Protein AF-A0A835WBB6-F1 (afdb_monomer)

Structure (mmCIF, N/CA/C/O backbone):
data_AF-A0A835WBB6-F1
#
_entry.id   AF-A0A835WBB6-F1
#
loop_
_atom_site.group_PDB
_atom_site.id
_atom_site.type_symbol
_atom_site.label_atom_id
_atom_site.label_alt_id
_atom_site.label_comp_id
_atom_site.label_asym_id
_atom_site.label_entity_id
_atom_site.label_seq_id
_atom_site.pdbx_PDB_ins_code
_atom_site.Cartn_x
_atom_site.Cartn_y
_atom_site.Cartn_z
_atom_site.occupancy
_atom_site.B_iso_or_equiv
_atom_site.auth_seq_id
_atom_site.auth_comp_id
_atom_site.auth_asym_id
_atom_site.auth_atom_id
_atom_site.pdbx_PDB_model_num
ATOM 1 N N . MET A 1 1 ? -0.105 -23.692 -32.961 1.00 33.78 1 MET A N 1
ATOM 2 C CA . MET A 1 1 ? -1.046 -22.618 -32.584 1.00 33.78 1 MET A CA 1
ATOM 3 C C . MET A 1 1 ? -0.756 -22.243 -31.139 1.00 33.78 1 MET A C 1
ATOM 5 O O . MET A 1 1 ? -1.151 -22.985 -30.252 1.00 33.78 1 MET A O 1
ATOM 9 N N . ARG A 1 2 ? 0.029 -21.182 -30.897 1.00 32.34 2 ARG A N 1
ATOM 10 C CA . ARG A 1 2 ? 0.148 -20.605 -29.548 1.00 32.34 2 ARG A CA 1
ATOM 11 C C . ARG A 1 2 ? -1.209 -19.982 -29.227 1.00 32.34 2 ARG A C 1
ATOM 13 O O . ARG A 1 2 ? -1.706 -19.208 -30.040 1.00 32.34 2 ARG A O 1
ATOM 20 N N . ALA A 1 3 ? -1.820 -20.380 -28.114 1.00 33.16 3 ALA A N 1
ATOM 21 C CA . ALA A 1 3 ? -2.980 -19.681 -27.587 1.00 33.16 3 ALA A CA 1
ATOM 22 C C . ALA A 1 3 ? -2.576 -18.214 -27.404 1.00 33.16 3 ALA A C 1
ATOM 24 O O . ALA A 1 3 ? -1.558 -17.937 -26.772 1.00 33.16 3 ALA A O 1
ATOM 25 N N . LEU A 1 4 ? -3.316 -17.302 -28.031 1.00 34.97 4 LEU A N 1
ATOM 26 C CA . LEU A 1 4 ? -3.200 -15.878 -27.753 1.00 34.97 4 LEU A CA 1
ATOM 27 C C . LEU A 1 4 ? -3.475 -15.725 -26.253 1.00 34.97 4 LEU A C 1
ATOM 29 O O . LEU A 1 4 ? -4.555 -16.104 -25.798 1.00 34.97 4 LEU A O 1
ATOM 33 N N . SER A 1 5 ? -2.467 -15.299 -25.488 1.00 42.66 5 SER A N 1
ATOM 34 C CA . SER A 1 5 ? -2.613 -15.032 -24.057 1.00 42.66 5 SER A CA 1
ATOM 35 C C . SER A 1 5 ? -3.693 -13.967 -23.924 1.00 42.66 5 SER A C 1
ATOM 37 O O . SER A 1 5 ? -3.510 -12.852 -24.404 1.00 42.66 5 SER A O 1
ATOM 39 N N . SER A 1 6 ? -4.864 -14.323 -23.392 1.00 49.88 6 SER A N 1
ATOM 40 C CA . SER A 1 6 ? -5.914 -13.331 -23.193 1.00 49.88 6 SER A CA 1
ATOM 41 C C . SER A 1 6 ? -5.511 -12.474 -21.998 1.00 49.88 6 SER A C 1
ATOM 43 O O . SER A 1 6 ? -5.413 -13.003 -20.888 1.00 49.88 6 SER A O 1
ATOM 45 N N . THR A 1 7 ? -5.282 -11.181 -22.216 1.00 59.09 7 THR A N 1
ATOM 46 C CA . THR A 1 7 ? -5.091 -10.201 -21.143 1.00 59.09 7 THR A CA 1
ATOM 47 C C . THR A 1 7 ? -6.245 -10.325 -20.150 1.00 59.09 7 THR A C 1
ATOM 49 O O . THR A 1 7 ? -7.418 -10.263 -20.526 1.00 59.09 7 THR A O 1
ATOM 52 N N . GLN A 1 8 ? -5.921 -10.570 -18.885 1.00 68.50 8 GLN A N 1
ATOM 53 C CA . GLN A 1 8 ? -6.892 -10.653 -17.806 1.00 68.50 8 GLN A CA 1
ATOM 54 C C . GLN A 1 8 ? -7.033 -9.257 -17.204 1.00 68.50 8 GLN A C 1
ATOM 56 O O . GLN A 1 8 ? -6.112 -8.793 -16.537 1.00 68.50 8 GLN A O 1
ATOM 61 N N . ALA A 1 9 ? -8.186 -8.617 -17.408 1.00 72.25 9 ALA A N 1
ATOM 62 C CA . ALA A 1 9 ? -8.491 -7.336 -16.777 1.00 72.25 9 ALA A CA 1
ATOM 63 C C . ALA A 1 9 ? -8.323 -7.417 -15.250 1.00 72.25 9 ALA A C 1
ATOM 65 O O . ALA A 1 9 ? -8.632 -8.446 -14.633 1.00 72.25 9 ALA A O 1
ATOM 66 N N . LEU A 1 10 ? -7.829 -6.335 -14.648 1.00 79.25 10 LEU A N 1
ATOM 67 C CA . LEU A 1 10 ? -7.839 -6.197 -13.197 1.00 79.25 10 LEU A CA 1
ATOM 68 C C . LEU A 1 10 ? -9.284 -6.059 -12.709 1.00 79.25 10 LEU A C 1
ATOM 70 O O . LEU A 1 10 ? -10.088 -5.405 -13.372 1.00 79.25 10 LEU A O 1
ATOM 74 N N . PRO A 1 11 ? -9.633 -6.658 -11.561 1.00 70.75 11 PRO A N 1
ATOM 75 C CA . PRO A 1 11 ? -10.861 -6.303 -10.861 1.00 70.75 11 PRO A CA 1
ATOM 76 C C . PRO A 1 11 ? -10.889 -4.800 -10.535 1.00 70.75 11 PRO A C 1
ATOM 78 O O . PRO A 1 11 ? -9.862 -4.254 -10.137 1.00 70.75 11 PRO A O 1
ATOM 81 N N . ASP A 1 12 ? -12.059 -4.161 -10.619 1.00 66.31 12 ASP A N 1
ATOM 82 C CA . ASP A 1 12 ? -12.219 -2.714 -10.363 1.00 66.31 12 ASP A CA 1
ATOM 83 C C . ASP A 1 12 ? -11.742 -2.285 -8.958 1.00 66.31 12 ASP A C 1
ATOM 85 O O . ASP A 1 12 ? -11.247 -1.178 -8.770 1.00 66.31 12 ASP A O 1
ATOM 89 N N . ASP A 1 13 ? -11.801 -3.192 -7.978 1.00 69.12 13 ASP A N 1
ATOM 90 C CA . ASP A 1 13 ? -11.365 -2.956 -6.593 1.00 69.12 13 ASP A CA 1
ATOM 91 C C . ASP A 1 13 ? -10.003 -3.586 -6.253 1.00 69.12 13 ASP A C 1
ATOM 93 O O . ASP A 1 13 ? -9.650 -3.734 -5.078 1.00 69.12 13 ASP A O 1
ATOM 97 N N . CYS A 1 14 ? -9.235 -4.009 -7.258 1.00 80.00 14 CYS A N 1
ATOM 98 C CA . CYS A 1 14 ? -8.000 -4.748 -7.036 1.00 80.00 14 CYS A CA 1
ATOM 99 C C . CYS A 1 14 ? -6.941 -3.882 -6.342 1.00 80.00 14 CYS A C 1
ATOM 101 O O . CYS A 1 14 ? -6.452 -2.905 -6.898 1.00 80.00 14 CYS A O 1
ATOM 103 N N . ALA A 1 15 ? -6.559 -4.268 -5.124 1.00 89.38 15 ALA A N 1
ATOM 104 C CA . ALA A 1 15 ? -5.436 -3.661 -4.412 1.00 89.38 15 ALA A CA 1
ATOM 105 C C . ALA A 1 15 ? -4.115 -4.400 -4.667 1.00 89.38 15 ALA A C 1
ATOM 107 O O . ALA A 1 15 ? -3.052 -3.788 -4.622 1.00 89.38 15 ALA A O 1
ATOM 108 N N . VAL A 1 16 ? -4.169 -5.716 -4.910 1.00 94.81 16 VAL A N 1
ATOM 109 C CA . VAL A 1 16 ? -2.998 -6.605 -4.931 1.00 94.81 16 VAL A CA 1
ATOM 110 C C . VAL A 1 16 ? -3.221 -7.753 -5.915 1.00 94.81 16 VAL A C 1
ATOM 112 O O . VAL A 1 16 ? -4.308 -8.329 -5.945 1.00 94.81 16 VAL A O 1
ATOM 115 N N . VAL A 1 17 ? -2.189 -8.125 -6.668 1.00 94.62 17 VAL A N 1
ATOM 116 C CA . VAL A 1 17 ? -2.154 -9.311 -7.538 1.00 94.62 17 VAL A CA 1
ATOM 117 C C . VAL A 1 17 ? -0.938 -10.184 -7.236 1.00 94.62 17 VAL A C 1
ATOM 119 O O . VAL A 1 17 ? 0.012 -9.746 -6.594 1.00 94.62 17 VAL A O 1
ATOM 122 N N . ASP A 1 18 ? -0.954 -11.417 -7.739 1.00 93.19 18 ASP A N 1
ATOM 123 C CA . ASP A 1 18 ? 0.185 -12.335 -7.677 1.00 93.19 18 ASP A CA 1
ATOM 124 C C . ASP A 1 18 ? 1.107 -12.235 -8.912 1.00 93.19 18 ASP A C 1
ATOM 126 O O . ASP A 1 18 ? 0.757 -11.688 -9.967 1.00 93.19 18 ASP A O 1
ATOM 130 N N . THR A 1 19 ? 2.304 -12.819 -8.805 1.00 93.50 19 THR A N 1
ATOM 131 C CA . THR A 1 19 ? 3.284 -12.872 -9.906 1.00 93.50 19 THR A CA 1
ATOM 132 C C . THR A 1 19 ? 2.791 -13.664 -11.122 1.00 93.50 19 THR A C 1
ATOM 134 O O . THR A 1 19 ? 3.270 -13.463 -12.245 1.00 93.50 19 THR A O 1
ATOM 137 N N . ALA A 1 20 ? 1.812 -14.558 -10.947 1.00 92.06 20 ALA A N 1
ATOM 138 C CA . ALA A 1 20 ? 1.225 -15.314 -12.045 1.00 92.06 20 ALA A CA 1
ATOM 139 C C . ALA A 1 20 ? 0.320 -14.437 -12.919 1.00 92.06 20 ALA A C 1
ATOM 141 O O . ALA A 1 20 ? 0.328 -14.609 -14.142 1.00 92.06 20 ALA A O 1
ATOM 142 N N . TRP A 1 21 ? -0.431 -13.505 -12.328 1.00 92.56 21 TRP A N 1
ATOM 143 C CA . TRP A 1 21 ? -1.200 -12.501 -13.057 1.00 92.56 21 TRP A CA 1
ATOM 144 C C . TRP A 1 21 ? -0.275 -11.621 -13.887 1.00 92.56 21 TRP A C 1
ATOM 146 O O . TRP A 1 21 ? -0.490 -11.503 -15.094 1.00 92.56 21 TRP A O 1
ATOM 156 N N . LEU A 1 22 ? 0.797 -11.087 -13.290 1.00 93.50 22 LEU A N 1
ATOM 157 C CA . LEU A 1 22 ? 1.735 -10.228 -14.016 1.00 93.50 22 LEU A CA 1
ATOM 158 C C . LEU A 1 22 ? 2.349 -10.959 -15.214 1.00 93.50 22 LEU A C 1
ATOM 160 O O . LEU A 1 22 ? 2.361 -10.434 -16.322 1.00 93.50 22 LEU A O 1
ATOM 164 N N . ARG A 1 23 ? 2.746 -12.226 -15.041 1.00 92.25 23 ARG A N 1
ATOM 165 C CA . ARG A 1 23 ? 3.296 -13.048 -16.132 1.00 92.25 23 ARG A CA 1
ATOM 166 C C . ARG A 1 23 ? 2.344 -13.199 -17.325 1.00 92.25 23 ARG A C 1
ATOM 168 O O . ARG A 1 23 ? 2.811 -13.304 -18.453 1.00 92.25 23 ARG A O 1
ATOM 175 N N . ARG A 1 24 ? 1.025 -13.226 -17.097 1.00 91.50 24 ARG A N 1
ATOM 176 C CA . ARG A 1 24 ? 0.014 -13.321 -18.170 1.00 91.50 24 ARG A CA 1
ATOM 177 C C . ARG A 1 24 ? -0.258 -11.986 -18.864 1.00 91.50 24 ARG A C 1
ATOM 179 O O . ARG A 1 24 ? -0.756 -12.003 -19.987 1.00 91.50 24 ARG A O 1
ATOM 186 N N . ASN A 1 25 ? 0.058 -10.873 -18.202 1.00 90.81 25 ASN A N 1
ATOM 187 C CA . ASN A 1 25 ? -0.298 -9.515 -18.617 1.00 90.81 25 ASN A CA 1
ATOM 188 C C . ASN A 1 25 ? 0.916 -8.622 -18.917 1.00 90.81 25 ASN A C 1
ATOM 190 O O . ASN A 1 25 ? 0.737 -7.442 -19.182 1.00 90.81 25 ASN A O 1
ATOM 194 N N . LEU A 1 26 ? 2.134 -9.172 -18.904 1.00 88.06 26 LEU A N 1
ATOM 195 C CA . LEU A 1 26 ? 3.380 -8.426 -19.109 1.00 88.06 26 LEU A CA 1
ATOM 196 C C . LEU A 1 26 ? 3.453 -7.733 -20.481 1.00 88.06 26 LEU A C 1
ATOM 198 O O . LEU A 1 26 ? 4.026 -6.661 -20.600 1.00 88.06 26 LEU A O 1
ATOM 202 N N . GLU A 1 27 ? 2.859 -8.342 -21.511 1.00 84.62 27 GLU A N 1
ATOM 203 C CA . GLU A 1 27 ? 2.741 -7.763 -22.861 1.00 84.62 27 GLU A CA 1
ATOM 204 C C . GLU A 1 27 ? 1.470 -6.901 -23.030 1.00 84.62 27 GLU A C 1
ATOM 206 O O . GLU A 1 27 ? 1.169 -6.441 -24.131 1.00 84.62 27 GLU A O 1
ATOM 211 N N . GLY A 1 28 ? 0.678 -6.747 -21.966 1.00 82.19 28 GLY A N 1
ATOM 212 C CA . GLY A 1 28 ? -0.561 -5.979 -21.955 1.00 82.19 28 GLY A CA 1
ATOM 213 C C . GLY A 1 28 ? -0.348 -4.489 -21.695 1.00 82.19 28 GLY A C 1
ATOM 214 O O . GLY A 1 28 ? 0.771 -4.006 -21.545 1.00 82.19 28 GLY A O 1
ATOM 215 N N . ASP A 1 29 ? -1.460 -3.763 -21.617 1.00 85.19 29 ASP A N 1
ATOM 216 C CA . ASP A 1 29 ? -1.478 -2.335 -21.301 1.00 85.19 29 ASP A CA 1
ATOM 217 C C . ASP A 1 29 ? -1.442 -2.133 -19.780 1.00 85.19 29 ASP A C 1
ATOM 219 O O . ASP A 1 29 ? -2.467 -1.920 -19.141 1.00 85.19 29 ASP A O 1
ATOM 223 N N . VAL A 1 30 ? -0.269 -2.337 -19.175 1.00 89.62 30 VAL A N 1
ATOM 224 C CA . VAL A 1 30 ? -0.025 -2.110 -17.744 1.00 89.62 30 VAL A CA 1
ATOM 225 C C . VAL A 1 30 ? 1.266 -1.320 -17.563 1.00 89.62 30 VAL A C 1
ATOM 227 O O . VAL A 1 30 ? 2.301 -1.641 -18.152 1.00 89.62 30 VAL A O 1
ATOM 230 N N . ARG A 1 31 ? 1.227 -0.293 -16.714 1.00 92.75 31 ARG A N 1
ATOM 231 C CA . ARG A 1 31 ? 2.420 0.439 -16.288 1.00 92.75 31 ARG A CA 1
ATOM 232 C C . ARG A 1 31 ? 3.026 -0.242 -15.079 1.00 92.75 31 ARG A C 1
ATOM 234 O O . ARG A 1 31 ? 2.318 -0.493 -14.115 1.00 92.75 31 ARG A O 1
ATOM 241 N N . ILE A 1 32 ? 4.322 -0.530 -15.107 1.00 95.31 32 ILE A N 1
ATOM 242 C CA . ILE A 1 32 ? 4.999 -1.214 -14.003 1.00 95.31 32 ILE A CA 1
ATOM 243 C C . ILE A 1 32 ? 5.987 -0.244 -13.355 1.00 95.31 32 ILE A C 1
ATOM 245 O O . ILE A 1 32 ? 6.847 0.316 -14.034 1.00 95.31 32 ILE A O 1
ATOM 249 N N . PHE A 1 33 ? 5.863 -0.052 -12.047 1.00 96.75 33 PHE A N 1
ATOM 250 C CA . PHE A 1 33 ? 6.754 0.755 -11.227 1.00 96.75 33 PHE A CA 1
ATOM 251 C C . PHE A 1 33 ? 7.582 -0.131 -10.305 1.00 96.75 33 PHE A C 1
ATOM 253 O O . PHE A 1 33 ? 7.044 -0.908 -9.512 1.00 96.75 33 PHE A O 1
ATOM 260 N N . ASP A 1 34 ? 8.898 0.029 -10.404 1.00 97.62 34 ASP A N 1
ATOM 261 C CA . ASP A 1 34 ? 9.860 -0.519 -9.459 1.00 97.62 34 ASP A CA 1
ATOM 262 C C . ASP A 1 34 ? 10.106 0.512 -8.356 1.00 97.62 34 ASP A C 1
ATOM 264 O O . ASP A 1 34 ? 10.631 1.596 -8.614 1.00 97.62 34 ASP A O 1
ATOM 268 N N . ALA A 1 35 ? 9.702 0.180 -7.136 1.00 96.88 35 ALA A N 1
ATOM 269 C CA . ALA A 1 35 ? 9.866 1.013 -5.954 1.00 96.88 35 ALA A CA 1
ATOM 270 C C . ALA A 1 35 ? 10.856 0.394 -4.954 1.00 96.88 35 ALA A C 1
ATOM 272 O O . ALA A 1 35 ? 10.749 0.659 -3.753 1.00 96.88 35 ALA A O 1
ATOM 273 N N . ARG A 1 36 ? 11.793 -0.458 -5.402 1.00 95.31 36 ARG A N 1
ATOM 274 C CA . ARG A 1 36 ? 12.771 -1.114 -4.518 1.00 95.31 36 ARG A CA 1
ATOM 275 C C . ARG A 1 36 ? 13.544 -0.120 -3.658 1.00 95.31 36 ARG A C 1
ATOM 277 O O . ARG A 1 36 ? 13.893 0.984 -4.080 1.00 95.31 36 ARG A O 1
ATOM 284 N N . GLY A 1 37 ? 13.812 -0.532 -2.424 1.00 89.88 37 GLY A N 1
ATOM 285 C CA . GLY A 1 37 ? 14.441 0.305 -1.419 1.00 89.88 37 GLY A CA 1
ATOM 286 C C . GLY A 1 37 ? 14.242 -0.227 -0.006 1.00 89.88 37 GLY A C 1
ATOM 287 O O . GLY A 1 37 ? 13.719 -1.319 0.200 1.00 89.88 37 GLY A O 1
ATOM 288 N N . SER A 1 38 ? 14.643 0.568 0.981 1.00 84.44 38 SER A N 1
ATOM 289 C CA . SER A 1 38 ? 14.448 0.261 2.395 1.00 84.44 38 SER A CA 1
ATOM 290 C C . SER A 1 38 ? 13.542 1.297 3.036 1.00 84.44 38 SER A C 1
ATOM 292 O O . SER A 1 38 ? 13.909 2.467 3.125 1.00 84.44 38 SER A O 1
ATOM 294 N N . ALA A 1 39 ? 12.391 0.860 3.549 1.00 76.75 39 ALA A N 1
ATOM 295 C CA . ALA A 1 39 ? 11.496 1.701 4.339 1.00 76.75 39 ALA A CA 1
ATOM 296 C C . ALA A 1 39 ? 12.005 1.950 5.770 1.00 76.75 39 ALA A C 1
ATOM 298 O O . ALA A 1 39 ? 11.252 2.450 6.586 1.00 76.75 39 ALA A O 1
ATOM 299 N N . GLY A 1 40 ? 13.261 1.633 6.093 1.00 69.88 40 GLY A N 1
ATOM 300 C CA . GLY A 1 40 ? 13.768 1.688 7.463 1.00 69.88 40 GLY A CA 1
ATOM 301 C C . GLY A 1 40 ? 13.511 0.390 8.244 1.00 69.88 40 GLY A C 1
ATOM 302 O O . GLY A 1 40 ? 12.691 -0.446 7.872 1.00 69.88 40 GLY A O 1
ATOM 303 N N . GLY A 1 41 ? 14.264 0.199 9.323 1.00 61.19 41 GLY A N 1
ATOM 304 C CA . GLY A 1 41 ? 14.270 -0.987 10.185 1.00 61.19 41 GLY A CA 1
ATOM 305 C C . GLY A 1 41 ? 15.273 -0.803 11.322 1.00 61.19 41 GLY A C 1
ATOM 306 O O . GLY A 1 41 ? 15.862 0.266 11.424 1.00 61.19 41 GLY A O 1
ATOM 307 N N . LEU A 1 42 ? 15.473 -1.802 12.179 1.00 49.16 42 LEU A N 1
ATOM 308 C CA . LEU A 1 42 ? 16.541 -1.779 13.184 1.00 49.16 42 LEU A CA 1
ATOM 309 C C . LEU A 1 42 ? 17.731 -2.584 12.659 1.00 49.16 42 LEU A C 1
ATOM 311 O O . LEU A 1 42 ? 17.594 -3.783 12.433 1.00 49.16 42 LEU A O 1
ATOM 315 N N . GLU A 1 43 ? 18.883 -1.943 12.479 1.00 43.81 43 GLU A N 1
ATOM 316 C CA . GLU A 1 43 ? 20.148 -2.666 12.325 1.00 43.81 43 GLU A CA 1
ATOM 317 C C . GLU A 1 43 ? 20.803 -2.804 13.702 1.00 43.81 43 GLU A C 1
ATOM 319 O O . GLU A 1 43 ? 20.878 -1.851 14.486 1.00 43.81 43 GLU A O 1
ATOM 324 N N . LEU A 1 44 ? 21.231 -4.027 14.012 1.00 38.66 44 LEU A N 1
ATOM 325 C CA . LEU A 1 44 ? 22.174 -4.283 15.090 1.00 38.66 44 LEU A CA 1
ATOM 326 C C . LEU A 1 44 ? 23.559 -4.051 14.490 1.00 38.66 44 LEU A C 1
ATOM 328 O O . LEU A 1 44 ? 23.887 -4.687 13.491 1.00 38.66 44 LEU A O 1
ATOM 332 N N . GLU A 1 45 ? 24.365 -3.159 15.066 1.00 38.00 45 GLU A N 1
ATOM 333 C CA . GLU A 1 45 ? 25.790 -3.160 14.739 1.00 38.00 45 GLU A CA 1
ATOM 334 C C . GLU A 1 45 ? 26.350 -4.526 15.158 1.00 38.00 45 GLU A C 1
ATOM 336 O O . GLU A 1 45 ? 26.403 -4.855 16.348 1.00 38.00 45 GLU A O 1
ATOM 341 N N . GLU A 1 46 ? 26.731 -5.356 14.186 1.00 35.78 46 GLU A N 1
ATOM 342 C CA . GLU A 1 46 ? 27.635 -6.464 14.460 1.00 35.78 46 GLU A CA 1
ATOM 343 C C . GLU A 1 46 ? 28.957 -5.823 14.870 1.00 35.78 46 GLU A C 1
ATOM 345 O O . GLU A 1 46 ? 29.668 -5.255 14.044 1.00 35.78 46 GLU A O 1
ATOM 350 N N . GLY A 1 47 ? 29.239 -5.833 16.175 1.00 36.69 47 GLY A N 1
ATOM 351 C CA . GLY A 1 47 ? 30.511 -5.355 16.687 1.00 36.69 47 GLY A CA 1
ATOM 352 C C . GLY A 1 47 ? 31.627 -6.080 15.949 1.00 36.69 47 GLY A C 1
ATOM 353 O O . GLY A 1 47 ? 31.739 -7.300 16.054 1.00 36.69 47 GLY A O 1
ATOM 354 N N . GLU A 1 48 ? 32.435 -5.339 15.190 1.00 38.25 48 GLU A N 1
ATOM 355 C CA . GLU A 1 48 ? 33.688 -5.868 14.672 1.00 38.25 48 GLU A CA 1
ATOM 356 C C . GLU A 1 48 ? 34.467 -6.417 15.874 1.00 38.25 48 GLU A C 1
ATOM 358 O O . GLU A 1 48 ? 34.777 -5.680 16.815 1.00 38.25 48 GLU A O 1
ATOM 363 N N . ASP A 1 49 ? 34.740 -7.725 15.869 1.00 40.00 49 ASP A N 1
ATOM 364 C CA . ASP A 1 49 ? 35.587 -8.402 16.849 1.00 40.00 49 ASP A CA 1
ATOM 365 C C . ASP A 1 49 ? 37.010 -7.820 16.767 1.00 40.00 49 ASP A C 1
ATOM 367 O O . ASP A 1 49 ? 37.917 -8.349 16.123 1.00 40.00 49 ASP A O 1
ATOM 371 N N . GLY A 1 50 ? 37.196 -6.675 17.415 1.00 38.19 50 GLY A N 1
ATOM 372 C CA . GLY A 1 50 ? 38.385 -5.842 17.355 1.00 38.19 50 GLY A CA 1
ATOM 373 C C . GLY A 1 50 ? 38.639 -5.202 18.709 1.00 38.19 50 GLY A C 1
ATOM 374 O O . GLY A 1 50 ? 38.447 -4.010 18.892 1.00 38.19 50 GLY A O 1
ATOM 375 N N . ALA A 1 51 ? 39.041 -6.032 19.673 1.00 40.31 51 ALA A N 1
ATOM 376 C CA . ALA A 1 51 ? 39.757 -5.679 20.900 1.00 40.31 51 ALA A CA 1
ATOM 377 C C . ALA A 1 51 ? 39.594 -4.228 21.424 1.00 40.31 51 ALA A C 1
ATOM 379 O O . ALA A 1 51 ? 40.474 -3.389 21.255 1.00 40.31 51 ALA A O 1
ATOM 380 N N . GLY A 1 52 ? 38.541 -4.009 22.217 1.00 40.12 52 GLY A N 1
ATOM 381 C CA . GLY A 1 52 ? 38.540 -3.040 23.317 1.00 40.12 52 GLY A CA 1
ATOM 382 C C . GLY A 1 52 ? 37.895 -1.680 23.043 1.00 40.12 52 GLY A C 1
ATOM 383 O O . GLY A 1 52 ? 38.552 -0.761 22.573 1.00 40.12 52 GLY A O 1
ATOM 384 N N . GLY A 1 53 ? 36.660 -1.502 23.526 1.00 31.58 53 GLY A N 1
ATOM 385 C CA . GLY A 1 53 ? 36.113 -0.178 23.841 1.00 31.58 53 GLY A CA 1
ATOM 386 C C . GLY A 1 53 ? 34.611 -0.026 23.604 1.00 31.58 53 GLY A C 1
ATOM 387 O O . GLY A 1 53 ? 34.180 0.013 22.467 1.00 31.58 53 GLY A O 1
ATOM 388 N N . ALA A 1 54 ? 33.867 0.155 24.702 1.00 32.22 54 ALA A N 1
ATOM 389 C CA . ALA A 1 54 ? 32.455 0.549 24.808 1.00 32.22 54 ALA A CA 1
ATOM 390 C C . ALA A 1 54 ? 31.385 -0.465 24.348 1.00 32.22 54 ALA A C 1
ATOM 392 O O . ALA A 1 54 ? 30.990 -0.546 23.193 1.00 32.22 54 ALA A O 1
ATOM 393 N N . ALA A 1 55 ? 30.813 -1.159 25.335 1.00 41.41 55 ALA A N 1
ATOM 394 C CA . ALA A 1 55 ? 29.462 -1.690 25.234 1.00 41.41 55 ALA A CA 1
ATOM 395 C C . ALA A 1 55 ? 28.460 -0.524 25.134 1.00 41.41 55 ALA A C 1
ATOM 397 O O . ALA A 1 55 ? 28.473 0.355 25.998 1.00 41.41 55 ALA A O 1
ATOM 398 N N . GLY A 1 56 ? 27.570 -0.557 24.140 1.00 37.69 56 GLY A N 1
ATOM 399 C CA . GLY A 1 56 ? 26.338 0.234 24.151 1.00 37.69 56 GLY A CA 1
ATOM 400 C C . GLY A 1 56 ? 26.101 1.114 22.928 1.00 37.69 56 GLY A C 1
ATOM 401 O O . GLY A 1 56 ? 26.048 2.331 23.062 1.00 37.69 56 GLY A O 1
ATOM 402 N N . ALA A 1 57 ? 25.844 0.505 21.777 1.00 37.97 57 ALA A N 1
ATOM 403 C CA . ALA A 1 57 ? 24.982 1.102 20.764 1.00 37.97 57 ALA A CA 1
ATOM 404 C C . ALA A 1 57 ? 23.768 0.173 20.635 1.00 37.97 57 ALA A C 1
ATOM 406 O O . ALA A 1 57 ? 23.900 -0.997 20.281 1.00 37.97 57 ALA A O 1
ATOM 407 N N . GLY A 1 58 ? 22.603 0.639 21.092 1.00 37.56 58 GLY A N 1
ATOM 408 C CA . GLY A 1 58 ? 21.348 -0.092 20.910 1.00 37.56 58 GLY A CA 1
ATOM 409 C C . GLY A 1 58 ? 20.970 -0.159 19.425 1.00 37.56 58 GLY A C 1
ATOM 410 O O . GLY A 1 58 ? 21.604 0.504 18.611 1.00 37.56 58 GLY A O 1
ATOM 411 N N . PRO A 1 59 ? 19.936 -0.930 19.053 1.00 44.12 59 PRO A N 1
ATOM 412 C CA . PRO A 1 59 ? 19.494 -1.007 17.664 1.00 44.12 59 PRO A CA 1
ATOM 413 C C . PRO A 1 59 ? 19.210 0.397 17.109 1.00 44.12 59 PRO A C 1
ATOM 415 O O . PRO A 1 59 ? 18.457 1.169 17.715 1.00 44.12 59 PRO A O 1
ATOM 418 N N . HIS A 1 60 ? 19.822 0.734 15.973 1.00 46.47 60 HIS A N 1
ATOM 419 C CA . HIS A 1 60 ? 19.670 2.043 15.343 1.00 46.47 60 HIS A CA 1
ATOM 420 C C . HIS A 1 60 ? 18.741 1.944 14.129 1.00 46.47 60 HIS A C 1
ATOM 422 O O . HIS A 1 60 ? 18.839 0.995 13.347 1.00 46.47 60 HIS A O 1
ATOM 428 N N . PRO A 1 61 ? 17.818 2.906 13.950 1.00 54.00 61 PRO A N 1
ATOM 429 C CA . PRO A 1 61 ? 16.928 2.889 12.808 1.00 54.00 61 PRO A CA 1
ATOM 430 C C . PRO A 1 61 ? 17.724 3.112 11.510 1.00 54.00 61 PRO A C 1
ATOM 432 O O . PRO A 1 61 ? 18.506 4.057 11.424 1.00 54.00 61 PRO A O 1
ATOM 435 N N . THR A 1 62 ? 17.517 2.303 10.474 1.00 60.91 62 THR A N 1
ATOM 436 C CA . THR A 1 62 ? 18.180 2.460 9.166 1.00 60.91 62 THR A CA 1
ATOM 437 C C . THR A 1 62 ? 17.583 3.619 8.369 1.00 60.91 62 THR A C 1
ATOM 439 O O . THR A 1 62 ? 16.455 4.055 8.621 1.00 60.91 62 THR A O 1
ATOM 442 N N . ALA A 1 63 ? 18.371 4.215 7.473 1.00 73.44 63 ALA A N 1
ATOM 443 C CA . ALA A 1 63 ? 17.914 5.318 6.629 1.00 73.44 63 ALA A CA 1
ATOM 444 C C . ALA A 1 63 ? 16.871 4.840 5.604 1.00 73.44 63 ALA A C 1
ATOM 446 O O . ALA A 1 63 ? 16.915 3.695 5.157 1.00 73.44 63 ALA A O 1
ATOM 447 N N . LEU A 1 64 ? 15.959 5.735 5.210 1.00 84.75 64 LEU A N 1
ATOM 448 C CA . LEU A 1 64 ? 15.047 5.481 4.096 1.00 84.75 64 LEU A CA 1
ATOM 449 C C . LEU A 1 64 ? 15.838 5.560 2.788 1.00 84.75 64 LEU A C 1
ATOM 451 O O . LEU A 1 64 ? 16.523 6.557 2.545 1.00 84.75 64 LEU A O 1
ATOM 455 N N . THR A 1 65 ? 15.753 4.533 1.949 1.00 88.81 65 THR A N 1
ATOM 456 C CA . THR A 1 65 ? 16.505 4.474 0.687 1.00 88.81 65 THR A CA 1
ATOM 457 C C . THR A 1 65 ? 15.630 4.011 -0.467 1.00 88.81 65 THR A C 1
ATOM 459 O O . THR A 1 65 ? 14.743 3.179 -0.293 1.00 88.81 65 THR A O 1
ATOM 462 N N . ALA A 1 66 ? 15.898 4.531 -1.664 1.00 91.19 66 ALA A N 1
ATOM 463 C CA . ALA A 1 66 ? 15.415 3.977 -2.924 1.00 91.19 66 ALA A CA 1
ATOM 464 C C . ALA A 1 66 ? 16.613 3.375 -3.670 1.00 91.19 66 ALA A C 1
ATOM 466 O O . ALA A 1 66 ? 17.639 4.044 -3.822 1.00 91.19 66 ALA A O 1
ATOM 467 N N . ASP A 1 67 ? 16.498 2.119 -4.091 1.00 91.88 67 ASP A N 1
ATOM 468 C CA . ASP A 1 67 ? 17.618 1.313 -4.574 1.00 91.88 67 ASP A CA 1
ATOM 469 C C . ASP A 1 67 ? 17.669 1.284 -6.105 1.00 91.88 67 ASP A C 1
ATOM 471 O O . ASP A 1 67 ? 17.209 0.353 -6.770 1.00 91.88 67 ASP A O 1
ATOM 475 N N . TYR A 1 68 ? 18.213 2.362 -6.671 1.00 93.50 68 TYR A N 1
ATOM 476 C CA . TYR A 1 68 ? 18.385 2.474 -8.118 1.00 93.50 68 TYR A CA 1
ATOM 477 C C . TYR A 1 68 ? 19.461 1.520 -8.656 1.00 93.50 68 TYR A C 1
ATOM 479 O O . TYR A 1 68 ? 19.367 1.073 -9.796 1.00 93.50 68 TYR A O 1
ATOM 487 N N . ASP A 1 69 ? 20.466 1.172 -7.849 1.00 92.81 69 ASP A N 1
ATOM 488 C CA . ASP A 1 69 ? 21.520 0.252 -8.280 1.00 92.81 69 ASP A CA 1
ATOM 489 C C . A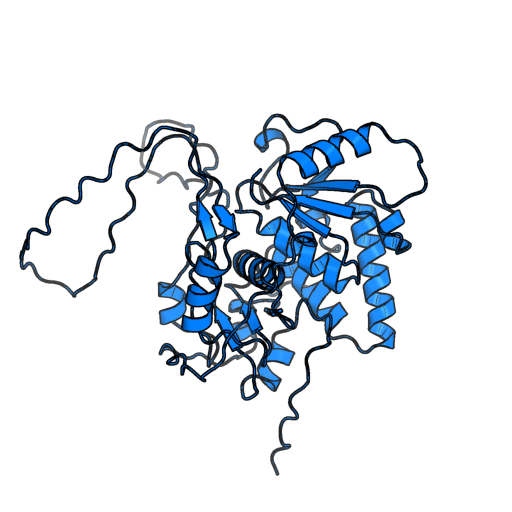SP A 1 69 ? 20.941 -1.162 -8.473 1.00 92.81 69 ASP A C 1
ATOM 491 O O . ASP A 1 69 ? 21.156 -1.766 -9.525 1.00 92.81 69 ASP A O 1
ATOM 495 N N . ALA A 1 70 ? 20.089 -1.638 -7.555 1.00 91.56 70 ALA A N 1
ATOM 496 C CA . ALA A 1 70 ? 19.361 -2.900 -7.726 1.00 91.56 70 ALA A CA 1
ATOM 497 C C . ALA A 1 70 ? 18.434 -2.898 -8.956 1.00 91.56 70 ALA A C 1
ATOM 499 O O . ALA A 1 70 ? 18.253 -3.937 -9.601 1.00 91.56 70 ALA A O 1
ATOM 500 N N . TYR A 1 71 ? 17.857 -1.743 -9.309 1.00 95.00 71 TYR A N 1
ATOM 501 C CA . TYR A 1 71 ? 17.090 -1.572 -10.548 1.00 95.00 71 TYR A CA 1
ATOM 502 C C . TYR A 1 71 ? 17.942 -1.777 -11.805 1.00 95.00 71 TYR A C 1
ATOM 504 O O . TYR A 1 71 ? 17.524 -2.487 -12.726 1.00 95.00 71 TYR A O 1
ATOM 512 N N . LEU A 1 72 ? 19.152 -1.217 -11.830 1.00 93.56 72 LEU A N 1
ATOM 513 C CA . LEU A 1 72 ? 20.088 -1.360 -12.948 1.00 93.56 72 LEU A CA 1
ATOM 514 C C . LEU A 1 72 ? 20.650 -2.782 -13.087 1.00 93.56 72 LEU A C 1
ATOM 516 O O . LEU A 1 72 ? 20.971 -3.210 -14.197 1.00 93.56 72 LEU A O 1
ATOM 520 N N . GLU A 1 73 ? 20.761 -3.526 -11.986 1.00 93.62 73 GLU A N 1
ATOM 521 C CA . GLU A 1 73 ? 21.187 -4.934 -11.996 1.00 93.62 73 GLU A CA 1
ATOM 522 C C . GLU A 1 73 ? 20.124 -5.884 -12.567 1.00 93.62 73 GLU A C 1
ATOM 524 O O . GLU A 1 73 ? 20.437 -7.001 -12.989 1.00 93.62 73 GLU A O 1
ATOM 529 N N . GLY A 1 74 ? 18.873 -5.435 -12.618 1.00 95.31 74 GLY A N 1
ATOM 530 C CA . GLY A 1 74 ? 17.788 -6.127 -13.290 1.00 95.31 74 GLY A CA 1
ATOM 531 C C . GLY A 1 74 ? 16.435 -5.777 -12.702 1.00 95.31 74 GLY A C 1
ATOM 532 O O . GLY A 1 74 ? 16.289 -5.695 -11.487 1.00 95.31 74 GLY A O 1
ATOM 533 N N . HIS A 1 75 ? 15.435 -5.621 -13.560 1.00 96.38 75 HIS A N 1
ATOM 534 C CA . HIS A 1 75 ? 14.060 -5.295 -13.176 1.00 96.38 75 HIS A CA 1
ATOM 535 C C . HIS A 1 75 ? 13.046 -6.066 -14.025 1.00 96.38 75 HIS A C 1
ATOM 537 O O . HIS A 1 75 ? 13.402 -6.730 -15.006 1.00 96.38 75 HIS A O 1
ATOM 543 N N . VAL A 1 76 ? 11.773 -6.034 -13.617 1.00 96.19 76 VAL A N 1
ATOM 544 C CA . VAL A 1 76 ? 10.676 -6.652 -14.377 1.00 96.19 76 VAL A CA 1
ATOM 545 C C . VAL A 1 76 ? 10.616 -5.996 -15.762 1.00 96.19 76 VAL A C 1
ATOM 547 O O . VAL A 1 76 ? 10.685 -4.772 -15.830 1.00 96.19 76 VAL A O 1
ATOM 550 N N . PRO A 1 77 ? 10.473 -6.756 -16.865 1.00 94.75 77 PRO A N 1
ATOM 551 C CA . PRO A 1 77 ? 10.423 -6.167 -18.199 1.00 94.75 77 PRO A CA 1
ATOM 552 C C . PRO A 1 77 ? 9.374 -5.055 -18.321 1.00 94.75 77 PRO A C 1
ATOM 554 O O . PRO A 1 77 ? 8.232 -5.236 -17.895 1.00 94.75 77 PRO A O 1
ATOM 557 N N . GLY A 1 78 ? 9.766 -3.908 -18.878 1.00 91.88 78 GLY A N 1
ATOM 558 C CA . GLY A 1 78 ? 8.912 -2.722 -19.008 1.00 91.88 78 GLY A CA 1
ATOM 559 C C . GLY A 1 78 ? 8.734 -1.880 -17.735 1.00 91.88 78 GLY A C 1
ATOM 560 O O . GLY A 1 78 ? 8.015 -0.878 -17.782 1.00 91.88 78 GLY A O 1
ATOM 561 N N . ALA A 1 79 ? 9.373 -2.240 -16.617 1.00 95.06 79 ALA A N 1
ATOM 562 C CA . ALA A 1 79 ? 9.300 -1.471 -15.378 1.00 95.06 79 ALA A CA 1
ATOM 563 C C . ALA A 1 79 ? 10.131 -0.183 -15.421 1.00 95.06 79 ALA A C 1
ATOM 565 O O . ALA A 1 79 ? 11.278 -0.176 -15.866 1.00 95.06 79 ALA A O 1
ATOM 566 N N . VAL A 1 80 ? 9.566 0.896 -14.880 1.00 94.94 80 VAL A N 1
ATOM 567 C CA . VAL A 1 80 ? 10.235 2.189 -14.682 1.00 94.94 80 VAL A CA 1
ATOM 568 C C . VAL A 1 80 ? 10.523 2.380 -13.197 1.00 94.94 80 VAL A C 1
ATOM 570 O O . VAL A 1 80 ? 9.689 2.054 -12.350 1.00 94.94 80 VAL A O 1
ATOM 573 N N . PHE A 1 81 ? 11.692 2.924 -12.871 1.00 95.62 81 PHE A N 1
ATOM 574 C CA . PHE A 1 81 ? 12.076 3.166 -11.486 1.00 95.62 81 PHE A CA 1
ATOM 575 C C . PHE A 1 81 ? 11.357 4.379 -10.876 1.00 95.62 81 PHE A C 1
ATOM 577 O O . PHE A 1 81 ? 11.345 5.476 -11.445 1.00 95.62 81 PHE A O 1
ATOM 584 N N . VAL A 1 82 ? 10.816 4.205 -9.670 1.00 95.38 82 VAL A N 1
ATOM 585 C CA . VAL A 1 82 ? 10.248 5.264 -8.828 1.00 95.38 82 VAL A CA 1
ATOM 586 C C . VAL A 1 82 ? 11.127 5.430 -7.591 1.00 95.38 82 VAL A C 1
ATOM 588 O O . VAL A 1 82 ? 11.229 4.540 -6.746 1.00 95.38 82 VAL A O 1
ATOM 591 N N . ASN A 1 83 ? 11.725 6.610 -7.431 1.00 94.75 83 ASN A N 1
ATOM 592 C CA . ASN A 1 83 ? 12.406 6.975 -6.200 1.00 94.75 83 ASN A CA 1
ATOM 593 C C . ASN A 1 83 ? 11.365 7.417 -5.168 1.00 94.75 83 ASN A C 1
ATOM 595 O O . ASN A 1 83 ? 11.102 8.603 -4.993 1.00 94.75 83 ASN A O 1
ATOM 599 N N . TRP A 1 84 ? 10.801 6.459 -4.443 1.00 92.94 84 TRP A N 1
ATOM 600 C CA . TRP A 1 84 ? 9.718 6.679 -3.477 1.00 92.94 84 TRP A CA 1
ATOM 601 C C . TRP A 1 84 ? 10.070 7.622 -2.302 1.00 92.94 84 TRP A C 1
ATOM 603 O O . TRP A 1 84 ? 9.184 8.030 -1.556 1.00 92.94 84 TRP A O 1
ATOM 613 N N . THR A 1 85 ? 11.347 7.994 -2.134 1.00 90.94 85 THR A N 1
ATOM 614 C CA . THR A 1 85 ? 11.793 8.991 -1.137 1.00 90.94 85 THR A CA 1
ATOM 615 C C . THR A 1 85 ? 11.806 10.430 -1.666 1.00 90.94 85 THR A C 1
ATOM 617 O O . THR A 1 85 ? 12.081 11.357 -0.903 1.00 90.94 85 THR A O 1
ATOM 620 N N . ARG A 1 86 ? 11.559 10.620 -2.969 1.00 90.56 86 ARG A N 1
ATOM 621 C CA . ARG A 1 86 ? 11.594 11.918 -3.666 1.00 90.56 86 ARG A CA 1
ATOM 622 C C . ARG A 1 86 ? 10.384 12.140 -4.569 1.00 90.56 86 ARG A C 1
ATOM 624 O O . ARG A 1 86 ? 9.835 13.232 -4.595 1.00 90.56 86 ARG A O 1
ATOM 631 N N . ASP A 1 87 ? 9.987 11.128 -5.332 1.00 91.38 87 ASP A N 1
ATOM 632 C CA . ASP A 1 87 ? 8.875 11.223 -6.270 1.00 91.38 87 ASP A CA 1
ATOM 633 C C . ASP A 1 87 ? 7.551 11.143 -5.508 1.00 91.38 87 ASP A C 1
ATOM 635 O O . ASP A 1 87 ? 7.208 10.105 -4.941 1.00 91.38 87 ASP A O 1
ATOM 639 N N . GLY A 1 88 ? 6.814 12.255 -5.479 1.00 87.06 88 GLY A N 1
ATOM 640 C CA . GLY A 1 88 ? 5.549 12.349 -4.748 1.00 87.06 88 GLY A CA 1
ATOM 641 C C . GLY A 1 88 ? 5.685 12.258 -3.227 1.00 87.06 88 GLY A C 1
ATOM 642 O O . GLY A 1 88 ? 4.723 11.895 -2.547 1.00 87.06 88 GLY A O 1
ATOM 643 N N . ALA A 1 89 ? 6.862 12.577 -2.683 1.00 89.94 89 ALA A N 1
ATOM 644 C CA . ALA A 1 89 ? 7.117 12.596 -1.249 1.00 89.94 89 ALA A CA 1
ATOM 645 C C . ALA A 1 89 ? 7.991 13.793 -0.856 1.00 89.94 89 ALA A C 1
ATOM 647 O O . ALA A 1 89 ? 8.847 14.235 -1.621 1.00 89.94 89 ALA A O 1
ATOM 648 N N . ARG A 1 90 ? 7.803 14.289 0.369 1.00 90.19 90 ARG A N 1
ATOM 649 C CA . ARG A 1 90 ? 8.592 15.386 0.943 1.00 90.19 90 ARG A CA 1
ATOM 650 C C . ARG A 1 90 ? 8.882 15.143 2.417 1.00 90.19 90 ARG A C 1
ATOM 652 O O . ARG A 1 90 ? 8.123 14.468 3.107 1.00 90.19 90 ARG A O 1
ATOM 659 N N . TYR A 1 91 ? 9.970 15.714 2.915 1.00 85.12 91 TYR A N 1
ATOM 660 C CA . TYR A 1 91 ? 10.281 15.694 4.344 1.00 85.12 91 TYR A CA 1
ATOM 661 C C . TYR A 1 91 ? 9.632 16.900 5.023 1.00 85.12 91 TYR A C 1
ATOM 663 O O . TYR A 1 91 ? 9.735 18.013 4.512 1.00 85.12 91 TYR A O 1
ATOM 671 N N . LEU A 1 92 ? 8.971 16.700 6.165 1.00 79.75 92 LEU A N 1
ATOM 672 C CA . LEU A 1 92 ? 8.441 17.823 6.943 1.00 79.75 92 LEU A CA 1
ATOM 673 C C . LEU A 1 92 ? 9.583 18.619 7.576 1.00 79.75 92 LEU A C 1
ATOM 675 O O . LEU A 1 92 ? 10.434 18.058 8.270 1.00 79.75 92 LEU A O 1
ATOM 679 N N . ASP A 1 93 ? 9.582 19.933 7.375 1.00 69.00 93 ASP A N 1
ATOM 680 C CA . ASP A 1 93 ? 10.507 20.823 8.063 1.00 69.00 93 ASP A CA 1
ATOM 681 C C . ASP A 1 93 ? 10.189 20.843 9.561 1.00 69.00 93 ASP A C 1
ATOM 683 O O . ASP A 1 93 ? 9.073 21.146 9.984 1.00 69.00 93 ASP A O 1
ATOM 687 N N . GLY A 1 94 ? 11.178 20.505 10.391 1.00 49.47 94 GLY A N 1
ATOM 688 C CA . GLY A 1 94 ? 11.102 20.815 11.815 1.00 49.47 94 GLY A CA 1
ATOM 689 C C . GLY A 1 94 ? 11.156 22.332 11.948 1.00 49.47 94 GLY A C 1
ATOM 690 O O . GLY A 1 94 ? 12.148 22.909 11.522 1.00 49.47 94 GLY A O 1
ATOM 691 N N . GLY A 1 95 ? 10.094 22.961 12.459 1.00 35.53 95 GLY A N 1
ATOM 692 C CA . GLY A 1 95 ? 9.900 24.417 12.459 1.00 35.53 95 GLY A CA 1
ATOM 693 C C . GLY A 1 95 ? 11.067 25.232 13.032 1.00 35.53 95 GLY A C 1
ATOM 694 O O . GLY A 1 95 ? 11.074 25.572 14.212 1.00 35.53 95 GLY A O 1
ATOM 695 N N . GLY A 1 96 ? 1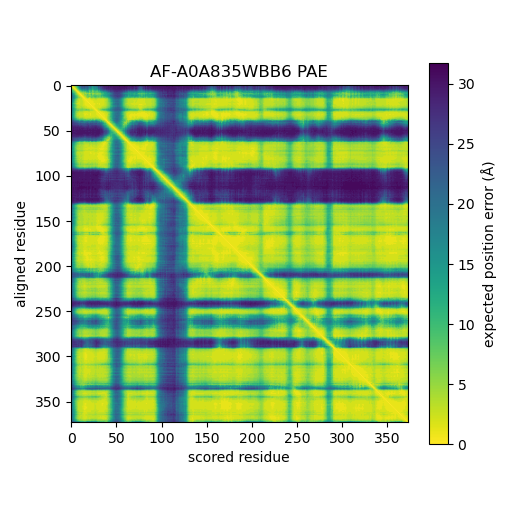2.014 25.582 12.167 1.00 30.06 96 GLY A N 1
ATOM 696 C CA . GLY A 1 96 ? 13.095 26.533 12.376 1.00 30.06 96 GLY A CA 1
ATOM 697 C C . GLY A 1 96 ? 13.218 27.378 11.114 1.00 30.06 96 GLY A C 1
ATOM 698 O O . GLY A 1 96 ? 13.086 26.854 10.012 1.00 30.06 96 GLY A O 1
ATOM 699 N N . GLU A 1 97 ? 13.368 28.684 11.306 1.00 29.08 97 GLU A N 1
ATOM 700 C CA . GLU A 1 97 ? 13.406 29.721 10.273 1.00 29.08 97 GLU A CA 1
ATOM 701 C C . GLU A 1 97 ? 14.341 29.351 9.107 1.00 29.08 97 GLU A C 1
ATOM 703 O O . GLU A 1 97 ? 15.426 28.809 9.317 1.00 29.08 97 GLU A O 1
ATOM 708 N N . GLU A 1 98 ? 13.908 29.639 7.875 1.00 33.31 98 GLU A N 1
ATOM 709 C CA . GLU A 1 98 ? 14.738 29.539 6.673 1.00 33.31 98 GLU A CA 1
ATOM 710 C C . GLU A 1 98 ? 15.960 30.465 6.817 1.00 33.31 98 GLU A C 1
ATOM 712 O O . GLU A 1 98 ? 15.872 31.670 6.578 1.00 33.31 98 GLU A O 1
ATOM 717 N N . GLU A 1 99 ? 17.124 29.926 7.189 1.00 29.17 99 GLU A N 1
ATOM 718 C CA . GLU A 1 99 ? 18.380 30.578 6.824 1.00 29.17 99 GLU A CA 1
ATOM 719 C C . GLU A 1 99 ? 18.553 30.409 5.313 1.00 29.17 99 GLU A C 1
ATOM 721 O O . GLU A 1 99 ? 18.617 29.294 4.791 1.00 29.17 99 GLU A O 1
ATOM 726 N N . GLY A 1 100 ? 18.530 31.547 4.617 1.00 26.56 100 GLY A N 1
ATOM 727 C CA . GLY A 1 100 ? 18.514 31.642 3.166 1.00 26.56 100 GLY A CA 1
ATOM 728 C C . GLY A 1 100 ? 19.578 30.780 2.493 1.00 26.56 100 GLY A C 1
ATOM 729 O O . GLY A 1 100 ? 20.742 30.749 2.888 1.00 26.56 100 GLY A O 1
ATOM 730 N N . VAL A 1 101 ? 19.156 30.103 1.430 1.00 31.25 101 VAL A N 1
ATOM 731 C CA . VAL A 1 101 ? 20.053 29.445 0.486 1.00 31.25 101 VAL A CA 1
ATOM 732 C C . VAL A 1 101 ? 20.846 30.537 -0.234 1.00 31.25 101 VAL A C 1
ATOM 734 O O . VAL A 1 101 ? 20.364 31.137 -1.192 1.00 31.25 101 VAL A O 1
ATOM 737 N N . GLU A 1 102 ? 22.064 30.820 0.226 1.00 26.08 102 GLU A N 1
ATOM 738 C CA . GLU A 1 102 ? 23.078 31.392 -0.655 1.00 26.08 102 GLU A CA 1
ATOM 739 C C . GLU A 1 102 ? 23.507 30.279 -1.622 1.00 26.08 102 GLU A C 1
ATOM 741 O O . GLU A 1 102 ? 24.133 29.290 -1.236 1.00 26.08 102 GLU A O 1
ATOM 746 N N . GLU A 1 103 ? 23.101 30.402 -2.888 1.00 28.92 103 GLU A N 1
ATOM 747 C CA . GLU A 1 103 ? 23.647 29.604 -3.982 1.00 28.92 103 GLU A CA 1
ATOM 748 C C . GLU A 1 103 ? 25.147 29.912 -4.102 1.00 28.92 103 GLU A C 1
ATOM 750 O O . GLU A 1 103 ? 25.536 30.945 -4.651 1.00 28.92 103 GLU A O 1
ATOM 755 N N . GLU A 1 104 ? 26.011 29.036 -3.585 1.00 25.69 104 GLU A N 1
ATOM 756 C CA . GLU A 1 104 ? 27.438 29.155 -3.880 1.00 25.69 104 GLU A CA 1
ATOM 757 C C . GLU A 1 104 ? 27.684 28.873 -5.372 1.00 25.69 104 GLU A C 1
ATOM 759 O O . GLU A 1 104 ? 27.187 27.875 -5.913 1.00 25.69 104 GLU A O 1
ATOM 764 N N . PRO A 1 105 ? 28.442 29.737 -6.071 1.00 23.80 105 PRO A N 1
ATOM 765 C CA . PRO A 1 105 ? 28.655 29.593 -7.497 1.00 23.80 105 PRO A CA 1
ATOM 766 C C . PRO A 1 105 ? 29.486 28.343 -7.801 1.00 23.80 105 PRO A C 1
ATOM 768 O O . PRO A 1 105 ? 30.448 28.003 -7.118 1.00 23.80 105 PRO A O 1
ATOM 771 N N . MET A 1 106 ? 29.097 27.677 -8.885 1.00 26.31 106 MET A N 1
ATOM 772 C CA . MET A 1 106 ? 29.739 26.504 -9.467 1.00 26.31 106 MET A CA 1
ATOM 773 C C . MET A 1 106 ? 31.218 26.781 -9.797 1.00 26.31 106 MET A C 1
ATOM 775 O O . MET A 1 106 ? 31.524 27.344 -10.846 1.00 26.31 106 MET A O 1
ATOM 779 N N . GLU A 1 107 ? 32.145 26.356 -8.935 1.00 30.17 107 GLU A N 1
ATOM 780 C CA . GLU A 1 107 ? 33.565 26.258 -9.289 1.00 30.17 107 GLU A CA 1
ATOM 781 C C . GLU A 1 107 ? 33.877 24.887 -9.911 1.00 30.17 107 GLU A C 1
ATOM 783 O O . GLU A 1 107 ? 33.741 23.826 -9.295 1.00 30.17 107 GLU A O 1
ATOM 788 N N . GLU A 1 108 ? 34.315 24.919 -11.171 1.00 32.19 108 GLU A N 1
ATOM 789 C CA . GLU A 1 108 ? 34.849 23.780 -11.917 1.00 32.19 108 GLU A CA 1
ATOM 790 C C . GLU A 1 108 ? 36.179 23.303 -11.306 1.00 32.19 108 GLU A C 1
ATOM 792 O O . GLU A 1 108 ? 37.266 23.711 -11.714 1.00 32.19 108 GLU A O 1
ATOM 797 N N . ALA A 1 109 ? 36.121 22.385 -10.341 1.00 30.56 109 ALA A N 1
ATOM 798 C CA . ALA A 1 109 ? 37.308 21.678 -9.867 1.00 30.56 109 ALA A CA 1
ATOM 799 C C . ALA A 1 109 ? 37.544 20.401 -10.690 1.00 30.56 109 ALA A C 1
ATOM 801 O O . ALA A 1 109 ? 37.194 19.284 -10.302 1.00 30.56 109 ALA A O 1
ATOM 802 N N . SER A 1 110 ? 38.180 20.565 -11.849 1.00 34.81 110 SER A N 1
ATOM 803 C CA . SER A 1 110 ? 38.821 19.473 -12.578 1.00 34.81 110 SER A CA 1
ATOM 804 C C . SER A 1 110 ? 40.019 18.942 -11.782 1.00 34.81 110 SER A C 1
ATOM 806 O O . SER A 1 110 ? 41.064 19.590 -11.727 1.00 34.81 110 SER A O 1
ATOM 808 N N . GLN A 1 111 ? 39.903 17.746 -11.199 1.00 31.86 111 GLN A N 1
ATOM 809 C CA . GLN A 1 111 ? 41.061 16.962 -10.765 1.00 31.86 111 GLN A CA 1
ATOM 810 C C . GLN A 1 111 ? 40.976 15.533 -11.294 1.00 31.86 111 GLN A C 1
ATOM 812 O O . GLN A 1 111 ? 40.041 14.778 -11.039 1.00 31.86 111 GLN A O 1
ATOM 817 N N . GLN A 1 112 ? 41.995 15.195 -12.074 1.00 32.53 112 GLN A N 1
ATOM 818 C CA . GLN A 1 112 ? 42.174 13.930 -12.755 1.00 32.53 112 GLN A CA 1
ATOM 819 C C . GLN A 1 112 ? 43.016 13.011 -11.863 1.00 32.53 112 GLN A C 1
ATOM 821 O O . GLN A 1 112 ? 44.206 13.242 -11.674 1.00 32.53 112 GLN A O 1
ATOM 826 N N . SER A 1 113 ? 42.411 11.955 -11.323 1.00 33.41 113 SER A N 1
ATOM 827 C CA . SER A 1 113 ? 43.144 10.770 -10.867 1.00 33.41 113 SER A CA 1
ATOM 828 C C . SER A 1 113 ? 42.306 9.523 -11.157 1.00 33.41 113 SER A C 1
ATOM 830 O O . SER A 1 113 ? 41.080 9.551 -11.096 1.00 33.41 113 SER A O 1
ATOM 832 N N . GLY A 1 114 ? 42.976 8.487 -11.663 1.00 35.75 114 GLY A N 1
ATOM 833 C CA . GLY A 1 114 ? 42.383 7.416 -12.459 1.00 35.75 114 GLY A CA 1
ATOM 834 C C . GLY A 1 114 ? 41.350 6.549 -11.739 1.00 35.75 114 GLY A C 1
ATOM 835 O O . GLY A 1 114 ? 41.558 6.116 -10.612 1.00 35.75 114 GLY A O 1
ATOM 836 N N . GLY A 1 115 ? 40.275 6.232 -12.466 1.00 30.72 115 GLY A N 1
ATOM 837 C CA . GLY A 1 115 ? 39.254 5.259 -12.080 1.00 30.72 115 GLY A CA 1
ATOM 838 C C . GLY A 1 115 ? 37.843 5.792 -12.317 1.00 30.72 115 GLY A C 1
ATOM 839 O O . GLY A 1 115 ? 37.375 6.601 -11.535 1.00 30.72 115 GLY A O 1
ATOM 840 N N . GLY A 1 116 ? 37.204 5.335 -13.403 1.00 28.66 116 GLY A N 1
ATOM 841 C CA . GLY A 1 116 ? 35.757 5.348 -13.688 1.00 28.66 116 GLY A CA 1
ATOM 842 C C . GLY A 1 116 ? 34.920 6.566 -13.267 1.00 28.66 116 GLY A C 1
ATOM 843 O O . GLY A 1 116 ? 34.699 6.809 -12.086 1.00 28.66 116 GLY A O 1
ATOM 844 N N . TRP A 1 117 ? 34.314 7.252 -14.240 1.00 26.03 117 TRP A N 1
ATOM 845 C CA . TRP A 1 117 ? 33.287 8.265 -13.985 1.00 26.03 117 TRP A CA 1
ATOM 846 C C . TRP A 1 117 ? 32.118 7.675 -13.177 1.00 26.03 117 TRP A C 1
ATOM 848 O O . TRP A 1 117 ? 31.248 7.004 -13.727 1.00 26.03 117 TRP A O 1
ATOM 858 N N . ARG A 1 118 ? 32.067 7.947 -11.872 1.00 29.75 118 ARG A N 1
ATOM 859 C CA . ARG A 1 118 ? 30.837 7.857 -11.079 1.00 29.75 118 ARG A CA 1
ATOM 860 C C . ARG A 1 118 ? 30.453 9.272 -10.671 1.00 29.75 118 ARG A C 1
ATOM 862 O O . ARG A 1 118 ? 31.192 9.913 -9.926 1.00 29.75 118 ARG A O 1
ATOM 869 N N . ARG A 1 119 ? 29.304 9.770 -11.147 1.00 28.69 119 ARG A N 1
ATOM 870 C CA . ARG A 1 119 ? 28.669 10.952 -10.545 1.00 28.69 119 ARG A CA 1
ATOM 871 C C . ARG A 1 119 ? 28.296 10.570 -9.118 1.00 28.69 119 ARG A C 1
ATOM 873 O O . ARG A 1 119 ? 27.289 9.910 -8.891 1.00 28.69 119 ARG A O 1
ATOM 880 N N . ARG A 1 120 ? 29.131 10.950 -8.158 1.00 27.08 120 ARG A N 1
ATOM 881 C CA . ARG A 1 120 ? 28.780 10.878 -6.745 1.00 27.08 120 ARG A CA 1
ATOM 882 C C . ARG A 1 120 ? 27.835 12.056 -6.502 1.00 27.08 120 ARG A C 1
ATOM 884 O O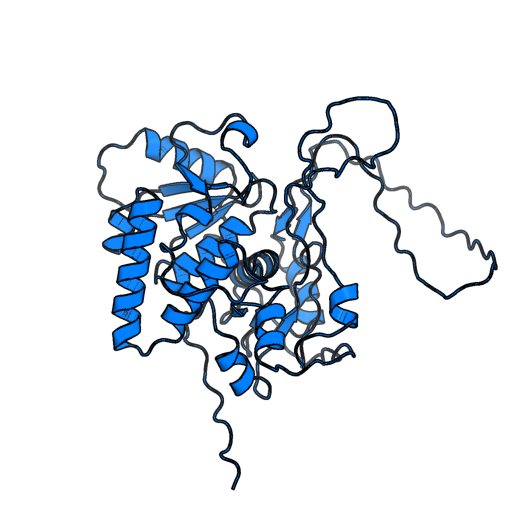 . ARG A 1 120 ? 28.292 13.190 -6.400 1.00 27.08 120 ARG A O 1
ATOM 891 N N . LEU A 1 121 ? 26.523 11.807 -6.533 1.00 29.55 121 LEU A N 1
ATOM 892 C CA . LEU A 1 121 ? 25.542 12.799 -6.086 1.00 29.55 121 LEU A CA 1
ATOM 893 C C . LEU A 1 121 ? 25.926 13.229 -4.659 1.00 29.55 121 LEU A C 1
ATOM 895 O O . LEU A 1 121 ? 26.377 12.374 -3.886 1.00 29.55 121 LEU A O 1
ATOM 899 N N . PRO A 1 122 ? 25.808 14.520 -4.304 1.00 24.52 122 PRO A N 1
ATOM 900 C CA . PRO A 1 122 ? 26.131 14.968 -2.959 1.00 24.52 122 PRO A CA 1
ATOM 901 C C . PRO A 1 122 ? 25.300 14.164 -1.956 1.00 24.52 122 PRO A C 1
ATOM 903 O O . PRO A 1 122 ? 24.076 14.081 -2.070 1.00 24.52 122 PRO A O 1
ATOM 906 N N . ARG A 1 123 ? 25.977 13.538 -0.987 1.00 23.92 123 ARG A N 1
ATOM 907 C CA . ARG A 1 123 ? 25.299 13.028 0.205 1.00 23.92 123 ARG A CA 1
ATOM 908 C C . ARG A 1 123 ? 24.710 14.250 0.916 1.00 23.92 123 ARG A C 1
ATOM 910 O O . ARG A 1 123 ? 25.473 15.192 1.151 1.00 23.92 123 ARG A O 1
ATOM 917 N N . PRO A 1 124 ? 23.406 14.278 1.236 1.00 30.62 124 PRO A N 1
ATOM 918 C CA . PRO A 1 124 ? 22.889 15.275 2.161 1.00 30.62 124 PRO A CA 1
ATOM 919 C C . PRO A 1 124 ? 23.749 15.225 3.425 1.00 30.62 124 PRO A C 1
ATOM 921 O O . PRO A 1 124 ? 24.080 14.135 3.896 1.00 30.62 124 PRO A O 1
ATOM 924 N N . ARG A 1 125 ? 24.184 16.389 3.916 1.00 28.83 125 ARG A N 1
ATOM 925 C CA . ARG A 1 125 ? 24.900 16.475 5.192 1.00 28.83 125 ARG A CA 1
ATOM 926 C C . ARG A 1 125 ? 24.027 15.809 6.255 1.00 28.83 125 ARG A C 1
ATOM 928 O O . ARG A 1 125 ? 22.840 16.111 6.330 1.00 28.83 125 ARG A O 1
ATOM 935 N N . ASP A 1 126 ? 24.618 14.920 7.048 1.00 33.09 126 ASP A N 1
ATOM 936 C CA . ASP A 1 126 ? 23.974 14.369 8.236 1.00 33.09 126 ASP A CA 1
ATOM 937 C C . ASP A 1 126 ? 23.591 15.524 9.168 1.00 33.09 126 ASP A C 1
ATOM 939 O O . ASP A 1 126 ? 24.434 16.126 9.836 1.00 33.09 126 ASP A O 1
ATOM 943 N N . CYS A 1 127 ? 22.303 15.860 9.193 1.00 33.38 127 CYS A N 1
ATOM 944 C CA . CYS A 1 127 ? 21.726 16.745 10.191 1.00 33.38 127 CYS A CA 1
ATOM 945 C C . CYS A 1 127 ? 21.493 15.906 11.452 1.00 33.38 127 CYS A C 1
ATOM 947 O O . CYS A 1 127 ? 20.567 15.095 11.506 1.00 33.38 127 CYS A O 1
ATOM 949 N N . GLY A 1 128 ? 22.356 16.060 12.454 1.00 27.66 128 GLY A N 1
ATOM 950 C CA . GLY A 1 128 ? 22.223 15.363 13.729 1.00 27.66 128 GLY A CA 1
ATOM 951 C C . GLY A 1 128 ? 20.865 15.597 14.407 1.00 27.66 128 GLY A C 1
ATOM 952 O O . GLY A 1 128 ? 20.359 16.714 14.447 1.00 27.66 128 GLY A O 1
ATOM 953 N N . GLY A 1 129 ? 20.312 14.532 14.998 1.00 31.81 129 GLY A N 1
ATOM 954 C CA . GLY A 1 129 ? 19.446 14.633 16.178 1.00 31.81 129 GLY A CA 1
ATOM 955 C C . GLY A 1 129 ? 17.970 14.996 15.977 1.00 31.81 129 GLY A C 1
ATOM 956 O O . GLY A 1 129 ? 17.416 15.690 16.820 1.00 31.81 129 GLY A O 1
ATOM 957 N N . GLY A 1 130 ? 17.309 14.519 14.920 1.00 41.47 130 GLY A N 1
ATOM 958 C CA . GLY A 1 130 ? 15.845 14.573 14.797 1.00 41.47 130 GLY A CA 1
ATOM 959 C C . GLY A 1 130 ? 15.392 14.155 13.403 1.00 41.47 130 GLY A C 1
ATOM 960 O O . GLY A 1 130 ? 15.532 14.919 12.453 1.00 41.47 130 GLY A O 1
ATOM 961 N N . ARG A 1 131 ? 14.896 12.923 13.239 1.00 58.09 131 ARG A N 1
ATOM 962 C CA . ARG A 1 131 ? 14.434 12.443 11.928 1.00 58.09 131 ARG A CA 1
ATOM 963 C C . ARG A 1 131 ? 13.155 13.177 11.536 1.00 58.09 131 ARG A C 1
ATOM 965 O O . ARG A 1 131 ? 12.136 13.034 12.201 1.00 58.09 131 ARG A O 1
ATOM 972 N N . ARG A 1 132 ? 13.224 13.948 10.451 1.00 70.62 132 ARG A N 1
ATOM 973 C CA . ARG A 1 132 ? 12.063 14.579 9.817 1.00 70.62 132 ARG A CA 1
ATOM 974 C C . ARG A 1 132 ? 11.174 13.490 9.199 1.00 70.62 132 ARG A C 1
ATOM 976 O O . ARG A 1 132 ? 11.710 12.671 8.447 1.00 70.62 132 ARG A O 1
ATOM 983 N N . PRO A 1 133 ? 9.862 13.443 9.488 1.00 79.56 133 PRO A N 1
ATOM 984 C CA . PRO A 1 133 ? 8.963 12.485 8.852 1.00 79.56 133 PRO A CA 1
ATOM 985 C C . PRO A 1 133 ? 8.941 12.659 7.329 1.00 79.56 133 PRO A C 1
ATOM 987 O O . PRO A 1 133 ? 8.872 13.787 6.834 1.00 79.56 133 PRO A O 1
ATOM 990 N N . LEU A 1 134 ? 8.987 11.542 6.599 1.00 85.50 134 LEU A N 1
ATOM 991 C CA . LEU A 1 134 ? 8.721 11.509 5.161 1.00 85.50 134 LEU A CA 1
ATOM 992 C C . LEU A 1 134 ? 7.208 11.394 4.947 1.00 85.50 134 LEU A C 1
ATOM 994 O O . LEU A 1 134 ? 6.605 10.365 5.258 1.00 85.50 134 LEU A O 1
ATOM 998 N N . VAL A 1 135 ? 6.611 12.437 4.382 1.00 89.81 135 VAL A N 1
ATOM 999 C CA . VAL A 1 135 ? 5.179 12.514 4.089 1.00 89.81 135 VAL A CA 1
ATOM 1000 C C . VAL A 1 135 ? 4.920 12.444 2.588 1.00 89.81 135 VAL A C 1
ATOM 1002 O O . VAL A 1 135 ? 5.785 12.758 1.772 1.00 89.81 135 VAL A O 1
ATOM 1005 N N . ALA A 1 136 ? 3.711 12.032 2.212 1.00 90.44 136 ALA A N 1
ATOM 1006 C CA . ALA A 1 136 ? 3.241 12.114 0.840 1.00 90.44 136 ALA A CA 1
ATOM 1007 C C . ALA A 1 136 ? 3.130 13.579 0.435 1.00 90.44 136 ALA A C 1
ATOM 1009 O O . ALA A 1 136 ? 2.692 14.426 1.234 1.00 90.44 136 ALA A O 1
ATOM 1010 N N . GLU A 1 137 ? 3.473 13.840 -0.824 1.00 91.50 137 GLU A N 1
ATOM 1011 C CA . GLU A 1 137 ? 3.126 15.093 -1.468 1.00 91.50 137 GLU A CA 1
ATOM 1012 C C . GLU A 1 137 ? 1.608 15.307 -1.369 1.00 91.50 137 GLU A C 1
ATOM 1014 O O . GLU A 1 137 ? 0.810 14.372 -1.442 1.00 91.50 137 GLU A O 1
ATOM 1019 N N . SER A 1 138 ? 1.224 16.545 -1.101 1.00 88.88 138 SER A N 1
ATOM 1020 C CA . SER A 1 138 ? -0.160 17.005 -1.012 1.00 88.88 138 SER A CA 1
ATOM 1021 C C . SER A 1 138 ? -0.563 17.850 -2.215 1.00 88.88 138 SER A C 1
ATOM 1023 O O . SER A 1 138 ? -1.756 17.993 -2.462 1.00 88.88 138 SER A O 1
ATOM 1025 N N . ASP A 1 139 ? 0.410 18.419 -2.926 1.00 91.94 139 ASP A N 1
ATOM 1026 C CA . ASP A 1 139 ? 0.204 19.294 -4.070 1.00 91.94 139 ASP A CA 1
ATOM 1027 C C . ASP A 1 139 ? 0.206 18.510 -5.400 1.00 91.94 139 ASP A C 1
ATOM 1029 O O . ASP A 1 139 ? 1.243 17.958 -5.791 1.00 91.94 139 ASP A O 1
ATOM 1033 N N . PRO A 1 140 ? -0.928 18.463 -6.124 1.00 93.44 140 PRO A N 1
ATOM 1034 C CA . PRO A 1 140 ? -1.005 17.843 -7.444 1.00 93.44 140 PRO A CA 1
ATOM 1035 C C . PRO A 1 140 ? -0.019 18.423 -8.457 1.00 93.44 140 PRO A C 1
ATOM 1037 O O . PRO A 1 140 ? 0.537 17.658 -9.245 1.00 93.44 140 PRO A O 1
ATOM 1040 N N . ASP A 1 141 ? 0.250 19.730 -8.403 1.00 92.25 141 ASP A N 1
ATOM 1041 C CA . ASP A 1 141 ? 1.135 20.402 -9.362 1.00 92.25 141 ASP A CA 1
ATOM 1042 C C . ASP A 1 141 ? 2.593 19.940 -9.209 1.00 92.25 141 ASP A C 1
ATOM 1044 O O . ASP A 1 141 ? 3.365 19.955 -10.170 1.00 92.25 141 ASP A O 1
ATOM 1048 N N . THR A 1 142 ? 2.954 19.455 -8.018 1.00 91.88 142 THR A N 1
ATOM 1049 C CA . THR A 1 142 ? 4.250 18.829 -7.739 1.00 91.88 142 THR A CA 1
ATOM 1050 C C . THR A 1 142 ? 4.228 17.321 -8.018 1.00 91.88 142 THR A C 1
ATOM 1052 O O . THR A 1 142 ? 5.183 16.776 -8.576 1.00 91.88 142 THR A O 1
ATOM 1055 N N . TYR A 1 143 ? 3.142 16.626 -7.666 1.00 92.88 143 TYR A N 1
ATOM 1056 C CA . TYR A 1 143 ? 3.034 15.170 -7.803 1.00 92.88 143 TYR A CA 1
ATOM 1057 C C . TYR A 1 143 ? 2.935 14.697 -9.258 1.00 92.88 143 TYR A C 1
ATOM 1059 O O . TYR A 1 143 ? 3.667 13.793 -9.673 1.00 92.88 143 TYR A O 1
ATOM 1067 N N . VAL A 1 144 ? 2.027 15.294 -10.035 1.00 92.94 144 VAL A N 1
ATOM 1068 C CA . VAL A 1 144 ? 1.680 14.837 -11.390 1.00 92.94 144 VAL A CA 1
ATOM 1069 C C . VAL A 1 144 ? 2.910 14.799 -12.307 1.00 92.94 144 VAL A C 1
ATOM 1071 O O . VAL A 1 144 ? 3.168 13.735 -12.880 1.00 92.94 144 VAL A O 1
ATOM 1074 N N . PRO A 1 145 ? 3.754 15.850 -12.392 1.00 91.06 145 PRO A N 1
ATOM 1075 C CA . PRO A 1 145 ? 4.922 15.828 -13.273 1.00 91.06 145 PRO A CA 1
ATOM 1076 C C . PRO A 1 145 ? 5.931 14.720 -12.941 1.00 91.06 145 PRO A C 1
ATOM 1078 O O . PRO A 1 145 ? 6.541 14.157 -13.853 1.00 91.06 145 PRO A O 1
ATOM 1081 N N . CYS A 1 146 ? 6.104 14.375 -11.658 1.00 90.50 146 CYS A N 1
ATOM 1082 C CA . CYS A 1 146 ? 7.004 13.296 -11.239 1.00 90.50 146 CYS A CA 1
ATOM 1083 C C . CYS A 1 146 ? 6.570 11.940 -11.809 1.00 90.50 146 CYS A C 1
ATOM 1085 O O . CYS A 1 146 ? 7.416 11.140 -12.217 1.00 90.50 146 CYS A O 1
ATOM 1087 N N . PHE A 1 147 ? 5.267 11.670 -11.839 1.00 91.62 147 PHE A N 1
ATOM 1088 C CA . PHE A 1 147 ? 4.742 10.380 -12.275 1.00 91.62 147 PHE A CA 1
ATOM 1089 C C . PHE A 1 147 ? 4.425 10.337 -13.777 1.00 91.62 147 PHE A C 1
ATOM 1091 O O . PHE A 1 147 ? 4.667 9.308 -14.410 1.00 91.62 147 PHE A O 1
ATOM 1098 N N . GLU A 1 148 ? 4.000 11.440 -14.398 1.00 90.56 148 GLU A N 1
ATOM 1099 C CA . GLU A 1 148 ? 3.877 11.527 -15.863 1.00 90.56 148 GLU A CA 1
ATOM 1100 C C . GLU A 1 148 ? 5.231 11.323 -16.558 1.00 90.56 148 GLU A C 1
ATOM 1102 O O . GLU A 1 148 ? 5.311 10.639 -17.580 1.00 90.56 148 GLU A O 1
ATOM 1107 N N . ALA A 1 149 ? 6.327 11.823 -15.970 1.00 88.56 149 ALA A N 1
ATOM 1108 C CA . ALA A 1 149 ? 7.686 11.560 -16.455 1.00 88.56 149 ALA A CA 1
ATOM 1109 C C . ALA A 1 149 ? 8.048 10.061 -16.477 1.00 88.56 149 ALA A C 1
ATOM 1111 O O . ALA A 1 149 ? 9.002 9.671 -17.149 1.00 88.56 149 ALA A O 1
ATOM 1112 N N . ARG A 1 150 ? 7.273 9.225 -15.776 1.00 90.81 150 ARG A N 1
ATOM 1113 C CA . ARG A 1 150 ? 7.417 7.765 -15.686 1.00 90.81 150 ARG A CA 1
ATOM 1114 C C . ARG A 1 150 ? 6.331 7.008 -16.452 1.00 90.81 150 ARG A C 1
ATOM 1116 O O . ARG A 1 150 ? 6.257 5.784 -16.363 1.00 90.81 150 ARG A O 1
ATOM 1123 N N . GLY A 1 151 ? 5.512 7.718 -17.228 1.00 89.69 151 GLY A N 1
ATOM 1124 C CA . GLY A 1 151 ? 4.439 7.138 -18.031 1.00 89.69 151 GLY A CA 1
ATOM 1125 C C . GLY A 1 151 ? 3.168 6.823 -17.242 1.00 89.69 151 GLY A C 1
ATOM 1126 O O . GLY A 1 151 ? 2.447 5.902 -17.623 1.00 89.69 151 GLY A O 1
ATOM 1127 N N . LEU A 1 152 ? 2.905 7.537 -16.139 1.00 90.75 152 LEU A N 1
ATOM 1128 C CA . LEU A 1 152 ? 1.605 7.482 -15.467 1.00 90.75 152 LEU A CA 1
ATOM 1129 C C . LEU A 1 152 ? 0.501 8.017 -16.389 1.00 90.75 152 LEU A C 1
ATOM 1131 O O . LEU A 1 152 ? 0.654 9.071 -16.998 1.00 90.75 152 LEU A O 1
ATOM 1135 N N . SER A 1 153 ? -0.616 7.296 -16.448 1.00 89.81 153 SER A N 1
ATOM 1136 C CA . SER A 1 153 ? -1.823 7.657 -17.191 1.00 89.81 153 SER A CA 1
ATOM 1137 C C . SER A 1 153 ? -3.037 7.078 -16.473 1.00 89.81 153 SER A C 1
ATOM 1139 O O . SER A 1 153 ? -2.939 5.989 -15.921 1.00 89.81 153 SER A O 1
ATOM 1141 N N . ALA A 1 154 ? -4.186 7.754 -16.532 1.00 89.50 154 ALA A N 1
ATOM 1142 C CA . ALA A 1 154 ? -5.443 7.214 -16.010 1.00 89.50 154 ALA A CA 1
ATOM 1143 C C . ALA A 1 154 ? -6.031 6.080 -16.881 1.00 89.50 154 ALA A C 1
ATOM 1145 O O . ALA A 1 154 ? -6.934 5.374 -16.439 1.00 89.50 154 ALA A O 1
ATOM 1146 N N . GLU A 1 155 ? -5.544 5.907 -18.115 1.00 86.56 155 GLU A N 1
ATOM 1147 C CA . GLU A 1 155 ? -6.095 4.948 -19.088 1.00 86.56 155 GLU A CA 1
ATOM 1148 C C . GLU A 1 155 ? -5.599 3.512 -18.888 1.00 86.56 155 GLU A C 1
ATOM 1150 O O . GLU A 1 155 ? -6.252 2.574 -19.345 1.00 86.56 155 GLU A O 1
ATOM 1155 N N . GLN A 1 156 ? -4.459 3.336 -18.214 1.00 87.69 156 GLN A N 1
ATOM 1156 C CA . GLN A 1 156 ? -3.849 2.028 -17.998 1.00 87.69 156 GLN A CA 1
ATOM 1157 C C . GLN A 1 156 ? -3.683 1.757 -16.501 1.00 87.69 156 GLN A C 1
ATOM 1159 O O . GLN A 1 156 ? -3.358 2.666 -15.734 1.00 87.69 156 GLN A O 1
ATOM 1164 N N . PRO A 1 157 ? -3.845 0.508 -16.050 1.00 91.75 157 PRO A N 1
ATOM 1165 C CA . PRO A 1 157 ? -3.492 0.151 -14.694 1.00 91.75 157 PRO A CA 1
ATOM 1166 C C . PRO A 1 157 ? -2.022 0.381 -14.368 1.00 91.75 157 PRO A C 1
ATOM 1168 O O . PRO A 1 157 ? -1.144 0.232 -15.221 1.00 91.75 157 PRO A O 1
ATOM 1171 N N . VAL A 1 158 ? -1.755 0.635 -13.090 1.00 93.69 158 VAL A N 1
ATOM 1172 C CA . VAL A 1 158 ? -0.398 0.769 -12.558 1.00 93.69 158 VAL A CA 1
ATOM 1173 C C . VAL A 1 158 ? -0.131 -0.365 -11.587 1.00 93.69 158 VAL A C 1
ATOM 1175 O O . VAL A 1 158 ? -0.832 -0.523 -10.593 1.00 93.69 158 VAL A O 1
ATOM 1178 N N . MET A 1 159 ? 0.908 -1.139 -11.861 1.00 95.69 159 MET A N 1
ATOM 1179 C CA . MET A 1 159 ? 1.444 -2.171 -10.993 1.00 95.69 159 MET A CA 1
ATOM 1180 C C . MET A 1 159 ? 2.679 -1.645 -10.273 1.00 95.69 159 MET A C 1
ATOM 1182 O O . MET A 1 159 ? 3.601 -1.163 -10.923 1.00 95.69 159 MET A O 1
ATOM 1186 N N . VAL A 1 160 ? 2.738 -1.781 -8.955 1.00 97.69 160 VAL A N 1
ATOM 1187 C CA . VAL A 1 160 ? 3.888 -1.363 -8.146 1.00 97.69 160 VAL A CA 1
ATOM 1188 C C . VAL A 1 160 ? 4.483 -2.574 -7.438 1.00 97.69 160 VAL A C 1
ATOM 1190 O O . VAL A 1 160 ? 3.751 -3.368 -6.844 1.00 97.69 160 VAL A O 1
ATOM 1193 N N . TYR A 1 161 ? 5.806 -2.714 -7.475 1.00 97.50 161 TYR A N 1
ATOM 1194 C CA . TYR A 1 161 ? 6.521 -3.778 -6.770 1.00 97.50 161 TYR A CA 1
ATOM 1195 C C . TYR A 1 161 ? 7.791 -3.259 -6.086 1.00 97.50 161 TYR A C 1
ATOM 1197 O O . TYR A 1 161 ? 8.297 -2.190 -6.420 1.00 97.50 161 TYR A O 1
ATOM 1205 N N . ASP A 1 162 ? 8.300 -4.019 -5.117 1.00 95.25 162 ASP A N 1
ATOM 1206 C CA . ASP A 1 162 ? 9.597 -3.792 -4.472 1.00 95.25 162 ASP A CA 1
ATOM 1207 C C . ASP A 1 162 ? 10.406 -5.098 -4.389 1.00 95.25 162 ASP A C 1
ATOM 1209 O O . ASP A 1 162 ? 10.229 -5.991 -5.215 1.00 95.25 162 ASP A O 1
ATOM 1213 N N . ASP A 1 163 ? 11.326 -5.225 -3.432 1.00 90.50 163 ASP A N 1
ATOM 1214 C CA . ASP A 1 163 ? 12.196 -6.398 -3.316 1.00 90.50 163 ASP A CA 1
ATOM 1215 C C . ASP A 1 163 ? 11.415 -7.671 -2.962 1.00 90.50 163 ASP A C 1
ATOM 1217 O O . ASP A 1 163 ? 11.839 -8.761 -3.312 1.00 90.50 163 ASP A O 1
ATOM 1221 N N . GLY A 1 164 ? 10.217 -7.541 -2.394 1.00 83.25 164 GLY A N 1
ATOM 1222 C CA . GLY A 1 164 ? 9.404 -8.655 -1.918 1.00 83.25 164 GLY A CA 1
ATOM 1223 C C . GLY A 1 164 ? 8.903 -8.438 -0.496 1.00 83.25 164 GLY A C 1
ATOM 1224 O O . GLY A 1 164 ? 7.992 -9.141 -0.062 1.00 83.25 164 GLY A O 1
ATOM 1225 N N . ARG A 1 165 ? 9.417 -7.430 0.224 1.00 82.81 165 ARG A N 1
ATOM 1226 C CA . ARG A 1 165 ? 8.897 -7.023 1.544 1.00 82.81 165 ARG A CA 1
ATOM 1227 C C . ARG A 1 165 ? 7.585 -6.245 1.449 1.00 82.81 165 ARG A C 1
ATOM 1229 O O . ARG A 1 165 ? 6.836 -6.209 2.424 1.00 82.81 165 ARG A O 1
ATOM 1236 N N . SER A 1 166 ? 7.291 -5.695 0.272 1.00 86.44 166 SER A N 1
ATOM 1237 C CA . SER A 1 166 ? 6.078 -4.957 -0.094 1.00 86.44 166 SER A CA 1
ATOM 1238 C C . SER A 1 166 ? 5.827 -3.654 0.678 1.00 86.44 166 SER A C 1
ATOM 1240 O O . SER A 1 166 ? 4.715 -3.128 0.673 1.00 86.44 166 SER A O 1
ATOM 1242 N N . MET A 1 167 ? 6.852 -3.114 1.330 1.00 90.19 167 MET A N 1
ATOM 1243 C CA . MET A 1 167 ? 6.764 -1.927 2.179 1.00 90.19 167 MET A CA 1
ATOM 1244 C C . MET A 1 167 ? 6.802 -0.651 1.335 1.00 90.19 167 MET A C 1
ATOM 1246 O O . MET A 1 167 ? 5.879 0.167 1.372 1.00 90.19 167 MET A O 1
ATOM 1250 N N . THR A 1 168 ? 7.854 -0.484 0.533 1.00 93.81 168 THR A N 1
ATOM 1251 C CA . THR A 1 168 ? 8.040 0.715 -0.297 1.00 93.81 168 THR A CA 1
ATOM 1252 C C . THR A 1 168 ? 7.053 0.722 -1.462 1.00 93.81 168 THR A C 1
ATOM 1254 O O . THR A 1 168 ? 6.501 1.772 -1.798 1.00 93.81 168 THR A O 1
ATOM 1257 N N . ALA A 1 169 ? 6.725 -0.457 -2.003 1.00 96.38 169 ALA A N 1
ATOM 1258 C CA . ALA A 1 169 ? 5.671 -0.610 -3.000 1.00 96.38 169 ALA A CA 1
ATOM 1259 C C . ALA A 1 169 ? 4.309 -0.149 -2.463 1.00 96.38 169 ALA A C 1
ATOM 1261 O O . ALA A 1 169 ? 3.639 0.659 -3.110 1.00 96.38 169 ALA A O 1
ATOM 1262 N N . ALA A 1 170 ? 3.917 -0.596 -1.260 1.00 96.50 170 ALA A N 1
ATOM 1263 C CA . ALA A 1 170 ? 2.662 -0.178 -0.630 1.00 96.50 170 ALA A CA 1
ATOM 1264 C C . ALA A 1 170 ? 2.601 1.337 -0.420 1.00 96.50 170 ALA A C 1
ATOM 1266 O O . ALA A 1 170 ? 1.546 1.943 -0.612 1.00 96.50 170 ALA A O 1
ATOM 1267 N N . ARG A 1 171 ? 3.731 1.970 -0.089 1.00 95.62 171 ARG A N 1
ATOM 1268 C CA . ARG A 1 171 ? 3.808 3.424 0.083 1.00 95.62 171 ARG A CA 1
ATOM 1269 C C . ARG A 1 171 ? 3.532 4.191 -1.211 1.00 95.62 171 ARG A C 1
ATOM 1271 O O . ARG A 1 171 ? 2.788 5.174 -1.183 1.00 95.62 171 ARG A O 1
ATOM 1278 N N . VAL A 1 172 ? 4.104 3.746 -2.331 1.00 97.25 172 VAL A N 1
ATOM 1279 C CA . VAL A 1 172 ? 3.861 4.338 -3.659 1.00 97.25 172 VAL A CA 1
ATOM 1280 C C . VAL A 1 172 ? 2.427 4.065 -4.117 1.00 97.25 172 VAL A C 1
ATOM 1282 O O . VAL A 1 172 ? 1.752 4.982 -4.578 1.00 97.25 172 VAL A O 1
ATOM 1285 N N . TRP A 1 173 ? 1.925 2.844 -3.918 1.00 97.56 173 TRP A N 1
ATOM 1286 C CA . TRP A 1 173 ? 0.532 2.479 -4.199 1.00 97.56 173 TRP A CA 1
ATOM 1287 C C . TRP A 1 173 ? -0.470 3.364 -3.452 1.00 97.56 173 TRP A C 1
ATOM 1289 O O . TRP A 1 173 ? -1.407 3.883 -4.058 1.00 97.56 173 TRP A O 1
ATOM 1299 N N . TRP A 1 174 ? -0.251 3.600 -2.156 1.00 97.50 174 TRP A N 1
ATOM 1300 C CA . TRP A 1 174 ? -1.097 4.498 -1.372 1.00 97.50 174 TRP A CA 1
ATOM 1301 C C . TRP A 1 174 ? -1.054 5.930 -1.910 1.00 97.50 174 TRP A C 1
ATOM 1303 O O . TRP A 1 174 ? -2.090 6.582 -2.004 1.00 97.50 174 TRP A O 1
ATOM 1313 N N . SER A 1 175 ? 0.118 6.409 -2.332 1.00 96.56 175 SER A N 1
ATOM 1314 C CA . SER A 1 175 ? 0.221 7.731 -2.952 1.00 96.56 175 SER A CA 1
ATOM 1315 C C . SER A 1 175 ? -0.560 7.824 -4.265 1.00 96.56 175 SER A C 1
ATOM 1317 O O . SER A 1 175 ? -1.206 8.835 -4.507 1.00 96.56 175 SER A O 1
ATOM 1319 N N . LEU A 1 176 ? -0.553 6.779 -5.096 1.00 96.38 176 LEU A N 1
ATOM 1320 C CA . LEU A 1 176 ? -1.359 6.752 -6.323 1.00 96.38 176 LEU A CA 1
ATOM 1321 C C . LEU A 1 176 ? -2.859 6.835 -6.007 1.00 96.38 176 LEU A C 1
ATOM 1323 O O . LEU A 1 176 ? -3.598 7.523 -6.708 1.00 96.38 176 LEU A O 1
ATOM 1327 N N . LEU A 1 177 ? -3.304 6.186 -4.923 1.00 95.19 177 LEU A N 1
ATOM 1328 C CA . LEU A 1 177 ? -4.677 6.319 -4.434 1.00 95.19 177 LEU A CA 1
ATOM 1329 C C . LEU A 1 177 ? -4.999 7.733 -3.964 1.00 95.19 177 LEU A C 1
ATOM 1331 O O . LEU A 1 177 ? -6.076 8.234 -4.275 1.00 95.19 177 LEU A O 1
ATOM 1335 N N . LEU A 1 178 ? -4.079 8.384 -3.245 1.00 95.44 178 LEU A N 1
ATOM 1336 C CA . LEU A 1 178 ? -4.269 9.759 -2.783 1.00 95.44 178 LEU A CA 1
ATOM 1337 C C . LEU A 1 178 ? -4.485 10.747 -3.920 1.00 95.44 178 LEU A C 1
ATOM 1339 O O . LEU A 1 178 ? -5.207 11.713 -3.718 1.00 95.44 178 LEU A O 1
ATOM 1343 N N . PHE A 1 179 ? -3.883 10.519 -5.084 1.00 95.88 179 PHE A N 1
ATOM 1344 C CA . PHE A 1 179 ? -4.045 11.379 -6.257 1.00 95.88 179 PHE A CA 1
ATOM 1345 C C . PHE A 1 179 ? -5.100 10.863 -7.246 1.00 95.88 179 PHE A C 1
ATOM 1347 O O . PHE A 1 179 ? -5.212 11.391 -8.350 1.00 95.88 179 PHE A O 1
ATOM 1354 N N . GLY A 1 180 ? -5.894 9.862 -6.851 1.00 94.56 180 GLY A N 1
ATOM 1355 C CA . GLY A 1 180 ? -7.072 9.435 -7.606 1.00 94.56 180 GLY A CA 1
ATOM 1356 C C . GLY A 1 180 ? -6.783 8.526 -8.794 1.00 94.56 180 GLY A C 1
ATOM 1357 O O . GLY A 1 180 ? -7.620 8.419 -9.685 1.00 94.56 180 GLY A O 1
ATOM 1358 N N . HIS A 1 181 ? -5.633 7.844 -8.831 1.00 94.56 181 HIS A N 1
ATOM 1359 C CA . HIS A 1 181 ? -5.396 6.858 -9.881 1.00 94.56 181 HIS A CA 1
ATOM 1360 C C . HIS A 1 181 ? -6.483 5.763 -9.836 1.00 94.56 181 HIS A C 1
ATOM 1362 O O . HIS A 1 181 ? -6.730 5.210 -8.758 1.00 94.56 181 HIS A O 1
ATOM 1368 N N . PRO A 1 182 ? -7.121 5.405 -10.970 1.00 91.75 182 PRO A N 1
ATOM 1369 C CA . PRO A 1 182 ? -8.304 4.543 -10.956 1.00 91.75 182 PRO A CA 1
ATOM 1370 C C . PRO A 1 182 ? -7.976 3.078 -10.657 1.00 91.75 182 PRO A C 1
ATOM 1372 O O . PRO A 1 182 ? -8.749 2.396 -9.990 1.00 91.75 182 PRO A O 1
ATOM 1375 N N . GLN A 1 183 ? -6.826 2.584 -11.132 1.00 92.56 183 GLN A N 1
ATOM 1376 C CA . GLN A 1 183 ? -6.452 1.167 -11.024 1.00 92.56 183 GLN A CA 1
ATOM 1377 C C . GLN A 1 183 ? -4.989 0.947 -10.573 1.00 92.56 183 GLN A C 1
ATOM 1379 O O . GLN A 1 183 ? -4.198 0.372 -11.324 1.00 92.56 183 GLN A O 1
ATOM 1384 N N . PRO A 1 184 ? -4.568 1.431 -9.384 1.00 95.06 184 PRO A N 1
ATOM 1385 C CA . PRO A 1 184 ? -3.264 1.102 -8.822 1.00 95.06 184 PRO A CA 1
ATOM 1386 C C . PRO A 1 184 ? -3.314 -0.244 -8.081 1.00 95.06 184 PRO A C 1
ATOM 1388 O O . PRO A 1 184 ? -4.184 -0.492 -7.244 1.00 95.06 184 PRO A O 1
ATOM 1391 N N . CYS A 1 185 ? -2.339 -1.106 -8.344 1.00 95.62 185 CYS A N 1
ATOM 1392 C CA . CYS A 1 185 ? -2.226 -2.447 -7.783 1.00 95.62 185 CYS A CA 1
ATOM 1393 C C . CYS A 1 185 ? -0.806 -2.725 -7.285 1.00 95.62 185 CYS A C 1
ATOM 1395 O O . CYS A 1 185 ? 0.174 -2.249 -7.852 1.00 95.62 185 CYS A O 1
ATOM 1397 N N . LEU A 1 186 ? -0.705 -3.545 -6.243 1.00 97.38 186 LEU A N 1
ATOM 1398 C CA . LEU A 1 186 ? 0.550 -4.082 -5.730 1.00 97.38 186 LEU A CA 1
ATOM 1399 C C . LEU A 1 186 ? 0.842 -5.463 -6.311 1.00 97.38 186 LEU A C 1
ATOM 1401 O O . LEU A 1 186 ? -0.063 -6.287 -6.439 1.00 97.38 186 LEU A O 1
ATOM 1405 N N . LEU A 1 187 ? 2.112 -5.746 -6.582 1.00 96.56 187 LEU A N 1
ATOM 1406 C CA . LEU A 1 187 ? 2.585 -7.092 -6.884 1.00 96.56 187 LEU A CA 1
ATOM 1407 C C . LEU A 1 187 ? 3.021 -7.785 -5.589 1.00 96.56 187 LEU A C 1
ATOM 1409 O O . LEU A 1 187 ? 4.085 -7.479 -5.046 1.00 96.56 187 LEU A O 1
ATOM 1413 N N . ALA A 1 188 ? 2.225 -8.737 -5.104 1.00 94.62 188 ALA A N 1
ATOM 1414 C CA . ALA A 1 188 ? 2.619 -9.567 -3.972 1.00 94.62 188 ALA A CA 1
ATOM 1415 C C . ALA A 1 188 ? 3.877 -10.383 -4.310 1.00 94.62 188 ALA A C 1
ATOM 1417 O O . ALA A 1 188 ? 4.012 -10.901 -5.420 1.00 94.62 188 ALA A O 1
ATOM 1418 N N . GLY A 1 189 ? 4.801 -10.457 -3.348 1.00 90.81 189 GLY A N 1
ATOM 1419 C CA . GLY A 1 189 ? 6.074 -11.169 -3.490 1.00 90.81 189 GLY A CA 1
ATOM 1420 C C . GLY A 1 189 ? 7.159 -10.416 -4.265 1.00 90.81 189 GLY A C 1
ATOM 1421 O O . GLY A 1 189 ? 8.321 -10.815 -4.214 1.00 90.81 189 GLY A O 1
ATOM 1422 N N . GLY A 1 190 ? 6.810 -9.307 -4.925 1.00 94.62 190 GLY A N 1
ATOM 1423 C CA . GLY A 1 190 ? 7.760 -8.378 -5.532 1.00 94.62 190 GLY A CA 1
ATOM 1424 C C . GLY A 1 190 ? 8.753 -9.017 -6.509 1.00 94.62 190 GLY A C 1
ATOM 1425 O O . GLY A 1 190 ? 8.442 -9.965 -7.238 1.00 94.62 190 GLY A O 1
ATOM 1426 N N . TRP A 1 191 ? 9.960 -8.455 -6.536 1.00 95.44 191 TRP A N 1
ATOM 1427 C CA . TRP A 1 191 ? 11.069 -8.899 -7.374 1.00 95.44 191 TRP A CA 1
ATOM 1428 C C . TRP A 1 191 ? 11.540 -10.312 -7.027 1.00 95.44 191 TRP A C 1
ATOM 1430 O O . TRP A 1 191 ? 11.752 -11.119 -7.937 1.00 95.44 191 TRP A O 1
ATOM 1440 N N . ASP A 1 192 ? 11.662 -10.632 -5.738 1.00 93.44 192 ASP A N 1
ATOM 1441 C CA . ASP A 1 192 ? 12.160 -11.931 -5.285 1.00 93.44 192 ASP A CA 1
ATOM 1442 C C . ASP A 1 192 ? 11.266 -13.079 -5.764 1.00 93.44 192 ASP A C 1
ATOM 1444 O O . ASP A 1 192 ? 11.755 -14.041 -6.366 1.00 93.44 192 ASP A O 1
ATOM 1448 N N . GLU A 1 193 ? 9.944 -12.969 -5.588 1.00 93.19 193 GLU A N 1
ATOM 1449 C CA . GLU A 1 193 ? 9.013 -13.999 -6.057 1.00 93.19 193 GLU A CA 1
ATOM 1450 C C . GLU A 1 193 ? 8.944 -14.042 -7.589 1.00 93.19 193 GLU A C 1
ATOM 1452 O O . GLU A 1 193 ? 8.887 -15.124 -8.186 1.00 93.19 193 GLU A O 1
ATOM 1457 N N . TRP A 1 194 ? 9.009 -12.883 -8.254 1.00 95.12 194 TRP A N 1
ATOM 1458 C CA . TRP A 1 194 ? 9.064 -12.825 -9.713 1.00 95.12 194 TRP A CA 1
ATOM 1459 C C . TRP A 1 194 ? 10.255 -13.624 -10.255 1.00 95.12 194 TRP A C 1
ATOM 1461 O O . TRP A 1 194 ? 10.090 -14.461 -11.152 1.00 95.12 194 TRP A O 1
ATOM 1471 N N . ARG A 1 195 ? 11.443 -13.427 -9.673 1.00 95.19 195 ARG A N 1
ATOM 1472 C CA . ARG A 1 195 ? 12.675 -14.136 -10.040 1.00 95.19 195 ARG A CA 1
ATOM 1473 C C . ARG A 1 195 ? 12.629 -15.611 -9.672 1.00 95.19 195 ARG A C 1
ATOM 1475 O O . ARG A 1 195 ? 12.955 -16.442 -10.522 1.00 95.19 195 ARG A O 1
ATOM 1482 N N . ALA A 1 196 ? 12.170 -15.946 -8.467 1.00 92.81 196 ALA A N 1
ATOM 1483 C CA . ALA A 1 196 ? 12.004 -17.331 -8.026 1.00 92.81 196 ALA A CA 1
ATOM 1484 C C . ALA A 1 196 ? 11.035 -18.108 -8.934 1.00 92.81 196 ALA A C 1
ATOM 1486 O O . ALA A 1 196 ? 11.264 -19.275 -9.250 1.00 92.81 196 ALA A O 1
ATOM 1487 N N . GLY A 1 197 ? 9.997 -17.438 -9.440 1.00 92.12 197 GLY A N 1
ATOM 1488 C CA . GLY A 1 197 ? 9.053 -17.975 -10.418 1.00 92.12 197 GLY A CA 1
ATOM 1489 C C . GLY A 1 197 ? 9.571 -18.023 -11.862 1.00 92.12 197 GLY A C 1
ATOM 1490 O O . GLY A 1 197 ? 8.769 -18.193 -12.783 1.00 92.12 197 GLY A O 1
ATOM 1491 N N . GLY A 1 198 ? 10.871 -17.819 -12.102 1.00 94.31 198 GLY A N 1
ATOM 1492 C CA . GLY A 1 198 ? 11.468 -17.838 -13.442 1.00 94.31 198 GLY A CA 1
ATOM 1493 C C . GLY A 1 198 ? 11.078 -16.643 -14.316 1.00 94.31 198 GLY A C 1
ATOM 1494 O O . GLY A 1 198 ? 11.079 -16.751 -15.543 1.00 94.31 198 GLY A O 1
ATOM 1495 N N . GLY A 1 199 ? 10.697 -15.522 -13.704 1.00 92.94 199 GLY A N 1
ATOM 1496 C CA . GLY A 1 199 ? 10.408 -14.270 -14.390 1.00 92.94 199 GLY A CA 1
ATOM 1497 C C . GLY A 1 199 ? 11.631 -13.699 -15.114 1.00 92.94 199 GLY A C 1
ATOM 1498 O O . GLY A 1 199 ? 12.761 -13.748 -14.614 1.00 92.94 199 GLY A O 1
ATOM 1499 N N . GLY A 1 200 ? 11.399 -13.159 -16.313 1.00 93.56 200 GLY A N 1
ATOM 1500 C CA . GLY A 1 200 ? 12.433 -12.484 -17.100 1.00 93.56 200 GLY A CA 1
ATOM 1501 C C . GLY A 1 200 ? 12.951 -11.217 -16.414 1.00 93.56 200 GLY A C 1
ATOM 1502 O O . GLY A 1 200 ? 12.335 -10.713 -15.481 1.00 93.56 200 GLY A O 1
ATOM 1503 N N . SER A 1 201 ? 14.083 -10.698 -16.877 1.00 94.88 201 SER A N 1
ATOM 1504 C CA . SER A 1 201 ? 14.672 -9.458 -16.367 1.00 94.88 201 SER A CA 1
ATOM 1505 C C . SER A 1 201 ? 15.188 -8.605 -17.517 1.00 94.88 201 SER A C 1
ATOM 1507 O O . SER A 1 201 ? 15.816 -9.144 -18.431 1.00 94.88 201 SER A O 1
ATOM 1509 N N . GLU A 1 202 ? 14.976 -7.298 -17.442 1.00 93.69 202 GLU A N 1
ATOM 1510 C CA . GLU A 1 202 ? 15.604 -6.306 -18.320 1.00 93.69 202 GLU A CA 1
ATOM 1511 C C . GLU A 1 202 ? 16.688 -5.536 -17.557 1.00 93.69 202 GLU A C 1
ATOM 1513 O O . GLU A 1 202 ? 16.668 -5.480 -16.330 1.00 93.69 202 GLU A O 1
ATOM 1518 N N . LEU A 1 203 ? 17.672 -5.009 -18.291 1.00 90.25 203 LEU A N 1
ATOM 1519 C CA . LEU A 1 203 ? 18.822 -4.266 -17.745 1.00 90.25 203 LEU A CA 1
ATOM 1520 C C . LEU A 1 203 ? 18.868 -2.810 -18.225 1.00 90.25 203 LEU A C 1
ATOM 1522 O O . LEU A 1 203 ? 19.716 -2.038 -17.787 1.00 90.25 203 LEU A O 1
ATOM 1526 N N . TYR A 1 204 ? 18.015 -2.445 -19.180 1.00 83.88 204 TYR A N 1
ATOM 1527 C CA . TYR A 1 204 ? 17.925 -1.086 -19.695 1.00 83.88 204 TYR A CA 1
ATOM 1528 C C . TYR A 1 204 ? 16.645 -0.459 -19.174 1.00 83.88 204 TYR A C 1
ATOM 1530 O O . TYR A 1 204 ? 15.611 -1.113 -19.142 1.00 83.88 204 TYR A O 1
ATOM 1538 N N . GLU A 1 205 ? 16.708 0.814 -18.807 1.00 78.00 205 GLU A N 1
ATOM 1539 C CA . GLU A 1 205 ? 15.505 1.554 -18.460 1.00 78.00 205 GLU A CA 1
ATOM 1540 C C . GLU A 1 205 ? 14.651 1.724 -19.727 1.00 78.00 205 GLU A C 1
ATOM 1542 O O . GLU A 1 205 ? 15.148 2.252 -20.735 1.00 78.00 205 GLU A O 1
ATOM 1547 N N . PRO A 1 206 ? 13.391 1.252 -19.737 1.00 78.62 206 PRO A N 1
ATOM 1548 C CA . PRO A 1 206 ? 12.510 1.510 -20.855 1.00 78.62 206 PRO A CA 1
ATOM 1549 C C . PRO A 1 206 ? 12.340 3.020 -20.946 1.00 78.62 206 PRO A C 1
ATOM 1551 O O . PRO A 1 206 ? 12.043 3.676 -19.952 1.00 78.62 206 PRO A O 1
ATOM 1554 N N . CYS A 1 207 ? 12.525 3.588 -22.138 1.00 71.12 207 CYS A N 1
ATOM 1555 C CA . CYS A 1 207 ? 12.183 4.986 -22.344 1.00 71.12 207 CYS A CA 1
ATOM 1556 C C . CYS A 1 207 ? 10.690 5.119 -22.020 1.00 71.12 207 CYS A C 1
ATOM 1558 O O . CYS A 1 207 ? 9.890 4.481 -22.719 1.00 71.12 207 CYS A O 1
ATOM 1560 N N . PRO A 1 208 ? 10.296 5.893 -20.989 1.00 64.94 208 PRO A N 1
ATOM 1561 C CA . PRO A 1 208 ? 8.900 6.207 -20.792 1.00 64.94 208 PRO A CA 1
ATOM 1562 C C . PRO A 1 208 ? 8.537 7.066 -21.994 1.00 64.94 208 PRO A C 1
ATOM 1564 O O . PRO A 1 208 ? 8.808 8.267 -22.037 1.00 64.94 208 PRO A O 1
ATOM 1567 N N . LEU A 1 209 ? 8.027 6.429 -23.051 1.00 56.12 209 LEU A N 1
ATOM 1568 C CA . LEU A 1 209 ? 7.422 7.152 -24.147 1.00 56.12 209 LEU A CA 1
ATOM 1569 C C . LEU A 1 209 ? 6.411 8.060 -23.461 1.00 56.12 209 LEU A C 1
ATOM 1571 O O . LEU A 1 209 ? 5.508 7.565 -22.785 1.00 56.12 209 LEU A O 1
ATOM 1575 N N . LYS A 1 210 ? 6.577 9.378 -23.619 1.00 51.06 210 LYS A N 1
ATOM 1576 C CA . LYS A 1 210 ? 5.475 10.323 -23.477 1.00 51.06 210 LYS A CA 1
ATOM 1577 C C . LYS A 1 210 ? 4.449 9.932 -24.539 1.00 51.06 210 LYS A C 1
ATOM 1579 O O . LYS A 1 210 ? 4.327 10.582 -25.574 1.00 51.06 210 LYS A O 1
ATOM 1584 N N . LEU A 1 211 ? 3.744 8.822 -24.321 1.00 50.75 211 LEU A N 1
ATOM 1585 C CA . LEU A 1 211 ? 2.377 8.700 -24.770 1.00 50.75 211 LEU A CA 1
ATOM 1586 C C . LEU A 1 211 ? 1.742 9.968 -24.219 1.00 50.75 211 LEU A C 1
ATOM 1588 O O . LEU A 1 211 ? 1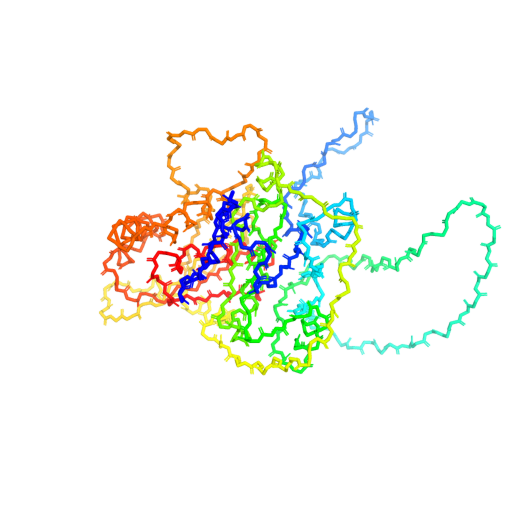.935 10.287 -23.045 1.00 50.75 211 LEU A O 1
ATOM 1592 N N . SER A 1 212 ? 1.167 10.774 -25.102 1.00 51.19 212 SER A N 1
ATOM 1593 C CA . SER A 1 212 ? 0.505 12.033 -24.781 1.00 51.19 212 SER A CA 1
ATOM 1594 C C . SER A 1 212 ? -0.697 11.741 -23.886 1.00 51.19 212 SER A C 1
ATOM 1596 O O . SER A 1 212 ? -1.837 11.749 -24.334 1.00 51.19 212 SER A O 1
ATOM 1598 N N . THR A 1 213 ? -0.409 11.369 -22.653 1.00 59.78 213 THR A N 1
ATOM 1599 C CA . THR A 1 213 ? -1.345 10.956 -21.631 1.00 59.78 213 THR A CA 1
ATOM 1600 C C . THR A 1 213 ? -1.233 12.021 -20.572 1.00 59.78 213 THR A C 1
ATOM 1602 O O . THR A 1 213 ? -0.141 12.323 -20.097 1.00 59.78 213 THR A O 1
ATOM 1605 N N . THR A 1 214 ? -2.355 12.681 -20.338 1.00 74.25 214 THR A N 1
ATOM 1606 C CA . THR A 1 214 ? -2.503 13.673 -19.287 1.00 74.25 214 THR A CA 1
ATOM 1607 C C . THR A 1 214 ? -3.092 12.919 -18.109 1.00 74.25 214 THR A C 1
ATOM 1609 O O . THR A 1 214 ? -4.173 12.341 -18.231 1.00 74.25 214 THR A O 1
ATOM 1612 N N . PHE A 1 215 ? -2.362 12.851 -17.002 1.00 87.69 215 PHE A N 1
ATOM 1613 C CA . PHE A 1 215 ? -2.914 12.364 -15.749 1.00 87.69 215 PHE A CA 1
ATOM 1614 C C . PHE A 1 215 ? -3.489 13.559 -14.988 1.00 87.69 215 PHE A C 1
ATOM 1616 O O . PHE A 1 215 ? -2.760 14.350 -14.394 1.00 87.69 215 PHE A O 1
ATOM 1623 N N . GLU A 1 216 ? -4.812 13.700 -15.018 1.00 90.50 216 GLU A N 1
ATOM 1624 C CA . GLU A 1 216 ? -5.509 14.675 -14.184 1.00 90.50 216 GLU A CA 1
ATOM 1625 C C . GLU A 1 216 ? -5.681 14.084 -12.785 1.00 90.50 216 GLU A C 1
ATOM 1627 O O . GLU A 1 216 ? -6.432 13.132 -12.582 1.00 90.50 216 GLU A O 1
ATOM 1632 N N . ALA A 1 217 ? -4.937 14.620 -11.819 1.00 91.50 217 ALA A N 1
ATOM 1633 C CA . ALA A 1 217 ? -5.047 14.178 -10.440 1.00 91.50 217 ALA A CA 1
ATOM 1634 C C . ALA A 1 217 ? -6.404 14.568 -9.838 1.00 91.50 217 ALA A C 1
ATOM 1636 O O . ALA A 1 217 ? -6.811 15.731 -9.879 1.00 91.50 217 ALA A O 1
ATOM 1637 N N . GLU A 1 218 ? -7.039 13.607 -9.172 1.00 94.12 218 GLU A N 1
ATOM 1638 C CA . GLU A 1 218 ? -8.249 13.803 -8.376 1.00 94.12 218 GLU A CA 1
ATOM 1639 C C . GLU A 1 218 ? -7.937 13.459 -6.914 1.00 94.12 218 GLU A C 1
ATOM 1641 O O . GLU A 1 218 ? -8.076 12.298 -6.518 1.00 94.12 218 GLU A O 1
ATOM 1646 N N . PRO A 1 219 ? -7.480 14.429 -6.096 1.00 94.44 219 PRO A N 1
ATOM 1647 C CA . PRO A 1 219 ? -7.107 14.162 -4.714 1.00 94.44 219 PRO A CA 1
ATOM 1648 C C . PRO A 1 219 ? -8.214 13.459 -3.914 1.00 94.44 219 PRO A C 1
ATOM 1650 O O . PRO A 1 219 ? -9.351 13.923 -3.862 1.00 94.44 219 PRO A O 1
ATOM 1653 N N . GLN A 1 220 ? -7.855 12.362 -3.248 1.00 95.00 220 GLN A N 1
ATOM 1654 C CA . GLN A 1 220 ? -8.720 11.496 -2.444 1.00 95.00 220 GLN A CA 1
ATOM 1655 C C . GLN A 1 220 ? -8.359 11.635 -0.951 1.00 95.00 220 GLN A C 1
ATOM 1657 O O . GLN A 1 220 ? -7.713 10.748 -0.375 1.00 95.00 220 GLN A O 1
ATOM 1662 N N . PRO A 1 221 ? -8.736 12.748 -0.286 1.00 92.81 221 PRO A N 1
ATOM 1663 C CA . PRO A 1 221 ? -8.339 13.027 1.096 1.00 92.81 221 PRO A CA 1
ATOM 1664 C C . PRO A 1 221 ? -8.827 11.961 2.083 1.00 92.81 221 PRO A C 1
ATOM 1666 O O . PRO A 1 221 ? -8.229 11.788 3.137 1.00 92.81 221 PRO A O 1
ATOM 1669 N N . GLN A 1 222 ? -9.854 11.180 1.737 1.00 93.25 222 GLN A N 1
ATOM 1670 C CA . GLN A 1 222 ? -10.335 10.078 2.563 1.00 93.25 222 GLN A CA 1
ATOM 1671 C C . GLN A 1 222 ? -9.320 8.944 2.763 1.00 93.25 222 GLN A C 1
ATOM 1673 O O . GLN A 1 222 ? -9.568 8.107 3.622 1.00 93.25 222 GLN A O 1
ATOM 1678 N N . TYR A 1 223 ? -8.206 8.879 2.031 1.00 95.12 223 TYR A N 1
ATOM 1679 C CA . TYR A 1 223 ? -7.144 7.900 2.308 1.00 95.12 223 TYR A CA 1
ATOM 1680 C C . TYR A 1 223 ? -6.026 8.456 3.201 1.00 95.12 223 TYR A C 1
ATOM 1682 O O . TYR A 1 223 ? -5.115 7.703 3.557 1.00 95.12 223 TYR A O 1
ATOM 1690 N N . ARG A 1 224 ? -6.089 9.732 3.608 1.00 95.12 224 ARG A N 1
ATOM 1691 C CA . ARG A 1 224 ? -5.117 10.377 4.503 1.00 95.12 224 ARG A CA 1
ATOM 1692 C C . ARG A 1 224 ? -5.797 10.878 5.771 1.00 95.12 224 ARG A C 1
ATOM 1694 O O . ARG A 1 224 ? -6.870 11.461 5.714 1.00 95.12 224 ARG A O 1
ATOM 1701 N N . ALA A 1 225 ? -5.162 10.655 6.914 1.00 92.75 225 ALA A N 1
ATOM 1702 C CA . ALA A 1 225 ? -5.559 11.247 8.185 1.00 92.75 225 ALA A CA 1
ATOM 1703 C C . ALA A 1 225 ? -4.439 12.171 8.664 1.00 92.75 225 ALA A C 1
ATOM 1705 O O . ALA A 1 225 ? -3.264 11.803 8.622 1.00 92.75 225 ALA A O 1
ATOM 1706 N N . CYS A 1 226 ? -4.768 13.367 9.138 1.00 89.88 226 CYS A N 1
ATOM 1707 C CA . CYS A 1 226 ? -3.778 14.202 9.810 1.00 89.88 226 CYS A CA 1
ATOM 1708 C C . CYS A 1 226 ? -3.508 13.691 11.237 1.00 89.88 226 CYS A C 1
ATOM 1710 O O . CYS A 1 226 ? -4.318 12.968 11.826 1.00 89.88 226 CYS A O 1
ATOM 1712 N N . ALA A 1 227 ? -2.382 14.104 11.829 1.00 87.62 227 ALA A N 1
ATOM 1713 C CA . ALA A 1 227 ? -2.031 13.718 13.198 1.00 87.62 227 ALA A CA 1
ATOM 1714 C C . ALA A 1 227 ? -3.137 14.064 14.216 1.00 87.62 227 ALA A C 1
ATOM 1716 O O . ALA A 1 227 ? -3.413 13.280 15.123 1.00 87.62 227 ALA A O 1
ATOM 1717 N N . ALA A 1 228 ? -3.819 15.204 14.045 1.00 87.44 228 ALA A N 1
ATOM 1718 C CA . ALA A 1 228 ? -4.908 15.612 14.931 1.00 87.44 228 ALA A CA 1
ATOM 1719 C C . ALA A 1 228 ? -6.115 14.658 14.857 1.00 87.44 228 ALA A C 1
ATOM 1721 O O . ALA A 1 228 ? -6.645 14.270 15.897 1.00 87.44 228 ALA A O 1
ATOM 1722 N N . GLU A 1 229 ? -6.514 14.235 13.654 1.00 88.31 229 GLU A N 1
ATOM 1723 C CA . GLU A 1 229 ? -7.595 13.258 13.454 1.00 88.31 229 GLU A CA 1
ATOM 1724 C C . GLU A 1 229 ? -7.234 11.893 14.044 1.00 88.31 229 GLU A C 1
ATOM 1726 O O . GLU A 1 229 ? -8.069 11.255 14.686 1.00 88.31 229 GLU A O 1
ATOM 1731 N N . PHE A 1 230 ? -5.983 11.456 13.880 1.00 89.31 230 PHE A N 1
ATOM 1732 C CA . PHE A 1 230 ? -5.514 10.192 14.444 1.00 89.31 230 PHE A CA 1
ATOM 1733 C C . PHE A 1 230 ? -5.553 10.197 15.981 1.00 89.31 230 PHE A C 1
ATOM 1735 O O . PHE A 1 230 ? -6.059 9.257 16.601 1.00 89.31 230 PHE A O 1
ATOM 1742 N N . VAL A 1 231 ? -5.062 11.269 16.610 1.00 87.38 231 VAL A N 1
ATOM 1743 C CA . VAL A 1 231 ? -5.073 11.420 18.074 1.00 87.38 231 VAL A CA 1
ATOM 1744 C C . VAL A 1 231 ? -6.502 11.534 18.611 1.00 87.38 231 VAL A C 1
ATOM 1746 O O . VAL A 1 231 ? -6.818 10.916 19.631 1.00 87.38 231 VAL A O 1
ATOM 1749 N N . ALA A 1 232 ? -7.380 12.272 17.923 1.00 86.94 232 ALA A N 1
ATOM 1750 C CA . ALA A 1 232 ? -8.791 12.380 18.290 1.00 86.94 232 ALA A CA 1
ATOM 1751 C C . ALA A 1 232 ? -9.487 11.013 18.240 1.00 86.94 232 ALA A C 1
ATOM 1753 O O . ALA A 1 232 ? -10.127 10.614 19.215 1.00 86.94 232 ALA A O 1
ATOM 1754 N N . ALA A 1 233 ? -9.270 10.249 17.164 1.00 87.19 233 ALA A N 1
ATOM 1755 C CA . ALA A 1 233 ? -9.781 8.891 17.047 1.00 87.19 233 ALA A CA 1
ATOM 1756 C C . ALA A 1 233 ? -9.324 8.026 18.232 1.00 87.19 233 ALA A C 1
ATOM 1758 O O . ALA A 1 233 ? -10.155 7.351 18.845 1.00 87.19 233 ALA A O 1
ATOM 1759 N N . ALA A 1 234 ? -8.031 8.051 18.589 1.00 87.25 234 ALA A N 1
ATOM 1760 C CA . ALA A 1 234 ? -7.487 7.280 19.716 1.00 87.25 234 ALA A CA 1
ATOM 1761 C C . ALA A 1 234 ? -8.169 7.619 21.055 1.00 87.25 234 ALA A C 1
ATOM 1763 O O . ALA A 1 234 ? -8.544 6.717 21.809 1.00 87.25 234 ALA A O 1
ATOM 1764 N N . ALA A 1 235 ? -8.397 8.908 21.319 1.00 85.69 235 ALA A N 1
ATOM 1765 C CA . ALA A 1 235 ? -9.069 9.363 22.532 1.00 85.69 235 ALA A CA 1
ATOM 1766 C C . ALA A 1 235 ? -10.541 8.906 22.596 1.00 85.69 235 ALA A C 1
ATOM 1768 O O . ALA A 1 235 ? -11.006 8.446 23.643 1.00 85.69 235 ALA A O 1
ATOM 1769 N N . GLU A 1 236 ? -11.271 8.981 21.479 1.00 82.75 236 GLU A N 1
ATOM 1770 C CA . GLU A 1 236 ? -12.676 8.559 21.397 1.00 82.75 236 GLU A CA 1
ATOM 1771 C C . GLU A 1 236 ? -12.854 7.050 21.620 1.00 82.75 236 GLU A C 1
ATOM 1773 O O . GLU A 1 236 ? -13.791 6.625 22.306 1.00 82.75 236 GLU A O 1
ATOM 1778 N N . GLN A 1 237 ? -11.926 6.231 21.115 1.00 78.25 237 GLN A N 1
ATOM 1779 C CA . GLN A 1 237 ? -11.919 4.782 21.359 1.00 78.25 237 GLN A CA 1
ATOM 1780 C C . GLN A 1 237 ? -11.777 4.434 22.837 1.0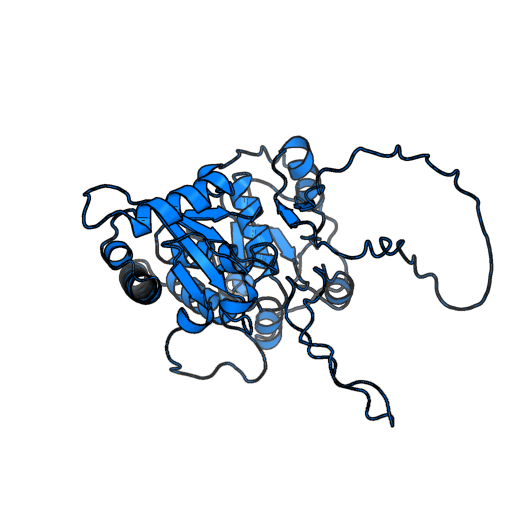0 78.25 237 GLN A C 1
ATOM 1782 O O . GLN A 1 237 ? -12.432 3.504 23.307 1.00 78.25 237 GLN A O 1
ATOM 1787 N N . GLY A 1 238 ? -10.928 5.167 23.563 1.00 65.00 238 GLY A N 1
ATOM 1788 C CA . GLY A 1 238 ? -10.725 4.964 24.997 1.00 65.00 238 GLY A CA 1
ATOM 1789 C C . GLY A 1 238 ? -11.934 5.377 25.841 1.00 65.00 238 GLY A C 1
ATOM 1790 O O . GLY A 1 238 ? -12.152 4.819 26.915 1.00 65.00 238 GLY A O 1
ATOM 1791 N N . ALA A 1 239 ? -12.735 6.329 25.353 1.00 60.81 239 ALA A N 1
ATOM 1792 C CA . ALA A 1 239 ? -13.894 6.866 26.065 1.00 60.81 239 ALA A CA 1
ATOM 1793 C C . ALA A 1 239 ? -15.201 6.089 25.812 1.00 60.81 239 ALA A C 1
ATOM 1795 O O . ALA A 1 239 ? -16.117 6.133 26.634 1.00 60.81 239 ALA A O 1
ATOM 1796 N N . SER A 1 240 ? -15.328 5.399 24.675 1.00 58.00 240 SER A N 1
ATOM 1797 C CA . SER A 1 240 ? -16.624 4.913 24.198 1.00 58.00 240 SER A CA 1
ATOM 1798 C C . SER A 1 240 ? -16.883 3.432 24.529 1.00 58.00 240 SER A C 1
ATOM 1800 O O . SER A 1 240 ? -16.451 2.522 23.817 1.00 58.00 240 SER A O 1
ATOM 1802 N N . ALA A 1 241 ? -17.714 3.173 25.543 1.00 51.47 241 ALA A N 1
ATOM 1803 C CA . ALA A 1 241 ? -18.464 1.921 25.674 1.00 51.47 241 ALA A CA 1
ATOM 1804 C C . ALA A 1 241 ? -19.811 2.071 24.940 1.00 51.47 241 ALA A C 1
ATOM 1806 O O . ALA A 1 241 ? -20.674 2.812 25.390 1.00 51.47 241 ALA A O 1
ATOM 1807 N N . ALA A 1 242 ? -19.979 1.378 23.811 1.00 50.28 242 ALA A N 1
ATOM 1808 C CA . ALA A 1 242 ? -21.224 1.268 23.040 1.00 50.28 242 ALA A CA 1
ATOM 1809 C C . ALA A 1 242 ? -21.902 2.593 22.603 1.00 50.28 242 ALA A C 1
ATOM 1811 O O . ALA A 1 242 ? -22.833 3.077 23.239 1.00 50.28 242 ALA A O 1
ATOM 1812 N N . ALA A 1 243 ? -21.531 3.116 21.430 1.00 45.56 243 ALA A N 1
ATOM 1813 C CA . ALA A 1 243 ? -22.394 4.024 20.668 1.00 45.56 243 ALA A CA 1
ATOM 1814 C C . ALA A 1 243 ? -22.586 3.471 19.248 1.00 45.56 243 ALA A C 1
ATOM 1816 O O . ALA A 1 243 ? -21.619 3.063 18.606 1.00 45.56 243 ALA A O 1
ATOM 1817 N N . ALA A 1 244 ? -23.838 3.412 18.792 1.00 44.03 244 ALA A N 1
ATOM 1818 C CA . ALA A 1 244 ? -24.216 2.932 17.468 1.00 44.03 244 ALA A CA 1
ATOM 1819 C C . ALA A 1 244 ? -23.934 4.020 16.414 1.00 44.03 244 ALA A C 1
ATOM 1821 O O . ALA A 1 244 ? -24.579 5.066 16.414 1.00 44.03 244 ALA A O 1
ATOM 1822 N N . GLY A 1 245 ? -22.954 3.769 15.546 1.00 54.16 245 GLY A N 1
ATOM 1823 C CA . GLY A 1 245 ? -22.487 4.654 14.474 1.00 54.16 245 GLY A CA 1
ATOM 1824 C C . GLY A 1 245 ? -21.141 4.169 13.919 1.00 54.16 245 GLY A C 1
ATOM 1825 O O . GLY A 1 245 ? -20.541 3.265 14.502 1.00 54.16 245 GLY A O 1
ATOM 1826 N N . SER A 1 246 ? -20.672 4.742 12.804 1.00 63.00 246 SER A N 1
ATOM 1827 C CA . SER A 1 246 ? -19.297 4.526 12.328 1.00 63.00 246 SER A CA 1
ATOM 1828 C C . SER A 1 246 ? -18.334 5.069 13.382 1.00 63.00 246 SER A C 1
ATOM 1830 O O . SER A 1 246 ? -18.346 6.264 13.675 1.00 63.00 246 SER A O 1
ATOM 1832 N N . ARG A 1 247 ? -17.580 4.181 14.035 1.00 75.50 247 ARG A N 1
ATOM 1833 C CA . ARG A 1 247 ? -16.661 4.554 15.115 1.00 75.50 247 ARG A CA 1
ATOM 1834 C C . ARG A 1 247 ? -15.274 4.790 14.524 1.00 75.50 247 ARG A C 1
ATOM 1836 O O . ARG A 1 247 ? -14.792 3.905 13.812 1.00 75.50 247 ARG A O 1
ATOM 1843 N N . PRO A 1 248 ? -14.630 5.934 14.807 1.00 84.50 248 PRO A N 1
ATOM 1844 C CA . PRO A 1 248 ? -13.245 6.132 14.429 1.00 84.50 248 PRO A CA 1
ATOM 1845 C C . PRO A 1 248 ? -12.345 5.236 15.281 1.00 84.50 248 PRO A C 1
ATOM 1847 O O . PRO A 1 248 ? -12.488 5.156 16.502 1.00 84.50 248 PRO A O 1
ATOM 1850 N N . VAL A 1 249 ? -11.423 4.546 14.619 1.00 88.50 249 VAL A N 1
ATOM 1851 C CA . VAL A 1 249 ? -10.435 3.652 15.215 1.00 88.50 249 VAL A CA 1
ATOM 1852 C C . VAL A 1 249 ? -9.042 4.095 14.787 1.00 88.50 249 VAL A C 1
ATOM 1854 O O . VAL A 1 249 ? -8.845 4.496 13.653 1.00 88.50 249 VAL A O 1
ATOM 1857 N N . ALA A 1 250 ? -8.067 4.014 15.681 1.00 91.12 250 ALA A N 1
ATOM 1858 C CA . ALA A 1 250 ? -6.697 4.452 15.507 1.00 91.12 250 ALA A CA 1
ATOM 1859 C C . ALA A 1 250 ? -5.824 3.264 15.874 1.00 91.12 250 ALA A C 1
ATOM 1861 O O . ALA A 1 250 ? -5.869 2.770 17.006 1.00 91.12 250 ALA A O 1
ATOM 1862 N N . VAL A 1 251 ? -5.071 2.789 14.893 1.00 92.19 251 VAL A N 1
ATOM 1863 C CA . VAL A 1 251 ? -4.190 1.636 15.026 1.00 92.19 251 VAL A CA 1
ATOM 1864 C C . VAL A 1 251 ? -2.774 2.099 14.737 1.00 92.19 251 VAL A C 1
ATOM 1866 O O . VAL A 1 251 ? -2.463 2.548 13.634 1.00 92.19 251 VAL A O 1
ATOM 1869 N N . LEU A 1 252 ? -1.915 1.968 15.742 1.00 91.00 252 LEU A N 1
ATOM 1870 C CA . LEU A 1 252 ? -0.479 2.119 15.594 1.00 91.00 252 LEU A CA 1
ATOM 1871 C C . LEU A 1 252 ? 0.130 0.759 15.269 1.00 91.00 252 LEU A C 1
ATOM 1873 O O . LEU A 1 252 ? 0.124 -0.155 16.098 1.00 91.00 252 LEU A O 1
ATOM 1877 N N . LEU A 1 253 ? 0.652 0.636 14.061 1.00 90.31 253 LEU A N 1
ATOM 1878 C CA . LEU A 1 253 ? 1.384 -0.532 13.619 1.00 90.31 253 LEU A CA 1
ATOM 1879 C C . LEU A 1 253 ? 2.840 -0.405 14.034 1.00 90.31 253 LEU A C 1
ATOM 1881 O O . LEU A 1 253 ? 3.522 0.550 13.664 1.00 90.31 253 LEU A O 1
ATOM 1885 N N . LEU A 1 254 ? 3.309 -1.386 14.796 1.00 83.12 254 LEU A N 1
ATOM 1886 C CA . LEU A 1 254 ? 4.722 -1.511 15.115 1.00 83.12 254 LEU A CA 1
ATOM 1887 C C . LEU A 1 254 ? 5.408 -2.299 13.996 1.00 83.12 254 LEU A C 1
ATOM 1889 O O . LEU A 1 254 ? 5.002 -3.445 13.743 1.00 83.12 254 LEU A O 1
ATOM 1893 N N . PRO A 1 255 ? 6.437 -1.726 13.344 1.00 71.75 255 PRO A N 1
ATOM 1894 C CA . PRO A 1 255 ? 7.259 -2.480 12.411 1.00 71.75 255 PRO A CA 1
ATOM 1895 C C . PRO A 1 255 ? 7.893 -3.694 13.106 1.00 71.75 255 PRO A C 1
ATOM 1897 O O . PRO A 1 255 ? 8.008 -3.751 14.335 1.00 71.75 255 PRO A O 1
ATOM 1900 N N . GLU A 1 256 ? 8.311 -4.692 12.333 1.00 68.44 256 GLU A N 1
ATOM 1901 C CA . GLU A 1 256 ? 8.949 -5.883 12.901 1.00 68.44 256 GLU A CA 1
ATOM 1902 C C . GLU A 1 256 ? 10.189 -5.516 13.731 1.00 68.44 256 GLU A C 1
ATOM 1904 O O . GLU A 1 256 ? 10.987 -4.660 13.349 1.00 68.44 256 GLU A O 1
ATOM 1909 N N . GLY A 1 257 ? 10.331 -6.146 14.900 1.00 65.06 257 GLY A N 1
ATOM 1910 C CA . GLY A 1 257 ? 11.419 -5.864 15.841 1.00 65.06 257 GLY A CA 1
ATOM 1911 C C . GLY A 1 257 ? 11.220 -4.617 16.714 1.00 65.06 257 GLY A C 1
ATOM 1912 O O . GLY A 1 257 ? 12.006 -4.408 17.635 1.00 65.06 257 GLY A O 1
ATOM 1913 N N . TRP A 1 258 ? 10.168 -3.820 16.495 1.00 66.50 258 TRP A N 1
ATOM 1914 C CA . TRP A 1 258 ? 9.838 -2.687 17.362 1.00 66.50 258 TRP A CA 1
ATOM 1915 C C . TRP A 1 258 ? 8.907 -3.102 18.501 1.00 66.50 258 TRP A C 1
ATOM 1917 O O . TRP A 1 258 ? 7.881 -3.752 18.301 1.00 66.50 258 TRP A O 1
ATOM 1927 N N . HIS A 1 259 ? 9.246 -2.676 19.716 1.00 63.28 259 HIS A N 1
ATOM 1928 C CA . HIS A 1 259 ? 8.408 -2.856 20.899 1.00 63.28 259 HIS A CA 1
ATOM 1929 C C . HIS A 1 259 ? 7.621 -1.584 21.207 1.00 63.28 259 HIS A C 1
ATOM 1931 O O . HIS A 1 259 ? 8.084 -0.480 20.931 1.00 63.28 259 HIS A O 1
ATOM 1937 N N . ARG A 1 260 ? 6.455 -1.731 21.852 1.00 59.06 260 ARG A N 1
ATOM 1938 C CA . ARG A 1 260 ? 5.603 -0.603 22.269 1.00 59.06 260 ARG A CA 1
ATOM 1939 C C . ARG A 1 260 ? 6.380 0.467 23.040 1.00 59.06 260 ARG A C 1
ATOM 1941 O O . ARG A 1 260 ? 6.136 1.651 22.852 1.00 59.06 260 ARG A O 1
ATOM 1948 N N . ASP A 1 261 ? 7.336 0.051 23.865 1.00 56.50 261 ASP A N 1
ATOM 1949 C CA . ASP A 1 261 ? 8.126 0.958 24.701 1.00 56.50 261 ASP A CA 1
ATOM 1950 C C . ASP A 1 261 ? 9.082 1.848 23.879 1.00 56.50 261 ASP A C 1
ATOM 1952 O O . ASP A 1 261 ? 9.499 2.902 24.354 1.00 56.50 261 ASP A O 1
ATOM 1956 N N . ALA A 1 262 ? 9.380 1.473 22.628 1.00 55.28 262 ALA A N 1
ATOM 1957 C CA . ALA A 1 262 ? 10.179 2.270 21.697 1.00 55.28 262 ALA A CA 1
ATOM 1958 C C . ALA A 1 262 ? 9.370 3.375 20.989 1.00 55.28 262 ALA A C 1
ATOM 1960 O O . ALA A 1 262 ? 9.965 4.287 20.424 1.00 55.28 262 ALA A O 1
ATOM 1961 N N . ALA A 1 263 ? 8.032 3.330 21.042 1.00 53.75 263 ALA A N 1
ATOM 1962 C CA . ALA A 1 263 ? 7.149 4.285 20.364 1.00 53.75 263 ALA A CA 1
ATOM 1963 C C . ALA A 1 263 ? 6.896 5.589 21.157 1.00 53.75 263 ALA A C 1
ATOM 1965 O O . ALA A 1 263 ? 6.146 6.452 20.705 1.00 53.75 263 ALA A O 1
ATOM 1966 N N . GLY A 1 264 ? 7.512 5.756 22.336 1.00 62.91 264 GLY A N 1
ATOM 1967 C CA . GLY A 1 264 ? 7.345 6.949 23.174 1.00 62.91 264 GLY A CA 1
ATOM 1968 C C . GLY A 1 264 ? 5.962 7.055 23.848 1.00 62.91 264 GLY A C 1
ATOM 1969 O O . GLY A 1 264 ? 5.234 6.064 23.944 1.00 62.91 264 GLY A O 1
ATOM 1970 N N . PRO A 1 265 ? 5.591 8.233 24.391 1.00 65.25 265 PRO A N 1
ATOM 1971 C CA . PRO A 1 265 ? 4.291 8.434 25.026 1.00 65.25 265 PRO A CA 1
ATOM 1972 C C . PRO A 1 265 ? 3.167 8.426 23.981 1.00 65.25 265 PRO A C 1
ATOM 1974 O O . PRO A 1 265 ? 3.014 9.365 23.204 1.00 65.25 265 PRO A O 1
ATOM 1977 N N . LEU A 1 266 ? 2.362 7.364 23.989 1.00 69.31 266 LEU A N 1
ATOM 1978 C CA . LEU A 1 266 ? 1.235 7.191 23.076 1.00 69.31 266 LEU A CA 1
ATOM 1979 C C . LEU A 1 266 ? -0.070 7.787 23.640 1.00 69.31 266 LEU A C 1
ATOM 1981 O O . LEU A 1 266 ? -0.287 7.736 24.856 1.00 69.31 266 LEU A O 1
ATOM 1985 N N . PRO A 1 267 ? -0.969 8.308 22.780 1.00 71.88 267 PRO A N 1
ATOM 1986 C CA . PRO A 1 267 ? -2.313 8.716 23.171 1.00 71.88 267 PRO A CA 1
ATOM 1987 C C . PRO A 1 267 ? -3.060 7.631 23.970 1.00 71.88 267 PRO A C 1
ATOM 1989 O O . PRO A 1 267 ? -3.007 6.449 23.613 1.00 71.88 267 PRO A O 1
ATOM 1992 N N . PRO A 1 268 ? -3.795 8.000 25.035 1.00 70.50 268 PRO A N 1
ATOM 1993 C CA . PRO A 1 268 ? -4.609 7.048 25.781 1.00 70.50 268 PRO A CA 1
ATOM 1994 C C . PRO A 1 268 ? -5.699 6.454 24.880 1.00 70.50 268 PRO A C 1
ATOM 1996 O O . PRO A 1 268 ? -6.346 7.176 24.128 1.00 70.50 268 PRO A O 1
ATOM 1999 N N . GLY A 1 269 ? -5.910 5.138 24.968 1.00 75.62 269 GLY A N 1
ATOM 2000 C CA . GLY A 1 269 ? -6.879 4.421 24.130 1.00 75.62 269 GLY A CA 1
ATOM 2001 C C . GLY A 1 269 ? -6.344 3.978 22.763 1.00 75.62 269 GLY A C 1
ATOM 2002 O O . GLY A 1 269 ? -7.050 3.255 22.060 1.00 75.62 269 GLY A O 1
ATOM 2003 N N . LEU A 1 270 ? -5.103 4.341 22.407 1.00 83.38 270 LEU A N 1
ATOM 2004 C CA . LEU A 1 270 ? -4.477 3.899 21.164 1.00 83.38 270 LEU A CA 1
ATOM 2005 C C . LEU A 1 270 ? -4.259 2.384 21.156 1.00 83.38 270 LEU A C 1
ATOM 2007 O O . LEU A 1 270 ? -3.683 1.811 22.085 1.00 83.38 270 LEU A O 1
ATOM 2011 N N . ARG A 1 271 ? -4.691 1.740 20.071 1.00 86.25 271 ARG A N 1
ATOM 2012 C CA . ARG A 1 271 ? -4.441 0.320 19.831 1.00 86.25 271 ARG A CA 1
ATOM 2013 C C . ARG A 1 271 ? -3.093 0.164 19.159 1.00 86.25 271 ARG A C 1
ATOM 2015 O O . ARG A 1 271 ? -2.783 0.879 18.210 1.00 86.25 271 ARG A O 1
ATOM 2022 N N . THR A 1 272 ? -2.305 -0.782 19.645 1.00 87.56 272 THR A N 1
ATOM 2023 C CA . THR A 1 272 ? -0.984 -1.079 19.100 1.00 87.56 272 THR A CA 1
ATOM 2024 C C . THR A 1 272 ? -0.940 -2.539 18.696 1.00 87.56 272 THR A C 1
ATOM 2026 O O . THR A 1 272 ? -1.332 -3.390 19.491 1.00 87.56 272 THR A O 1
ATOM 2029 N N . VAL A 1 273 ? -0.486 -2.817 17.477 1.00 89.06 273 VAL A N 1
ATOM 2030 C CA . VAL A 1 273 ? -0.397 -4.179 16.939 1.00 89.06 273 VAL A CA 1
ATOM 2031 C C . VAL A 1 273 ? 0.849 -4.301 16.068 1.00 89.06 273 VAL A C 1
ATOM 2033 O O . VAL A 1 273 ? 1.187 -3.380 15.324 1.00 89.06 273 VAL A O 1
ATOM 2036 N N . SER A 1 274 ? 1.566 -5.414 16.163 1.00 86.88 274 SER A N 1
ATOM 2037 C CA . SER A 1 274 ? 2.626 -5.737 15.209 1.00 86.88 274 SER A CA 1
ATOM 2038 C C . SER A 1 274 ? 2.021 -6.324 13.936 1.00 86.88 274 SER A C 1
ATOM 2040 O O . SER A 1 274 ? 1.070 -7.103 14.000 1.00 86.88 274 SER A O 1
ATOM 2042 N N . LEU A 1 275 ? 2.612 -6.039 12.769 1.00 83.19 275 LEU A N 1
ATOM 2043 C CA . LEU A 1 275 ? 2.211 -6.704 11.519 1.00 83.19 275 LEU A CA 1
ATOM 2044 C C . LEU A 1 275 ? 2.225 -8.235 11.644 1.00 83.19 275 LEU A C 1
ATOM 2046 O O . LEU A 1 275 ? 1.366 -8.902 11.076 1.00 83.19 275 LEU A O 1
ATOM 2050 N N . SER A 1 276 ? 3.163 -8.792 12.415 1.00 83.44 276 SER A N 1
ATOM 2051 C CA . SER A 1 276 ? 3.291 -10.239 12.629 1.00 83.44 276 SER A CA 1
ATOM 2052 C C . SER A 1 276 ? 2.068 -10.872 13.306 1.00 83.44 276 SER A C 1
ATOM 2054 O O . SER A 1 276 ? 1.713 -12.006 12.986 1.00 83.44 276 SER A O 1
ATOM 2056 N N . GLU A 1 277 ? 1.368 -10.130 14.169 1.00 86.38 277 GLU A N 1
ATOM 2057 C CA . GLU A 1 277 ? 0.130 -10.572 14.830 1.00 86.38 277 GLU A CA 1
ATOM 2058 C C . GLU A 1 277 ? -1.048 -10.653 13.851 1.00 86.38 277 GLU A C 1
ATOM 2060 O O . GLU A 1 277 ? -2.028 -11.360 14.091 1.00 86.38 277 GLU A O 1
ATOM 2065 N N . LEU A 1 278 ? -0.946 -9.947 12.721 1.00 88.38 278 LEU A N 1
ATOM 2066 C CA . LEU A 1 278 ? -1.940 -9.965 11.657 1.00 88.38 278 LEU A CA 1
ATOM 2067 C C . LEU A 1 278 ? -1.694 -11.093 10.653 1.00 88.38 278 LEU A C 1
ATOM 2069 O O . LEU A 1 278 ? -2.516 -11.280 9.762 1.00 88.38 278 LEU A O 1
ATOM 2073 N N . VAL A 1 279 ? -0.604 -11.850 10.744 1.00 84.44 279 VAL A N 1
ATOM 2074 C CA . VAL A 1 279 ? -0.322 -12.935 9.798 1.00 84.44 279 VAL A CA 1
ATOM 2075 C C . VAL A 1 279 ? -0.992 -14.231 10.280 1.00 84.44 279 VAL A C 1
ATOM 2077 O O . VAL A 1 279 ? -0.917 -14.546 11.469 1.00 84.44 279 VAL A O 1
ATOM 2080 N N . PRO A 1 280 ? -1.639 -15.030 9.408 1.00 72.38 280 PRO A N 1
ATOM 2081 C CA . PRO A 1 280 ? -2.196 -16.317 9.813 1.00 72.38 280 PRO A CA 1
ATOM 2082 C C . PRO A 1 280 ? -1.118 -17.269 10.362 1.00 72.38 280 PRO A C 1
ATOM 2084 O O . PRO A 1 280 ? 0.035 -17.282 9.906 1.00 72.38 280 PRO A O 1
ATOM 2087 N N . ALA A 1 281 ? -1.517 -18.108 11.327 1.00 62.91 281 ALA A N 1
ATOM 2088 C CA . ALA A 1 281 ? -0.678 -19.184 11.849 1.00 62.91 281 ALA A CA 1
ATOM 2089 C C . ALA A 1 281 ? -0.193 -20.081 10.687 1.00 62.91 281 ALA A C 1
ATOM 2091 O O . ALA A 1 281 ? -0.975 -20.376 9.780 1.00 62.91 281 ALA A O 1
ATOM 2092 N N . PRO A 1 282 ? 1.092 -20.479 10.659 1.00 55.09 282 PRO A N 1
ATOM 2093 C CA . PRO A 1 282 ? 1.696 -21.112 9.488 1.00 55.09 282 PRO A CA 1
ATOM 2094 C C . PRO A 1 282 ? 1.005 -22.436 9.120 1.00 55.09 282 PRO A C 1
ATOM 2096 O O . PRO A 1 282 ? 0.797 -23.291 9.977 1.00 55.09 282 PRO A O 1
ATOM 2099 N N . GLY A 1 283 ? 0.686 -22.606 7.829 1.00 48.72 283 GLY A N 1
ATOM 2100 C CA . GLY A 1 283 ? 0.025 -23.800 7.277 1.00 48.72 283 GLY A CA 1
ATOM 2101 C C . GLY A 1 283 ? 0.681 -24.422 6.031 1.00 48.72 283 GLY A C 1
ATOM 2102 O O . GLY A 1 283 ? 0.161 -25.409 5.522 1.00 48.72 283 GLY A O 1
ATOM 2103 N N . SER A 1 284 ? 1.793 -23.870 5.526 1.00 41.81 284 SER A N 1
ATOM 2104 C CA . SER A 1 284 ? 2.727 -24.415 4.508 1.00 41.81 284 SER A CA 1
ATOM 2105 C C . SER A 1 284 ? 3.855 -23.387 4.284 1.00 41.81 284 SER A C 1
ATOM 2107 O O . SER A 1 284 ? 3.657 -22.226 4.654 1.00 41.81 284 SER A O 1
ATOM 2109 N N . PRO A 1 285 ? 5.053 -23.783 3.809 1.00 38.16 285 PRO A N 1
ATOM 2110 C CA . PRO A 1 285 ? 6.282 -23.060 4.125 1.00 38.16 285 PRO A CA 1
ATOM 2111 C C . PRO A 1 285 ? 6.370 -21.733 3.354 1.00 38.16 285 PRO A C 1
ATOM 2113 O O . PRO A 1 285 ? 5.945 -21.689 2.197 1.00 38.16 285 PRO A O 1
ATOM 2116 N N . PRO A 1 286 ? 6.964 -20.666 3.924 1.00 40.47 286 PRO A N 1
ATOM 2117 C CA . PRO A 1 286 ? 7.646 -19.710 3.066 1.00 40.47 286 PRO A CA 1
ATOM 2118 C C . PRO A 1 286 ? 8.763 -20.483 2.355 1.00 40.47 286 PRO A C 1
ATOM 2120 O O . PRO A 1 286 ? 9.428 -21.317 2.975 1.00 40.47 286 PRO A O 1
ATOM 2123 N N . ALA A 1 287 ? 8.960 -20.253 1.058 1.00 36.47 287 ALA A N 1
ATOM 2124 C CA . ALA A 1 287 ? 10.216 -20.652 0.438 1.00 36.47 287 ALA A CA 1
ATOM 2125 C C . ALA A 1 287 ? 11.343 -20.066 1.305 1.00 36.47 287 ALA A C 1
ATOM 2127 O O . ALA A 1 287 ? 11.301 -18.878 1.632 1.00 36.47 287 ALA A O 1
ATOM 2128 N N . GLU A 1 288 ? 12.269 -20.904 1.775 1.00 30.81 288 GLU A N 1
ATOM 2129 C CA . GLU A 1 288 ? 13.401 -20.448 2.580 1.00 30.81 288 GLU A CA 1
ATOM 2130 C C . GLU A 1 288 ? 14.075 -19.269 1.859 1.00 30.81 288 GLU A C 1
ATOM 2132 O O . GLU A 1 288 ? 14.583 -19.436 0.752 1.00 30.81 288 GLU A O 1
ATOM 2137 N N . GLY A 1 289 ? 14.024 -18.074 2.463 1.00 45.19 289 GLY A N 1
ATOM 2138 C CA . GLY A 1 289 ? 14.760 -16.899 1.991 1.00 45.19 289 GLY A CA 1
ATOM 2139 C C . GLY A 1 289 ? 13.998 -15.592 1.730 1.00 45.19 289 GLY A C 1
ATOM 2140 O O . GLY A 1 289 ? 14.685 -14.591 1.587 1.00 45.19 289 GLY A O 1
ATOM 2141 N N . ALA A 1 290 ? 12.659 -15.512 1.705 1.00 47.88 290 ALA A N 1
ATOM 2142 C CA . ALA A 1 290 ? 12.001 -14.231 1.376 1.00 47.88 290 ALA A CA 1
ATOM 2143 C C . ALA A 1 290 ? 10.621 -14.015 2.035 1.00 47.88 290 ALA A C 1
ATOM 2145 O O . ALA A 1 290 ? 9.706 -14.821 1.871 1.00 47.88 290 ALA A O 1
ATOM 2146 N N . GLY A 1 291 ? 10.475 -12.884 2.745 1.00 64.25 291 GLY A N 1
ATOM 2147 C CA . GLY A 1 291 ? 9.193 -12.249 3.092 1.00 64.25 291 GLY A CA 1
ATOM 2148 C C . GLY A 1 291 ? 8.905 -12.066 4.593 1.00 64.25 291 GLY A C 1
ATOM 2149 O O . GLY A 1 291 ? 8.557 -13.022 5.286 1.00 64.25 291 GLY A O 1
ATOM 2150 N N . GLY A 1 292 ? 8.967 -10.819 5.082 1.00 78.12 292 GLY A N 1
ATOM 2151 C CA . GLY A 1 292 ? 8.452 -10.429 6.408 1.00 78.12 292 GLY A CA 1
ATOM 2152 C C . GLY A 1 292 ? 6.915 -10.465 6.488 1.00 78.12 292 GLY A C 1
ATOM 2153 O O . GLY A 1 292 ? 6.229 -10.830 5.528 1.00 78.12 292 GLY A O 1
ATOM 2154 N N . ALA A 1 293 ? 6.334 -10.070 7.621 1.00 83.94 293 ALA A N 1
ATOM 2155 C CA . ALA A 1 293 ? 4.886 -10.094 7.852 1.00 83.94 293 ALA A CA 1
ATOM 2156 C C . ALA A 1 293 ? 4.084 -9.337 6.785 1.00 83.94 293 ALA A C 1
ATOM 2158 O O . ALA A 1 293 ? 3.035 -9.823 6.362 1.00 83.94 293 ALA A O 1
ATOM 2159 N N . GLY A 1 294 ? 4.594 -8.197 6.304 1.00 86.44 294 GLY A N 1
ATOM 2160 C CA . GLY A 1 294 ? 3.959 -7.424 5.232 1.00 86.44 294 GLY A CA 1
ATOM 2161 C C . GLY A 1 294 ? 3.810 -8.217 3.929 1.00 86.44 294 GLY A C 1
ATOM 2162 O O . GLY A 1 294 ? 2.719 -8.278 3.363 1.00 86.44 294 GLY A O 1
ATOM 2163 N N . ALA A 1 295 ? 4.866 -8.923 3.518 1.00 87.94 295 ALA A N 1
ATOM 2164 C CA . ALA A 1 295 ? 4.852 -9.791 2.342 1.00 87.94 295 ALA A CA 1
ATOM 2165 C C . ALA A 1 295 ? 3.820 -10.920 2.478 1.00 87.94 295 ALA A C 1
ATOM 2167 O O . ALA A 1 295 ? 3.039 -11.182 1.564 1.00 87.94 295 ALA A O 1
ATOM 2168 N N . ARG A 1 296 ? 3.766 -11.565 3.652 1.00 89.06 296 ARG A N 1
ATOM 2169 C CA . ARG A 1 296 ? 2.821 -12.662 3.925 1.00 89.06 296 ARG A CA 1
ATOM 2170 C C . ARG A 1 296 ? 1.367 -12.185 3.924 1.00 89.06 296 ARG A C 1
ATOM 2172 O O . ARG A 1 296 ? 0.500 -12.888 3.409 1.00 89.06 296 ARG A O 1
ATOM 2179 N N . LEU A 1 297 ? 1.106 -10.997 4.469 1.00 91.00 297 LEU A N 1
ATOM 2180 C CA . LEU A 1 297 ? -0.212 -10.362 4.433 1.00 91.00 297 LEU A CA 1
ATOM 2181 C C . LEU A 1 297 ? -0.656 -10.045 3.004 1.00 91.00 297 LEU A C 1
ATOM 2183 O O . LEU A 1 297 ? -1.803 -10.306 2.645 1.00 91.00 297 LEU A O 1
ATOM 2187 N N . LEU A 1 298 ? 0.245 -9.509 2.179 1.00 92.31 298 LEU A N 1
ATOM 2188 C CA . LEU A 1 298 ? -0.079 -9.184 0.793 1.00 92.31 298 LEU A CA 1
ATOM 2189 C C . LEU A 1 298 ? -0.219 -10.422 -0.088 1.00 92.31 298 LEU A C 1
ATOM 2191 O O . LEU A 1 298 ? -1.067 -10.421 -0.974 1.00 92.31 298 LEU A O 1
ATOM 2195 N N . ALA A 1 299 ? 0.507 -11.504 0.195 1.00 91.88 299 ALA A N 1
ATOM 2196 C CA . ALA A 1 299 ? 0.275 -12.792 -0.455 1.00 91.88 299 ALA A CA 1
ATOM 2197 C C . ALA A 1 299 ? -1.139 -13.337 -0.160 1.00 91.88 299 ALA A C 1
ATOM 2199 O O . ALA A 1 299 ? -1.834 -13.787 -1.072 1.00 91.88 299 ALA A O 1
ATOM 2200 N N . GLU A 1 300 ? -1.611 -13.246 1.091 1.00 91.81 300 GLU A N 1
ATOM 2201 C CA . GLU A 1 300 ? -2.996 -13.601 1.442 1.00 91.81 300 GLU A CA 1
ATOM 2202 C C . GLU A 1 300 ? -4.006 -12.670 0.751 1.00 91.81 300 GLU A C 1
ATOM 2204 O O . GLU A 1 300 ? -4.992 -13.143 0.182 1.00 91.81 300 GLU A O 1
ATOM 2209 N N . ALA A 1 301 ? -3.744 -11.359 0.737 1.00 92.88 301 ALA A N 1
ATOM 2210 C CA . ALA A 1 301 ? -4.583 -10.371 0.059 1.00 92.88 301 ALA A CA 1
ATOM 2211 C C . ALA A 1 301 ? -4.678 -10.625 -1.457 1.00 92.88 301 ALA A C 1
ATOM 2213 O O . ALA A 1 301 ? -5.773 -10.565 -2.020 1.00 92.88 301 ALA A O 1
ATOM 2214 N N . ALA A 1 302 ? -3.563 -10.971 -2.108 1.00 92.62 302 ALA A N 1
ATOM 2215 C CA . ALA A 1 302 ? -3.527 -11.361 -3.513 1.00 92.62 302 ALA A CA 1
ATOM 2216 C C . ALA A 1 302 ? -4.351 -12.630 -3.754 1.00 92.62 302 ALA A C 1
ATOM 2218 O O . ALA A 1 302 ? -5.171 -12.660 -4.669 1.00 92.62 302 ALA A O 1
ATOM 2219 N N . ALA A 1 303 ? -4.218 -13.652 -2.901 1.00 91.38 303 ALA A N 1
ATOM 2220 C CA . ALA A 1 303 ? -5.022 -14.870 -3.010 1.00 91.38 303 ALA A CA 1
ATOM 2221 C C . ALA A 1 303 ? -6.532 -14.581 -2.908 1.00 91.38 303 ALA A C 1
ATOM 2223 O O . ALA A 1 303 ? -7.324 -15.158 -3.657 1.00 91.38 303 ALA A O 1
ATOM 2224 N N . VAL A 1 304 ? -6.937 -13.652 -2.032 1.00 91.81 304 VAL A N 1
ATOM 2225 C CA . VAL A 1 304 ? -8.330 -13.185 -1.933 1.00 91.81 304 VAL A CA 1
ATOM 2226 C C . VAL A 1 304 ? -8.759 -12.454 -3.210 1.00 91.81 304 VAL A C 1
ATOM 2228 O O . VAL A 1 304 ? -9.798 -12.787 -3.782 1.00 91.81 304 VAL A O 1
ATOM 2231 N N . ALA A 1 305 ? -7.969 -11.489 -3.688 1.00 90.44 305 ALA A N 1
ATOM 2232 C CA . ALA A 1 305 ? -8.293 -10.688 -4.872 1.00 90.44 305 ALA A CA 1
ATOM 2233 C C . ALA A 1 305 ? -8.399 -11.545 -6.149 1.00 90.44 305 ALA A C 1
ATOM 2235 O O . ALA A 1 305 ? -9.336 -11.389 -6.943 1.00 90.44 305 ALA A O 1
ATOM 2236 N N . MET A 1 306 ? -7.489 -12.507 -6.308 1.00 88.62 306 MET A N 1
ATOM 2237 C CA . MET A 1 306 ? -7.391 -13.377 -7.482 1.00 88.62 306 MET A CA 1
ATOM 2238 C C . MET A 1 306 ? -8.386 -14.545 -7.478 1.00 88.62 306 MET A C 1
ATOM 2240 O O . MET A 1 306 ? -8.576 -15.188 -8.515 1.00 88.62 306 MET A O 1
ATOM 2244 N N . ALA A 1 307 ? -9.061 -14.812 -6.356 1.00 89.25 307 ALA A N 1
ATOM 2245 C CA . ALA A 1 307 ? -10.097 -15.835 -6.278 1.00 89.25 307 ALA A CA 1
ATOM 2246 C C . ALA A 1 307 ? -11.314 -15.501 -7.161 1.00 89.25 307 ALA A C 1
ATOM 2248 O O . ALA A 1 307 ? -11.658 -14.341 -7.384 1.00 89.25 307 ALA A O 1
ATOM 2249 N N . ALA A 1 308 ? -12.013 -16.535 -7.637 1.00 88.25 308 ALA A N 1
ATOM 2250 C CA . ALA A 1 308 ? -13.286 -16.368 -8.339 1.00 88.25 308 ALA A CA 1
ATOM 2251 C C . ALA A 1 308 ? -14.351 -15.728 -7.425 1.00 88.25 308 ALA A C 1
ATOM 2253 O O . ALA A 1 308 ? -14.311 -15.908 -6.212 1.00 88.25 308 ALA A O 1
ATOM 2254 N N . GLU A 1 309 ? -15.345 -15.047 -8.003 1.00 85.06 309 GLU A N 1
ATOM 2255 C CA . GLU A 1 309 ? -16.316 -14.211 -7.271 1.00 85.06 309 GLU A CA 1
ATOM 2256 C C . GLU A 1 309 ? -16.999 -14.903 -6.073 1.00 85.06 309 GLU A C 1
ATOM 2258 O O . GLU A 1 309 ? -17.138 -14.302 -5.010 1.00 85.06 309 GLU A O 1
ATOM 2263 N N . GLY A 1 310 ? -17.396 -16.175 -6.208 1.00 87.25 310 GLY A N 1
ATOM 2264 C CA . GLY A 1 310 ? -17.992 -16.946 -5.108 1.00 87.25 310 GLY A CA 1
ATOM 2265 C C . GLY A 1 310 ? -17.016 -17.158 -3.939 1.00 87.25 310 GLY A C 1
ATOM 2266 O O . GLY A 1 310 ? -17.251 -16.614 -2.859 1.00 87.25 310 GLY A O 1
ATOM 2267 N N . PRO A 1 311 ? -15.907 -17.899 -4.146 1.00 92.06 311 PRO A N 1
ATOM 2268 C CA . PRO A 1 311 ? -14.861 -18.089 -3.137 1.00 92.06 311 PRO A CA 1
ATOM 2269 C C . PRO A 1 311 ? -14.276 -16.783 -2.580 1.00 92.06 311 PRO A C 1
ATOM 2271 O O . PRO A 1 311 ? -13.990 -16.697 -1.388 1.00 92.06 311 PRO A O 1
ATOM 2274 N N . ARG A 1 312 ? -14.142 -15.741 -3.411 1.00 90.19 312 ARG A N 1
ATOM 2275 C CA . ARG A 1 312 ? -13.629 -14.423 -3.015 1.00 90.19 312 ARG A CA 1
ATOM 2276 C C . ARG A 1 312 ? -14.421 -13.836 -1.854 1.00 90.19 312 ARG A C 1
ATOM 2278 O O . ARG A 1 312 ? -13.817 -13.393 -0.887 1.00 90.19 312 ARG A O 1
ATOM 2285 N N . ARG A 1 313 ? -15.756 -13.864 -1.901 1.00 90.06 313 ARG A N 1
ATOM 2286 C CA . ARG A 1 313 ? -16.598 -13.307 -0.824 1.00 90.06 313 ARG A CA 1
ATOM 2287 C C . ARG A 1 313 ? -16.392 -14.021 0.509 1.00 90.06 313 ARG A C 1
ATOM 2289 O O . ARG A 1 313 ? -16.421 -13.382 1.561 1.00 90.0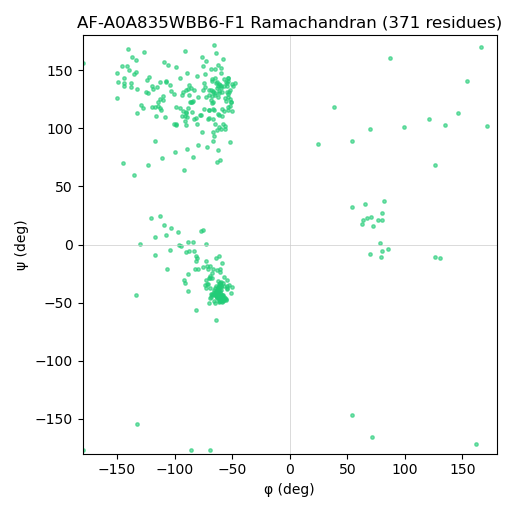6 313 ARG A O 1
ATOM 2296 N N . GLU A 1 314 ? -16.185 -15.335 0.468 1.00 91.75 314 GLU A N 1
ATOM 2297 C CA . GLU A 1 314 ? -15.904 -16.142 1.656 1.00 91.75 314 GLU A CA 1
ATOM 2298 C C . GLU A 1 314 ? -14.518 -15.823 2.228 1.00 91.75 314 GLU A C 1
ATOM 2300 O O . GLU A 1 314 ? -14.401 -15.549 3.423 1.00 91.75 314 GLU A O 1
ATOM 2305 N N . LEU A 1 315 ? -13.497 -15.751 1.368 1.00 92.44 315 LEU A N 1
ATOM 2306 C CA . LEU A 1 315 ? -12.135 -15.366 1.748 1.00 92.44 315 LEU A CA 1
ATOM 2307 C C . LEU A 1 315 ? -12.072 -13.937 2.302 1.00 92.44 315 LEU A C 1
ATOM 2309 O O . LEU A 1 315 ? -11.468 -13.714 3.347 1.00 92.44 315 LEU A O 1
ATOM 2313 N N . GLN A 1 316 ? -12.760 -12.983 1.671 1.00 91.81 316 GLN A N 1
ATOM 2314 C CA . GLN A 1 316 ? -12.889 -11.609 2.164 1.00 91.81 316 GLN A CA 1
ATOM 2315 C C . GLN A 1 316 ? -13.512 -11.571 3.557 1.00 91.81 316 GLN A C 1
ATOM 2317 O O . GLN A 1 316 ? -13.013 -10.883 4.446 1.00 91.81 316 GLN A O 1
ATOM 2322 N N . ARG A 1 317 ? -14.593 -12.329 3.775 1.00 91.38 317 ARG A N 1
ATOM 2323 C CA . ARG A 1 317 ? -15.233 -12.412 5.090 1.00 91.38 317 ARG A CA 1
ATOM 2324 C C . ARG A 1 317 ? -14.294 -13.021 6.131 1.00 91.38 317 ARG A C 1
ATOM 2326 O O . ARG A 1 317 ? -14.199 -12.478 7.227 1.00 91.38 317 ARG A O 1
ATOM 2333 N N . ALA A 1 318 ? -13.604 -14.112 5.801 1.00 92.12 318 ALA A N 1
ATOM 2334 C CA . ALA A 1 318 ? -12.649 -14.756 6.700 1.00 92.12 318 ALA A CA 1
ATOM 2335 C C . ALA A 1 318 ? -11.499 -13.808 7.079 1.00 92.12 318 ALA A C 1
ATOM 2337 O O . ALA A 1 318 ? -11.182 -13.671 8.262 1.00 92.12 318 ALA A O 1
ATOM 2338 N N . LEU A 1 319 ? -10.949 -13.089 6.094 1.00 92.12 319 LEU A N 1
ATOM 2339 C CA . LEU A 1 319 ? -9.909 -12.083 6.295 1.00 92.12 319 LEU A CA 1
ATOM 2340 C C . LEU A 1 319 ? -10.400 -10.948 7.207 1.00 92.12 319 LEU A C 1
ATOM 2342 O O . LEU A 1 319 ? -9.741 -10.643 8.197 1.00 92.12 319 LEU A O 1
ATOM 2346 N N . ARG A 1 320 ? -11.592 -10.383 6.959 1.00 91.38 320 ARG A N 1
ATOM 2347 C CA . ARG A 1 320 ? -12.180 -9.340 7.825 1.00 91.38 320 ARG A CA 1
ATOM 2348 C C . ARG A 1 320 ? -12.387 -9.803 9.263 1.00 91.38 320 ARG A C 1
ATOM 2350 O O . ARG A 1 320 ? -12.059 -9.061 10.181 1.00 91.38 320 ARG A O 1
ATOM 2357 N N . VAL A 1 321 ? -12.909 -11.013 9.474 1.00 90.88 321 VAL A N 1
ATOM 2358 C CA . VAL A 1 321 ? -13.111 -11.573 10.824 1.00 90.88 321 VAL A CA 1
ATOM 2359 C C . VAL A 1 321 ? -11.774 -11.728 11.550 1.00 90.88 321 VAL A C 1
ATOM 2361 O O . VAL A 1 321 ? -11.660 -11.366 12.720 1.00 90.88 321 VAL A O 1
ATOM 2364 N N . ARG A 1 322 ? -10.748 -12.225 10.852 1.00 91.50 322 ARG A N 1
ATOM 2365 C CA . ARG A 1 322 ? -9.406 -12.423 11.411 1.00 91.50 322 ARG A CA 1
ATOM 2366 C C . ARG A 1 322 ? -8.742 -11.093 11.779 1.00 91.50 322 ARG A C 1
ATOM 2368 O O . ARG A 1 322 ? -8.254 -10.954 12.898 1.00 91.50 322 ARG A O 1
ATOM 2375 N N . LEU A 1 323 ? -8.770 -10.116 10.869 1.00 91.81 323 LEU A N 1
ATOM 2376 C CA . LEU A 1 323 ? -8.270 -8.761 11.121 1.00 91.81 323 LEU A CA 1
ATOM 2377 C C . LEU A 1 323 ? -9.049 -8.093 12.255 1.00 91.81 323 LEU A C 1
ATOM 2379 O O . LEU A 1 323 ? -8.442 -7.520 13.149 1.00 91.81 323 LEU A O 1
ATOM 2383 N N . GLY A 1 324 ? -10.376 -8.228 12.274 1.00 89.94 324 GLY A N 1
ATOM 2384 C CA . GLY A 1 324 ? -11.218 -7.702 13.344 1.00 89.94 324 GLY A CA 1
ATOM 2385 C C . GLY A 1 324 ? -10.846 -8.280 14.708 1.00 89.94 324 GLY A C 1
ATOM 2386 O O . GLY A 1 324 ? -10.704 -7.538 15.674 1.00 89.94 324 GLY A O 1
ATOM 2387 N N . GLY A 1 325 ? -10.590 -9.587 14.792 1.00 88.75 325 GLY A N 1
ATOM 2388 C CA . GLY A 1 325 ? -10.095 -10.219 16.017 1.00 88.75 325 GLY A CA 1
ATOM 2389 C C . GLY A 1 325 ? -8.740 -9.666 16.470 1.00 88.75 325 GLY A C 1
ATOM 2390 O O . GLY A 1 325 ? -8.597 -9.290 17.632 1.00 88.75 325 GLY A O 1
ATOM 2391 N N . ALA A 1 326 ? -7.772 -9.568 15.556 1.00 87.94 326 ALA A N 1
ATOM 2392 C CA . ALA A 1 326 ? -6.414 -9.118 15.874 1.00 87.94 326 ALA A CA 1
ATOM 2393 C C . ALA A 1 326 ? -6.330 -7.615 16.205 1.00 87.94 326 ALA A C 1
ATOM 2395 O O . ALA A 1 326 ? -5.572 -7.212 17.080 1.00 87.94 326 ALA A O 1
ATOM 2396 N N . LEU A 1 327 ? -7.153 -6.784 15.559 1.00 87.25 327 LEU A N 1
ATOM 2397 C CA . LEU A 1 327 ? -7.255 -5.345 15.831 1.00 87.25 327 LEU A CA 1
ATOM 2398 C C . LEU A 1 327 ? -8.147 -5.034 17.051 1.00 87.25 327 LEU A C 1
ATOM 2400 O O . LEU A 1 327 ? -8.207 -3.894 17.519 1.00 87.25 327 LEU A O 1
ATOM 2404 N N . GLY A 1 328 ? -8.863 -6.033 17.577 1.00 84.19 328 GLY A N 1
ATOM 2405 C CA . GLY A 1 328 ? -9.874 -5.846 18.618 1.00 84.19 328 GLY A CA 1
ATOM 2406 C C . GLY A 1 328 ? -11.080 -5.023 18.143 1.00 84.19 328 GLY A C 1
ATOM 2407 O O . GLY A 1 328 ? -11.620 -4.241 18.928 1.00 84.19 328 GLY A O 1
ATOM 2408 N N . LEU A 1 329 ? -11.450 -5.201 16.871 1.00 83.44 329 LEU A N 1
ATOM 2409 C CA . LEU A 1 329 ? -12.551 -4.595 16.115 1.00 83.44 329 LEU A CA 1
ATOM 2410 C C . LEU A 1 329 ? -13.469 -5.689 15.538 1.00 83.44 329 LEU A C 1
ATOM 2412 O O . LEU A 1 329 ? -13.471 -5.919 14.323 1.00 83.44 329 LEU A O 1
ATOM 2416 N N . PRO A 1 330 ? -14.221 -6.428 16.372 1.00 81.88 330 PRO A N 1
ATOM 2417 C CA . PRO A 1 330 ? -15.097 -7.500 15.892 1.00 81.88 330 PRO A CA 1
ATOM 2418 C C . PRO A 1 330 ? -16.095 -7.031 14.817 1.00 81.88 330 PRO A C 1
ATOM 2420 O O . PRO A 1 330 ? -16.404 -7.792 13.901 1.00 81.88 330 PRO A O 1
ATOM 2423 N N . GLU A 1 331 ? -16.520 -5.765 14.864 1.00 78.62 331 GLU A N 1
ATOM 2424 C CA . GLU A 1 331 ? -17.427 -5.133 13.900 1.00 78.62 331 GLU A CA 1
ATOM 2425 C C . GLU A 1 331 ? -16.898 -5.111 12.455 1.00 78.62 331 GLU A C 1
ATOM 2427 O O . GLU A 1 331 ? -17.691 -5.103 11.509 1.00 78.62 331 GLU A O 1
ATOM 2432 N N . LEU A 1 332 ? -15.573 -5.181 12.264 1.00 81.62 332 LEU A N 1
ATOM 2433 C CA . LEU A 1 332 ? -14.961 -5.306 10.940 1.00 81.62 332 LEU A CA 1
ATOM 2434 C C . LEU A 1 332 ? -15.415 -6.605 10.251 1.00 81.62 332 LEU A C 1
ATOM 2436 O O . LEU A 1 332 ? -15.663 -6.626 9.043 1.00 81.62 332 LEU A O 1
ATOM 2440 N N . GLY A 1 333 ? -15.581 -7.682 11.029 1.00 74.00 333 GLY A N 1
ATOM 2441 C CA . GLY A 1 333 ? -16.078 -8.977 10.561 1.00 74.00 333 GLY A CA 1
ATOM 2442 C C . GLY A 1 333 ? -17.547 -8.949 10.128 1.00 74.00 333 GLY A C 1
ATOM 2443 O O . GLY A 1 333 ? -17.927 -9.679 9.207 1.00 74.00 333 GLY A O 1
ATOM 2444 N N . ASP A 1 334 ? -18.339 -8.062 10.732 1.00 68.44 334 ASP A N 1
ATOM 2445 C CA . ASP A 1 334 ? -19.763 -7.870 10.437 1.00 68.44 334 ASP A CA 1
ATOM 2446 C C . ASP A 1 334 ? -20.002 -6.951 9.226 1.00 68.44 334 ASP A C 1
ATOM 2448 O O . ASP A 1 334 ? -21.136 -6.798 8.772 1.00 68.44 334 ASP A O 1
ATOM 2452 N N . GLY A 1 335 ? -18.939 -6.353 8.672 1.00 65.44 335 GLY A N 1
ATOM 2453 C CA . GLY A 1 335 ? -19.033 -5.392 7.570 1.00 65.44 335 GLY A CA 1
ATOM 2454 C C . GLY A 1 335 ? -19.601 -4.036 7.996 1.00 65.44 335 GLY A C 1
ATOM 2455 O O . GLY A 1 335 ? -20.017 -3.252 7.144 1.00 65.44 335 GLY A O 1
ATOM 2456 N N . VAL A 1 336 ? -19.631 -3.755 9.302 1.00 63.50 336 VAL A N 1
ATOM 2457 C CA . VAL A 1 336 ? -20.031 -2.455 9.843 1.00 63.50 336 VAL A CA 1
ATOM 2458 C C . VAL A 1 336 ? -18.843 -1.498 9.705 1.00 63.50 336 VAL A C 1
ATOM 2460 O O . VAL A 1 336 ? -17.724 -1.818 10.100 1.00 63.50 336 VAL A O 1
ATOM 2463 N N . GLY A 1 337 ? -19.079 -0.336 9.090 1.00 64.56 337 GLY A N 1
ATOM 2464 C CA . GLY A 1 337 ? -18.038 0.625 8.715 1.00 64.56 337 GLY A CA 1
ATOM 2465 C C . GLY A 1 337 ? -17.442 1.361 9.911 1.00 64.56 337 GLY A C 1
ATOM 2466 O O . GLY A 1 337 ? -17.882 2.461 10.226 1.00 64.56 337 GLY A O 1
ATOM 2467 N N . ALA A 1 338 ? -16.461 0.764 10.585 1.00 82.88 338 ALA A N 1
ATOM 2468 C CA . ALA A 1 338 ? -15.527 1.508 11.426 1.00 82.88 338 ALA A CA 1
ATOM 2469 C C . ALA A 1 338 ? -14.548 2.281 10.533 1.00 82.88 338 ALA A C 1
ATOM 2471 O O . ALA A 1 338 ? -14.030 1.714 9.577 1.00 82.88 338 ALA A O 1
ATOM 2472 N N . ARG A 1 339 ? -14.279 3.545 10.860 1.00 90.31 339 ARG A N 1
ATOM 2473 C CA . ARG A 1 339 ? -13.284 4.358 10.156 1.00 90.31 339 ARG A CA 1
ATOM 2474 C C . ARG A 1 339 ? -11.907 4.046 10.731 1.00 90.31 339 ARG A C 1
ATOM 2476 O O . ARG A 1 339 ? -11.636 4.437 11.863 1.00 90.31 339 ARG A O 1
ATOM 2483 N N . VAL A 1 340 ? -11.044 3.349 9.995 1.00 92.44 340 VAL A N 1
ATOM 2484 C CA . VAL A 1 340 ? -9.745 2.882 10.515 1.00 92.44 340 VAL A CA 1
ATOM 2485 C C . VAL A 1 340 ? -8.602 3.814 10.096 1.00 92.44 340 VAL A C 1
ATOM 2487 O O . VAL A 1 340 ? -8.117 3.767 8.969 1.00 92.44 340 VAL A O 1
ATOM 2490 N N . SER A 1 341 ? -8.126 4.636 11.024 1.00 94.19 341 SER A N 1
ATOM 2491 C CA . SER A 1 341 ? -6.918 5.449 10.884 1.00 94.19 341 SER A CA 1
ATOM 2492 C C . SER A 1 341 ? -5.682 4.636 11.281 1.00 94.19 341 SER A C 1
ATOM 2494 O O . SER A 1 341 ? -5.580 4.126 12.397 1.00 94.19 341 SER A O 1
ATOM 2496 N N . LEU A 1 342 ? -4.732 4.512 10.363 1.00 95.62 342 LEU A N 1
ATOM 2497 C CA . LEU A 1 342 ? -3.533 3.689 10.474 1.00 95.62 342 LEU A CA 1
ATOM 2498 C C . LEU A 1 342 ? -2.293 4.568 10.539 1.00 95.62 342 LEU A C 1
ATOM 2500 O O . LEU A 1 342 ? -2.182 5.532 9.789 1.00 95.62 342 LEU A O 1
ATOM 2504 N N . ALA A 1 343 ? -1.332 4.206 11.374 1.00 92.44 343 ALA A N 1
ATOM 2505 C CA . ALA A 1 343 ? -0.026 4.850 11.393 1.00 92.44 343 ALA A CA 1
ATOM 2506 C C . ALA A 1 343 ? 1.058 3.827 11.696 1.00 92.44 343 ALA A C 1
ATOM 2508 O O . ALA A 1 343 ? 0.842 2.940 12.521 1.00 92.44 343 ALA A O 1
ATOM 2509 N N . SER A 1 344 ? 2.226 3.966 11.077 1.00 90.06 344 SER A N 1
ATOM 2510 C CA . SER A 1 344 ? 3.426 3.247 11.502 1.00 90.06 344 SER A CA 1
ATOM 2511 C C . SER A 1 344 ? 4.605 4.214 11.594 1.00 90.06 344 SER A C 1
ATOM 2513 O O . SER A 1 344 ? 5.025 4.785 10.584 1.00 90.06 344 SER A O 1
ATOM 2515 N N . PRO A 1 345 ? 5.113 4.468 12.812 1.00 78.56 345 PRO A N 1
ATOM 2516 C CA . PRO A 1 345 ? 6.266 5.326 12.992 1.00 78.56 345 PRO A CA 1
ATOM 2517 C C . PRO A 1 345 ? 7.525 4.595 12.518 1.00 78.56 345 PRO A C 1
ATOM 2519 O O . PRO A 1 345 ? 7.581 3.367 12.479 1.00 78.56 345 PRO A O 1
ATOM 2522 N N . HIS A 1 346 ? 8.558 5.369 12.190 1.00 76.69 346 HIS A N 1
ATOM 2523 C CA . HIS A 1 346 ? 9.894 4.895 11.798 1.00 76.69 346 HIS A CA 1
ATOM 2524 C C . HIS A 1 346 ? 10.017 4.203 10.437 1.00 76.69 346 HIS A C 1
ATOM 2526 O O . HIS A 1 346 ? 11.150 4.024 9.993 1.00 76.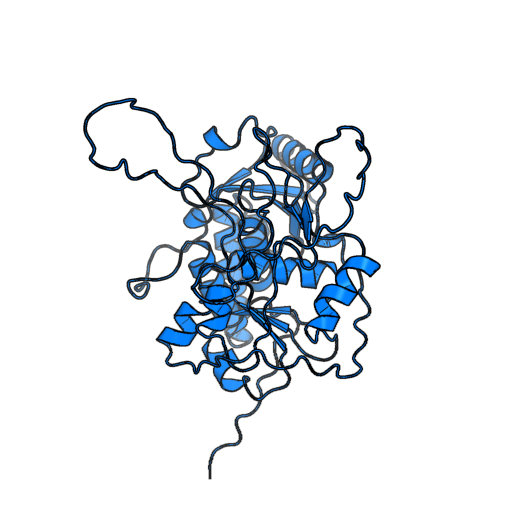69 346 HIS A O 1
ATOM 2532 N N . ASP A 1 347 ? 8.906 3.908 9.756 1.00 83.31 347 ASP A N 1
ATOM 2533 C CA . ASP A 1 347 ? 8.917 3.292 8.425 1.00 83.31 347 ASP A CA 1
ATOM 2534 C C . ASP A 1 347 ? 8.235 4.119 7.320 1.00 83.31 347 ASP A C 1
ATOM 2536 O O . ASP A 1 347 ? 7.769 3.586 6.313 1.00 83.31 347 ASP A O 1
ATOM 2540 N N . ALA A 1 348 ? 8.125 5.437 7.527 1.00 86.69 348 ALA A N 1
ATOM 2541 C CA . ALA A 1 348 ? 7.397 6.354 6.643 1.00 86.69 348 ALA A CA 1
ATOM 2542 C C . AL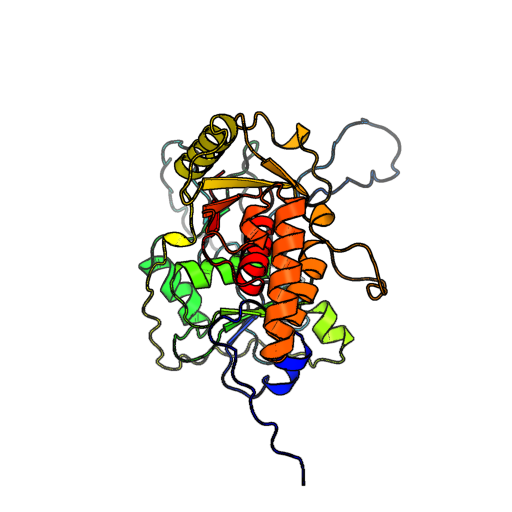A A 1 348 ? 5.940 5.923 6.374 1.00 86.69 348 ALA A C 1
ATOM 2544 O O . ALA A 1 348 ? 5.397 6.168 5.292 1.00 86.69 348 ALA A O 1
ATOM 2545 N N . SER A 1 349 ? 5.304 5.286 7.363 1.00 91.00 349 SER A N 1
ATOM 2546 C CA . SER A 1 349 ? 3.957 4.720 7.267 1.00 91.00 349 SER A CA 1
ATOM 2547 C C . SER A 1 349 ? 3.803 3.577 6.256 1.00 91.00 349 SER A C 1
ATOM 2549 O O . SER A 1 349 ? 2.690 3.278 5.814 1.00 91.00 349 SER A O 1
ATOM 2551 N N . ALA A 1 350 ? 4.897 2.910 5.882 1.00 92.00 350 ALA A N 1
ATOM 2552 C CA . ALA A 1 350 ? 4.861 1.796 4.941 1.00 92.00 350 ALA A CA 1
ATOM 2553 C C . ALA A 1 350 ? 4.028 0.615 5.474 1.00 92.00 350 ALA A C 1
ATOM 2555 O O . ALA A 1 350 ? 3.177 0.104 4.742 1.00 92.00 350 ALA A O 1
ATOM 2556 N N . SER A 1 351 ? 4.175 0.229 6.751 1.00 92.19 351 SER A N 1
ATOM 2557 C CA . SER A 1 351 ? 3.340 -0.826 7.357 1.00 92.19 351 SER A CA 1
ATOM 2558 C C . SER A 1 351 ? 1.854 -0.460 7.333 1.00 92.19 351 SER A C 1
ATOM 2560 O O . SER A 1 351 ? 1.007 -1.312 7.056 1.00 92.19 351 SER A O 1
ATOM 2562 N N . ALA A 1 352 ? 1.524 0.810 7.590 1.00 94.88 352 ALA A N 1
ATOM 2563 C CA . ALA A 1 352 ? 0.155 1.319 7.498 1.00 94.88 352 ALA A CA 1
ATOM 2564 C C . ALA A 1 352 ? -0.412 1.217 6.079 1.00 94.88 352 ALA A C 1
ATOM 2566 O O . ALA A 1 352 ? -1.557 0.794 5.913 1.00 94.88 352 ALA A O 1
ATOM 2567 N N . CYS A 1 353 ? 0.396 1.508 5.058 1.00 96.19 353 CYS A N 1
ATOM 2568 C CA . CYS A 1 353 ? -0.007 1.334 3.664 1.00 96.19 353 CYS A CA 1
ATOM 2569 C C . CYS A 1 353 ? -0.266 -0.145 3.325 1.00 96.19 353 CYS A C 1
ATOM 2571 O O . CYS A 1 353 ? -1.259 -0.453 2.664 1.00 96.19 353 CYS A O 1
ATOM 2573 N N . VAL A 1 354 ? 0.571 -1.066 3.826 1.00 95.62 354 VAL A N 1
ATOM 2574 C CA . VAL A 1 354 ? 0.365 -2.517 3.664 1.00 95.62 354 VAL A CA 1
ATOM 2575 C C . VAL A 1 354 ? -0.973 -2.946 4.267 1.00 95.62 354 VAL A C 1
ATOM 2577 O O . VAL A 1 354 ? -1.766 -3.605 3.593 1.00 95.62 354 VAL A O 1
ATOM 2580 N N . LEU A 1 355 ? -1.272 -2.545 5.507 1.00 95.56 355 LEU A N 1
ATOM 2581 C CA . LEU A 1 355 ? -2.556 -2.890 6.122 1.00 95.56 355 LEU A CA 1
ATOM 2582 C C . LEU A 1 355 ? -3.740 -2.248 5.380 1.00 95.56 355 LEU A C 1
ATOM 2584 O O . LEU A 1 355 ? -4.768 -2.902 5.226 1.00 95.56 355 LEU A O 1
ATOM 2588 N N . GLY A 1 356 ? -3.598 -1.028 4.854 1.00 95.81 356 GLY A N 1
ATOM 2589 C CA . GLY A 1 356 ? -4.609 -0.403 3.991 1.00 95.81 356 GLY A CA 1
ATOM 2590 C C . GLY A 1 356 ? -4.931 -1.244 2.748 1.00 95.81 356 GLY A C 1
ATOM 2591 O O . GLY A 1 356 ? -6.101 -1.493 2.447 1.00 95.81 356 GLY A O 1
ATOM 2592 N N . ALA A 1 357 ? -3.909 -1.774 2.069 1.00 96.12 357 ALA A N 1
ATOM 2593 C CA . ALA A 1 357 ? -4.088 -2.680 0.930 1.00 96.12 357 ALA A CA 1
ATOM 2594 C C . ALA A 1 357 ? -4.788 -3.989 1.322 1.00 96.12 357 ALA A C 1
ATOM 2596 O O . ALA A 1 357 ? -5.677 -4.462 0.610 1.00 96.12 357 ALA A O 1
ATOM 2597 N N . VAL A 1 358 ? -4.440 -4.551 2.481 1.00 95.19 358 VAL A N 1
ATOM 2598 C CA . VAL A 1 358 ? -5.059 -5.775 3.010 1.00 95.19 358 VAL A CA 1
ATOM 2599 C C . VAL A 1 358 ? -6.524 -5.535 3.393 1.00 95.19 358 VAL A C 1
ATOM 2601 O O . VAL A 1 358 ? -7.379 -6.357 3.067 1.00 95.19 358 VAL A O 1
ATOM 2604 N N . LEU A 1 359 ? -6.844 -4.403 4.031 1.00 94.31 359 LEU A N 1
ATOM 2605 C CA . LEU A 1 359 ? -8.222 -4.004 4.342 1.00 94.31 359 LEU A CA 1
ATOM 2606 C C . LEU A 1 359 ? -9.047 -3.843 3.063 1.00 94.31 359 LEU A C 1
ATOM 2608 O O . LEU A 1 359 ? -10.149 -4.391 2.978 1.00 94.31 359 LEU A O 1
ATOM 2612 N N . ARG A 1 360 ? -8.488 -3.186 2.038 1.00 93.31 360 ARG A N 1
ATOM 2613 C CA . ARG A 1 360 ? -9.138 -3.053 0.728 1.00 93.31 360 ARG A CA 1
ATOM 2614 C C . ARG A 1 360 ? -9.383 -4.411 0.072 1.00 93.31 360 ARG A C 1
ATOM 2616 O O . ARG A 1 360 ? -10.500 -4.671 -0.369 1.00 93.31 360 ARG A O 1
ATOM 2623 N N . ALA A 1 361 ? -8.402 -5.316 0.081 1.00 92.31 361 ALA A N 1
ATOM 2624 C CA . ALA A 1 361 ? -8.577 -6.683 -0.419 1.00 92.31 361 ALA A CA 1
ATOM 2625 C C . ALA A 1 361 ? -9.653 -7.456 0.363 1.00 92.31 361 ALA A C 1
ATOM 2627 O O . ALA A 1 361 ? -10.416 -8.226 -0.222 1.00 92.31 361 ALA A O 1
ATOM 2628 N N . ALA A 1 362 ? -9.775 -7.188 1.666 1.00 91.81 362 ALA A N 1
ATOM 2629 C CA . ALA A 1 362 ? -10.840 -7.694 2.523 1.00 91.81 362 ALA A CA 1
ATOM 2630 C C . ALA A 1 362 ? -12.204 -7.017 2.268 1.00 91.81 362 ALA A C 1
ATOM 2632 O O . ALA A 1 362 ? -13.179 -7.365 2.927 1.00 91.81 362 ALA A O 1
ATOM 2633 N N . GLY A 1 363 ? -12.318 -6.071 1.332 1.00 90.19 363 GLY A N 1
ATOM 2634 C CA . GLY A 1 363 ? -13.552 -5.339 1.024 1.00 90.19 363 GLY A CA 1
ATOM 2635 C C . GLY A 1 363 ? -13.904 -4.249 2.042 1.00 90.19 363 GLY A C 1
ATOM 2636 O O . GLY A 1 363 ? -15.070 -3.877 2.156 1.00 90.19 363 GLY A O 1
ATOM 2637 N N . HIS A 1 364 ? -12.927 -3.770 2.814 1.00 91.00 364 HIS A N 1
ATOM 2638 C CA . HIS A 1 364 ? -13.075 -2.651 3.736 1.00 91.00 364 HIS A CA 1
ATOM 2639 C C . HIS A 1 364 ? -12.323 -1.429 3.194 1.00 91.00 364 HIS A C 1
ATOM 2641 O O . HIS A 1 364 ? -11.097 -1.408 3.170 1.00 91.00 364 HIS A O 1
ATOM 2647 N N . ASN A 1 365 ? -13.068 -0.411 2.760 1.00 90.19 365 ASN A N 1
ATOM 2648 C CA . ASN A 1 365 ? -12.518 0.782 2.106 1.00 90.19 365 ASN A CA 1
ATOM 2649 C C . ASN A 1 365 ? -12.481 2.025 3.006 1.00 90.19 365 ASN A C 1
ATOM 2651 O O . ASN A 1 365 ? -11.965 3.054 2.582 1.00 90.19 365 ASN A O 1
ATOM 2655 N N . ASP A 1 366 ? -13.019 1.945 4.227 1.00 91.75 366 ASP A N 1
ATOM 2656 C CA . ASP A 1 366 ? -13.103 3.091 5.134 1.00 91.75 366 ASP A CA 1
ATOM 2657 C C . ASP A 1 366 ? -11.884 3.190 6.060 1.00 91.75 366 ASP A C 1
ATOM 2659 O O . ASP A 1 366 ? -11.963 3.046 7.279 1.00 91.75 366 ASP A O 1
ATOM 2663 N N . TRP A 1 367 ? -10.723 3.417 5.453 1.00 94.00 367 TRP A N 1
ATOM 2664 C CA . TRP A 1 367 ? -9.446 3.535 6.147 1.00 94.00 367 TRP A CA 1
ATOM 2665 C C . TRP A 1 367 ? -8.649 4.738 5.648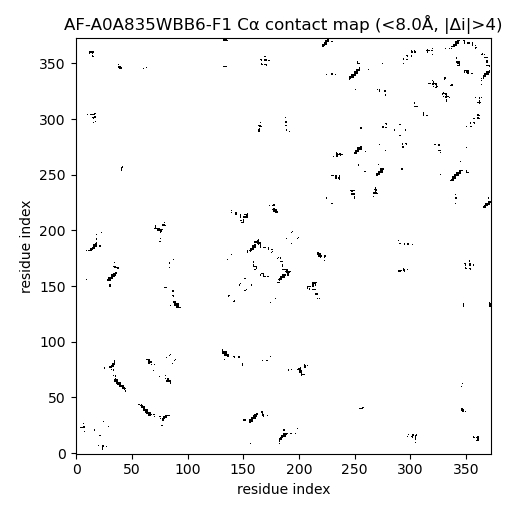 1.00 94.00 367 TRP A C 1
ATOM 2667 O O . TRP A 1 367 ? -8.864 5.234 4.543 1.00 94.00 367 TRP A O 1
ATOM 2677 N N . ALA A 1 368 ? -7.711 5.199 6.468 1.00 96.12 368 ALA A N 1
ATOM 2678 C CA . ALA A 1 368 ? -6.770 6.253 6.112 1.00 96.12 368 ALA A CA 1
ATOM 2679 C C . ALA A 1 368 ? -5.408 6.026 6.756 1.00 96.12 368 ALA A C 1
ATOM 2681 O O . ALA A 1 368 ? -5.317 5.427 7.823 1.00 96.12 368 ALA A O 1
ATOM 2682 N N . VAL A 1 369 ? -4.356 6.544 6.128 1.00 96.62 369 VAL A N 1
ATOM 2683 C CA . VAL A 1 369 ? -2.995 6.529 6.672 1.00 96.62 369 VAL A CA 1
ATOM 2684 C C . VAL A 1 369 ? -2.651 7.908 7.225 1.00 96.62 369 VAL A C 1
ATOM 2686 O O . VAL A 1 369 ? -2.868 8.926 6.568 1.00 96.62 369 VAL A O 1
ATOM 2689 N N . CYS A 1 370 ? -2.108 7.936 8.436 1.00 94.06 370 CYS A N 1
ATOM 2690 C CA . CYS A 1 370 ? -1.502 9.105 9.040 1.00 94.06 370 CYS A CA 1
ATOM 2691 C C . CYS A 1 370 ? 0.016 9.010 8.912 1.00 94.06 370 CYS A C 1
ATOM 2693 O O . CYS A 1 370 ? 0.661 8.252 9.632 1.00 94.06 370 CYS A O 1
ATOM 2695 N N . ASP A 1 371 ? 0.568 9.779 7.976 1.00 89.06 371 ASP A N 1
ATOM 2696 C CA . ASP A 1 371 ? 1.985 9.755 7.608 1.00 89.06 371 ASP A CA 1
ATOM 2697 C C . ASP A 1 371 ? 2.828 10.835 8.298 1.00 89.06 371 ASP A C 1
ATOM 2699 O O . ASP A 1 371 ? 4.035 10.910 8.086 1.00 89.06 371 ASP A O 1
ATOM 2703 N N . SER A 1 372 ? 2.196 11.666 9.127 1.00 82.94 372 SER A N 1
ATOM 2704 C CA . SER A 1 372 ? 2.801 12.824 9.790 1.00 82.94 372 SER A CA 1
ATOM 2705 C C . SER A 1 372 ? 2.987 12.645 11.304 1.00 82.94 372 SER A C 1
ATOM 2707 O O . SER A 1 372 ? 3.068 13.650 12.012 1.00 82.94 372 SER A O 1
ATOM 2709 N N . LEU A 1 373 ? 2.929 11.406 11.806 1.00 72.81 373 LEU A N 1
ATOM 2710 C CA . LEU A 1 373 ? 3.012 11.077 13.237 1.00 72.81 373 LEU A CA 1
ATOM 2711 C C . LEU A 1 373 ? 4.437 11.006 13.777 1.00 72.81 373 LEU A C 1
ATOM 2713 O O . LEU A 1 373 ? 5.340 10.559 13.032 1.00 72.81 373 LEU A O 1
#

Radius of gyration: 21.86 Å; Cα contacts (8 Å, |Δi|>4): 679; chains: 1; bounding box: 67×56×59 Å

Nearest PDB structures (foldseek):
  1h4m-assembly1_X  TM=7.336E-01  e=1.049E-09  Azotobacter vinelandii
  3aax-assembly2_B  TM=7.221E-01  e=1.183E-09  Mycobacterium tuberculosis
  3p3a-assembly1_B  TM=7.058E-01  e=3.095E-09  Mycolicibacterium thermoresistibile
  3p3a-assembly1_A  TM=7.149E-01  e=5.316E-09  Mycolicibacterium thermoresistibile
  3hzu-assembly1_A-2  TM=7.047E-01  e=1.030E-08  Mycobacterium tuberculosis

Foldseek 3Di:
DPPPLPQDDADQLAAAAELVNCVSDVVHQEAEEEQAWALKDWDDPPPDPDDDDDDDDDTDIDDTFGCVVVVLVWDFPNYAYDGLQQQQKDFDDPDDDDPDDPPDDDDPDDDDDDDDDDPPDDDPPPPPDDGTFIAGHPDCVRNQVSVLQSQDALVHAYEFFYQQQQLSSLSVLLSCVQQPRRHYYYYQRGPPVCVVVVGDIDNDRPRNPPPVHRHRTDGDCLQADAPVRLLVLQQQQQVDDDDPDQREAHEEEEEPPDDPVNVPDDRHNYHYAYLQLLADDDDDDDPPDDYDSLSRLSVLLNVLSPDDPVVNLVSLLVSQCSVCVRRVNNVSSVVHRHQYEYEYPSSLRSVVSSVCSSCSSSVHNRYYYHRRD

InterPro domains:
  IPR001307 Thiosulphate sulfurtransferase, conserved site [PS00380] (71-82)
  IPR001763 Rhodanese-like domain [PF00581] (153-196)
  IPR001763 Rhodanese-like domain [PS50206] (69-203)
  IPR001763 Rhodanese-like domain [SM00450] (16-200)
  IPR036873 Rhodanese-like domain superfamily [G3DSA:3.40.250.10] (3-208)
  IPR036873 Rhodanese-like domain superfamily [SSF52821] (15-215)
  IPR045078 Sulfurtransferase TST/MPST-like [PTHR11364] (12-226)

Secondary structure (DSSP, 8-state):
--------PPPTT--EE-HHHHHHHTTSS-EEEE--EE---EEP------S--------EEPPPEE-HHHHHH-BSTTEEE--TTTTTEEEPPPS------------------SS-----PPPPP---S-PPPEEE---HHHHHHHHHTTT--TTS-EEEE-SSS-HHHHHHHHHHHHTT-SSEEEETTHHHHHHHTT---B-SPPP----S--------GGGB--HHHHHHHHHHHHH-S---S--EEEEEEEPTT--GGGG-SPPTT-EEEEGGGGSPPPSSPPPTT---HHHHHHHHHHHHHHS-HHHHHHHHHHHHHHHHHHHT-HHHHTT---EEEEE-TTTTTHHHHHHHHHHHHTT---EEE----

Sequence (373 aa):
MRALSSTQALPDDCAVVDTAWLRRNLEGDVRIFDARGSAGGLELEEGEDGAGGAAGAGPHPTALTADYDAYLEGHVPGAVFVNWTRDGARYLDGGGEEEGVEEEPMEEASQQSGGGWRRRLPRPRDCGGGRRPLVAESDPDTYVPCFEARGLSAEQPVMVYDDGRSMTAARVWWSLLLFGHPQPCLLAGGWDEWRAGGGGSELYEPCPLKLSTTFEAEPQPQYRACAAEFVAAAAEQGASAAAAGSRPVAVLLLPEGWHRDAAGPLPPGLRTVSLSELVPAPGSPPAEGAGGAGARLLAEAAAVAMAAEGPRRELQRALRVRLGGALGLPELGDGVGARVSLASPHDASASACVLGAVLRAAGHNDWAVCDSL

Mean predicted aligned error: 11.53 Å

pLDDT: mean 75.96, std 22.71, range [23.8, 97.69]

Solvent-accessible surface area (backbone atoms only — not comparable to full-atom values): 21193 Å² total; per-residue (Å²): 134,81,77,77,74,71,67,71,79,79,60,87,74,41,35,33,36,44,56,69,59,48,70,56,31,65,90,44,81,58,43,35,36,37,24,31,54,39,45,36,47,71,44,70,80,77,74,74,95,65,90,84,84,81,92,83,78,71,72,42,74,45,70,74,45,52,41,62,67,60,44,54,77,37,35,57,66,75,33,34,83,42,46,63,77,56,52,45,26,42,66,51,78,74,95,65,82,85,76,75,86,76,81,76,79,90,76,88,78,87,76,91,73,92,73,77,97,68,88,76,71,82,73,78,76,86,72,82,90,69,88,57,47,46,25,72,54,84,51,58,86,65,30,43,59,54,41,43,69,58,46,42,37,71,90,42,38,36,38,26,23,16,61,15,48,37,34,44,12,23,42,50,42,47,51,40,44,35,37,44,48,71,46,47,24,35,38,29,33,19,48,50,45,30,48,76,70,70,48,71,70,34,64,67,79,56,78,52,61,76,62,95,50,76,55,80,68,44,75,33,64,72,48,50,35,53,53,68,57,40,52,49,20,8,44,49,49,56,69,58,81,88,73,98,66,72,45,52,36,28,39,38,35,34,54,85,95,57,54,75,84,76,69,58,93,69,64,62,52,52,42,74,45,45,52,61,70,67,39,78,82,88,85,73,79,71,66,92,88,70,62,52,42,56,15,55,39,35,44,53,23,9,55,29,52,71,38,56,76,72,63,20,56,54,44,17,44,52,47,23,36,52,50,9,59,65,72,72,36,63,50,47,40,72,69,49,66,46,36,38,32,24,24,16,68,81,26,60,19,10,66,22,28,38,50,50,40,36,36,33,34,31,72,46,77,55,38,20,38,26,39,72,104

Organism: Chlamydomonas incerta (NCBI:txid51695)